Protein AF-0000000085692509 (afdb_homodimer)

Foldseek 3Di:
DDPPPVPPPPPVPPVVPVVPFDFWDFAFQWKKFKKWKAAPVRQWIKIDIKIGHNVQLKMWTWIWIDHPPDTAIWIKIDRLVVQKMWIAGPVVLAIAIEGEHNPDRPFTDDRPKGWDDWDWPADPPDPPRTFIKTWTKDADPQGKIKIWIATPPNRGTAKIWIADPVRGIMMMGIDPMDRHDPDPCSNPDDPSCVPHDYDDDPDGDYPVRVVCCVGPVVPD/DDPPPPPPPPPVPPPVPVVPFDFWDFAFQWKKFKKWKAAPVRQWIKIDIKIGHNVQLKMWTWIWIDHPPDTAIWIKIDRLVVQKMWIAGPVVLAIAIEGEHNPDRPFTDDRPKGWDDWDWPADPPDPPRTFIKTKTKDADPQGKIKIWIATPPNRGTAKIWIADPVRGIMIMGIDPMDRHDPDPCSNPDDPSCVPHDYDDDPDGDYPVRVVCCVGPVVPD

pLDDT: mean 82.21, std 18.23, range [30.02, 97.69]

Secondary structure (DSSP, 8-state):
--TTTTGGG-------------PPP---SEEEEEEEEEETTS--EEEEEEEEETTTTEEEEEEEEEETTEEEEEEEEEEGGGTEEEEEETTTTEEEEEEB--S--SSS--TT-EEEEEEEEEBSSSTTSEEEEEEEEEEETTTEEEEEEEETTTT-EEEEEEEETTTEEEEEEEEEEEES-S-GGGGS--GGGTTPPBP--SSPBPHHHHHHHHHHGGG-/--TTTTGGG-------------PPP---SEEEEEEEEEETTS--EEEEEEEEETTTTEEEEEEEEEETTEEEEEEEEEEGGGTEEEEEETTTTEEEEEEB--S--SSS--TT-EEEEEEEEEBSSSTTSEEEEEEEEEEETTTEEEEEEEETTTT-EEEEEEEETTTEEEEEEEEEEEES-S-GGGGS--GGGTTPPBP--SSPBPHHHHHHHHHHGGG-

Structure (mmCIF, N/CA/C/O backbone):
data_AF-0000000085692509-model_v1
#
loop_
_entity.id
_entity.type
_entity.pdbx_description
1 polymer Ependymin
#
loop_
_atom_site.group_PDB
_atom_site.id
_atom_site.type_symbol
_atom_site.label_atom_id
_atom_site.label_alt_id
_atom_site.label_comp_id
_atom_site.label_asym_id
_atom_site.label_entity_id
_atom_site.label_seq_id
_atom_site.pdbx_PDB_ins_code
_atom_site.Cartn_x
_atom_site.Cartn_y
_atom_site.Cartn_z
_atom_site.occupancy
_atom_site.B_iso_or_equiv
_atom_site.auth_seq_id
_atom_site.auth_comp_id
_atom_site.auth_asym_id
_atom_site.auth_atom_id
_atom_site.pdbx_PDB_model_num
ATOM 1 N N . MET A 1 1 ? 55.406 2.477 -43 1 30.17 1 MET A N 1
ATOM 2 C CA . MET A 1 1 ? 54.312 3.133 -42.312 1 30.17 1 MET A CA 1
ATOM 3 C C . MET A 1 1 ? 54.031 2.453 -40.969 1 30.17 1 MET A C 1
ATOM 5 O O . MET A 1 1 ? 53.969 1.224 -40.906 1 30.17 1 MET A O 1
ATOM 9 N N . ASN A 1 2 ? 54.25 3.061 -39.688 1 30.86 2 ASN A N 1
ATOM 10 C CA . ASN A 1 2 ? 54.406 2.793 -38.281 1 30.86 2 ASN A CA 1
ATOM 11 C C . ASN A 1 2 ? 53.125 2.225 -37.656 1 30.86 2 ASN A C 1
ATOM 13 O O . ASN A 1 2 ? 52.062 2.797 -37.812 1 30.86 2 ASN A O 1
ATOM 17 N N . PHE A 1 3 ? 53.062 0.872 -37.281 1 36.22 3 PHE A N 1
ATOM 18 C CA . PHE A 1 3 ? 52.219 -0.038 -36.5 1 36.22 3 PHE A CA 1
ATOM 19 C C . PHE A 1 3 ? 51.844 0.585 -35.156 1 36.22 3 PHE A C 1
ATOM 21 O O . PHE A 1 3 ? 51.062 -0 -34.375 1 36.22 3 PHE A O 1
ATOM 28 N N . ILE A 1 4 ? 52.656 1.553 -34.562 1 40 4 ILE A N 1
ATOM 29 C CA . ILE A 1 4 ? 52.5 2.096 -33.219 1 40 4 ILE A CA 1
ATOM 30 C C . ILE A 1 4 ? 51.219 2.902 -33.125 1 40 4 ILE A C 1
ATOM 32 O O . ILE A 1 4 ? 50.656 3.082 -32.031 1 40 4 ILE A O 1
ATOM 36 N N . SER A 1 5 ? 50.75 3.65 -34.156 1 37 5 SER A N 1
ATOM 37 C CA . SER A 1 5 ? 49.75 4.688 -34 1 37 5 SER A CA 1
ATOM 38 C C . SER A 1 5 ? 48.375 4.082 -33.656 1 37 5 SER A C 1
ATOM 40 O O . SER A 1 5 ? 47.406 4.812 -33.406 1 37 5 SER A O 1
ATOM 42 N N . LEU A 1 6 ? 48.156 2.838 -34.156 1 34.03 6 LEU A N 1
ATOM 43 C CA . LEU A 1 6 ? 46.75 2.377 -34.062 1 34.03 6 LEU A CA 1
ATOM 44 C C . LEU A 1 6 ? 46.375 2.111 -32.625 1 34.03 6 LEU A C 1
ATOM 46 O O . LEU A 1 6 ? 45.188 1.889 -32.312 1 34.03 6 LEU A O 1
ATOM 50 N N . LEU A 1 7 ? 47.375 1.822 -31.672 1 33.5 7 LEU A N 1
ATOM 51 C CA . LEU A 1 7 ? 47 1.349 -30.344 1 33.5 7 LEU A CA 1
ATOM 52 C C . LEU A 1 7 ? 46.438 2.48 -29.516 1 33.5 7 LEU A C 1
ATOM 54 O O . LEU A 1 7 ? 46.031 2.273 -28.359 1 33.5 7 LEU A O 1
ATOM 58 N N . SER A 1 8 ? 46.75 3.764 -29.797 1 33.66 8 SER A N 1
ATOM 59 C CA . SER A 1 8 ? 46.469 4.797 -28.812 1 33.66 8 SER A CA 1
ATOM 60 C C . SER A 1 8 ? 44.969 4.973 -28.609 1 33.66 8 SER A C 1
ATOM 62 O O . SER A 1 8 ? 44.562 5.801 -27.797 1 33.66 8 SER A O 1
ATOM 64 N N . CYS A 1 9 ? 44.125 4.676 -29.578 1 33.12 9 CYS A N 1
ATOM 65 C CA . CYS A 1 9 ? 42.812 5.312 -29.469 1 33.12 9 CYS A CA 1
ATOM 66 C C . CYS A 1 9 ? 42.031 4.73 -28.312 1 33.12 9 CYS A C 1
ATOM 68 O O . CYS A 1 9 ? 40.875 5.141 -28.062 1 33.12 9 CYS A O 1
ATOM 70 N N . LEU A 1 10 ? 42.344 3.459 -27.953 1 30.12 10 LEU A N 1
ATOM 71 C CA . LEU A 1 10 ? 41.281 2.912 -27.125 1 30.12 10 LEU A CA 1
ATOM 72 C C . LEU A 1 10 ? 41.281 3.529 -25.734 1 30.12 10 LEU A C 1
ATOM 74 O O . LEU A 1 10 ? 41.719 2.885 -24.766 1 30.12 10 LEU A O 1
ATOM 78 N N . GLY A 1 11 ? 41.969 4.668 -25.484 1 33.16 11 GLY A N 1
ATOM 79 C CA . GLY A 1 11 ? 41.75 5.125 -24.125 1 33.16 11 GLY A CA 1
ATOM 80 C C . GLY A 1 11 ? 40.281 5.191 -23.781 1 33.16 11 GLY A C 1
ATOM 81 O O . GLY A 1 11 ? 39.562 6.066 -24.266 1 33.16 11 GLY A O 1
ATOM 82 N N . LEU A 1 12 ? 39.594 4.035 -23.891 1 34.28 12 LEU A N 1
ATOM 83 C CA . LEU A 1 12 ? 38.25 4.004 -23.344 1 34.28 12 LEU A CA 1
ATOM 84 C C . LEU A 1 12 ? 38.188 4.758 -22.031 1 34.28 12 LEU A C 1
ATOM 86 O O . LEU A 1 12 ? 38.906 4.418 -21.078 1 34.28 12 LEU A O 1
ATOM 90 N N . LEU A 1 13 ? 38.062 6.133 -22.062 1 33.22 13 LEU A N 1
ATOM 91 C CA . LEU A 1 13 ? 37.594 6.938 -20.938 1 33.22 13 LEU A CA 1
ATOM 92 C C . LEU A 1 13 ? 36.562 6.172 -20.109 1 33.22 13 LEU A C 1
ATOM 94 O O . LEU A 1 13 ? 35.5 5.824 -20.609 1 33.22 13 LEU A O 1
ATOM 98 N N . LEU A 1 14 ? 37 5.199 -19.375 1 32.81 14 LEU A N 1
ATOM 99 C CA . LEU A 1 14 ? 36.188 4.781 -18.234 1 32.81 14 LEU A CA 1
ATOM 100 C C . LEU A 1 14 ? 35.594 5.988 -17.516 1 32.81 14 LEU A C 1
ATOM 102 O O . LEU A 1 14 ? 36.281 6.648 -16.734 1 32.81 14 LEU A O 1
ATOM 106 N N . ALA A 1 15 ? 35.031 6.973 -18.203 1 36.44 15 ALA A N 1
ATOM 107 C CA . ALA A 1 15 ? 34.188 7.855 -17.375 1 36.44 15 ALA A CA 1
ATOM 108 C C . ALA A 1 15 ? 33.562 7.09 -16.219 1 36.44 15 ALA A C 1
ATOM 110 O O . ALA A 1 15 ? 32.875 6.09 -16.422 1 36.44 15 ALA A O 1
ATOM 111 N N . ALA A 1 16 ? 34.219 6.898 -15.164 1 37.97 16 ALA A N 1
ATOM 112 C CA . ALA A 1 16 ? 33.562 6.574 -13.914 1 37.97 16 ALA A CA 1
ATOM 113 C C . ALA A 1 16 ? 32.156 7.148 -13.875 1 37.97 16 ALA A C 1
ATOM 115 O O . ALA A 1 16 ? 31.969 8.359 -13.773 1 37.97 16 ALA A O 1
ATOM 116 N N . ALA A 1 17 ? 31.297 6.844 -14.727 1 40.84 17 ALA A N 1
ATOM 117 C CA . ALA A 1 17 ? 29.891 7.145 -14.414 1 40.84 17 ALA A CA 1
ATOM 118 C C . ALA A 1 17 ? 29.656 7.117 -12.914 1 40.84 17 ALA A C 1
ATOM 120 O O . ALA A 1 17 ? 29.625 6.047 -12.305 1 40.84 17 ALA A O 1
ATOM 121 N N . VAL A 1 18 ? 30.234 7.898 -12.055 1 40.81 18 VAL A N 1
ATOM 122 C CA . VAL A 1 18 ? 29.766 8.102 -10.688 1 40.81 18 VAL A CA 1
ATOM 123 C C . VAL A 1 18 ? 28.25 7.898 -10.625 1 40.81 18 VAL A C 1
ATOM 125 O O . VAL A 1 18 ? 27.484 8.688 -11.188 1 40.81 18 VAL A O 1
ATOM 128 N N . ALA A 1 19 ? 27.719 6.754 -10.773 1 47.66 19 ALA A N 1
ATOM 129 C CA . ALA A 1 19 ? 26.344 6.406 -10.461 1 47.66 19 ALA A CA 1
ATOM 130 C C . ALA A 1 19 ? 25.781 7.309 -9.359 1 47.66 19 ALA A C 1
ATOM 132 O O . ALA A 1 19 ? 26.188 7.191 -8.195 1 47.66 19 ALA A O 1
ATOM 133 N N . GLN A 1 20 ? 25.641 8.688 -9.477 1 55.19 20 GLN A N 1
ATOM 134 C CA . GLN A 1 20 ? 25.078 9.656 -8.539 1 55.19 20 GLN A CA 1
ATOM 135 C C . GLN A 1 20 ? 23.922 9.047 -7.762 1 55.19 20 GLN A C 1
ATOM 137 O O . GLN A 1 20 ? 23.062 8.367 -8.336 1 55.19 20 GLN A O 1
ATOM 142 N N . ASP A 1 21 ? 24.031 8.867 -6.438 1 68.56 21 ASP A N 1
ATOM 143 C CA . ASP A 1 21 ? 23.016 8.422 -5.5 1 68.56 21 ASP A CA 1
ATOM 144 C C . ASP A 1 21 ? 21.688 9.125 -5.773 1 68.56 21 ASP A C 1
ATOM 146 O O . ASP A 1 21 ? 21.641 10.328 -6.016 1 68.56 21 ASP A O 1
ATOM 150 N N . PRO A 1 22 ? 20.734 8.398 -6.09 1 79.12 22 PRO A N 1
ATOM 151 C CA . PRO A 1 22 ? 19.453 9.055 -6.348 1 79.12 22 PRO A CA 1
ATOM 152 C C . PRO A 1 22 ? 19.125 10.125 -5.316 1 79.12 22 PRO A C 1
ATOM 154 O O . PRO A 1 22 ? 19.375 9.938 -4.121 1 79.12 22 PRO A O 1
ATOM 157 N N . LYS A 1 23 ? 18.891 11.305 -5.742 1 84.69 23 LYS A N 1
ATOM 158 C CA . LYS A 1 23 ? 18.531 12.422 -4.875 1 84.69 23 LYS A CA 1
ATOM 159 C C . LYS A 1 23 ? 17.031 12.422 -4.59 1 84.69 23 LYS A C 1
ATOM 161 O O . LYS A 1 23 ? 16.219 12.133 -5.477 1 84.69 23 LYS A O 1
ATOM 166 N N . PRO A 1 24 ? 16.703 12.805 -3.381 1 90.62 24 PRO A N 1
ATOM 167 C CA . PRO A 1 24 ? 15.281 12.898 -3.037 1 90.62 24 PRO A CA 1
ATOM 168 C C . PRO A 1 24 ? 14.547 13.945 -3.867 1 90.62 24 PRO A C 1
ATOM 170 O O . PRO A 1 24 ? 15.086 15.023 -4.129 1 90.62 24 PRO A O 1
ATOM 173 N N . CYS A 1 25 ? 13.453 13.633 -4.297 1 93 25 CYS A N 1
ATOM 174 C CA . CYS A 1 25 ? 12.633 14.531 -5.109 1 93 25 CYS A CA 1
ATOM 175 C C . CYS A 1 25 ? 11.891 15.531 -4.234 1 93 25 CYS A C 1
ATOM 177 O O . CYS A 1 25 ? 11.906 15.422 -3.008 1 93 25 CYS A O 1
ATOM 179 N N . VAL A 1 26 ? 11.336 16.547 -4.883 1 92.19 26 VAL A N 1
ATOM 180 C CA . VAL A 1 26 ? 10.594 17.594 -4.184 1 92.19 26 VAL A CA 1
ATOM 181 C C . VAL A 1 26 ? 9.117 17.531 -4.566 1 92.19 26 VAL A C 1
ATOM 183 O O . VAL A 1 26 ? 8.773 17.609 -5.75 1 92.19 26 VAL A O 1
ATOM 186 N N . SER A 1 27 ? 8.305 17.391 -3.574 1 94.94 27 SER A N 1
ATOM 187 C CA . SER A 1 27 ? 6.867 17.312 -3.807 1 94.94 27 SER A CA 1
ATOM 188 C C . SER A 1 27 ? 6.285 18.703 -4.094 1 94.94 27 SER A C 1
ATOM 190 O O . SER A 1 27 ? 6.848 19.719 -3.684 1 94.94 27 SER A O 1
ATOM 192 N N . PRO A 1 28 ? 5.125 18.766 -4.812 1 95.25 28 PRO A N 1
ATOM 193 C CA . PRO A 1 28 ? 4.465 20.062 -5.008 1 95.25 28 PRO A CA 1
ATOM 194 C C . PRO A 1 28 ? 4.148 20.766 -3.693 1 95.25 28 PRO A C 1
ATOM 196 O O . PRO A 1 28 ? 3.787 20.125 -2.711 1 95.25 28 PRO A O 1
ATOM 199 N N . PRO A 1 29 ? 4.215 22 -3.688 1 94.75 29 PRO A N 1
ATOM 200 C CA . PRO A 1 29 ? 4.098 22.734 -2.428 1 94.75 29 PRO A CA 1
ATOM 201 C C . PRO A 1 29 ? 2.658 22.828 -1.933 1 94.75 29 PRO A C 1
ATOM 203 O O . PRO A 1 29 ? 2.424 23.078 -0.745 1 94.75 29 PRO A O 1
ATOM 206 N N . LEU A 1 30 ? 1.713 22.828 -2.844 1 95.62 30 LEU A N 1
ATOM 207 C CA . LEU A 1 30 ? 0.302 22.891 -2.477 1 95.62 30 LEU A CA 1
ATOM 208 C C . LEU A 1 30 ? -0.445 21.656 -2.973 1 95.62 30 LEU A C 1
ATOM 210 O O . LEU A 1 30 ? -0.421 21.344 -4.164 1 95.62 30 LEU A O 1
ATOM 214 N N . MET A 1 31 ? -1.06 20.891 -2.027 1 95.56 31 MET A N 1
ATOM 215 C CA . MET A 1 31 ? -1.783 19.672 -2.391 1 95.56 31 MET A CA 1
ATOM 216 C C . MET A 1 31 ? -2.986 19.453 -1.477 1 95.56 31 MET A C 1
ATOM 218 O O . MET A 1 31 ? -2.949 19.828 -0.301 1 95.56 31 MET A O 1
ATOM 222 N N . SER A 1 32 ? -4.039 18.953 -2.037 1 95.81 32 SER A N 1
ATOM 223 C CA . SER A 1 32 ? -5.234 18.516 -1.313 1 95.81 32 SER A CA 1
ATOM 224 C C . SER A 1 32 ? -5.648 17.109 -1.72 1 95.81 32 SER A C 1
ATOM 226 O O . SER A 1 32 ? -5.578 16.75 -2.896 1 95.81 32 SER A O 1
ATOM 228 N N . GLY A 1 33 ? -6.023 16.328 -0.702 1 95.44 33 GLY A N 1
ATOM 229 C CA . GLY A 1 33 ? -6.402 14.953 -1.021 1 95.44 33 GLY A CA 1
ATOM 230 C C . GLY A 1 33 ? -6.996 14.211 0.159 1 95.44 33 GLY A C 1
ATOM 231 O O . GLY A 1 33 ? -7.648 14.812 1.014 1 95.44 33 GLY A O 1
ATOM 232 N N . GLY A 1 34 ? -6.953 12.922 0.004 1 94.38 34 GLY A N 1
ATOM 233 C CA . GLY A 1 34 ? -7.426 12.055 1.069 1 94.38 34 GLY A C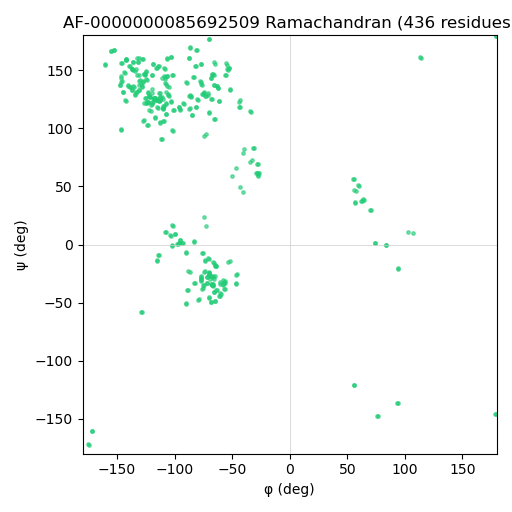A 1
ATOM 234 C C . GLY A 1 34 ? -6.305 11.414 1.865 1 94.38 34 GLY A C 1
ATOM 235 O O . GLY A 1 34 ? -5.156 11.391 1.417 1 94.38 34 GLY A O 1
ATOM 236 N N . VAL A 1 35 ? -6.695 10.945 3.059 1 92 35 VAL A N 1
ATOM 237 C CA . VAL A 1 35 ? -5.703 10.32 3.926 1 92 35 VAL A CA 1
ATOM 238 C C . VAL A 1 35 ? -6.348 9.188 4.727 1 92 35 VAL A C 1
ATOM 240 O O . VAL A 1 35 ? -7.527 9.266 5.07 1 92 35 VAL A O 1
ATOM 243 N N . SER A 1 36 ? -5.656 8.172 4.867 1 90 36 SER A N 1
ATOM 244 C CA . SER A 1 36 ? -6.008 7.086 5.777 1 90 36 SER A CA 1
ATOM 245 C C . SER A 1 36 ? -4.848 6.738 6.699 1 90 36 SER A C 1
ATOM 247 O O . SER A 1 36 ? -3.695 6.691 6.266 1 90 36 SER A O 1
ATOM 249 N N . VAL A 1 37 ? -5.168 6.559 7.969 1 86.62 37 VAL A N 1
ATOM 250 C CA . VAL A 1 37 ? -4.164 6.219 8.969 1 86.62 37 VAL A CA 1
ATOM 251 C C . VAL A 1 37 ? -4.527 4.891 9.633 1 86.62 37 VAL A C 1
ATOM 253 O O . VAL A 1 37 ? -5.676 4.688 10.039 1 86.62 37 VAL A O 1
ATOM 256 N N . MET A 1 38 ? -3.592 4.008 9.617 1 81.81 38 MET A N 1
ATOM 257 C CA . MET A 1 38 ? -3.826 2.701 10.234 1 81.81 38 MET A CA 1
ATOM 258 C C . MET A 1 38 ? -2.676 2.322 11.156 1 81.81 38 MET A C 1
ATOM 260 O O . MET A 1 38 ? -1.507 2.449 10.789 1 81.81 38 MET A O 1
ATOM 264 N N . SER A 1 39 ? -3.08 1.889 12.305 1 76.44 39 SER A N 1
ATOM 265 C CA . SER A 1 39 ? -2.068 1.363 13.219 1 76.44 39 SER A CA 1
ATOM 266 C C . SER A 1 39 ? -1.72 -0.083 12.883 1 76.44 39 SER A C 1
ATOM 268 O O . SER A 1 39 ? -2.496 -0.777 12.219 1 76.44 39 SER A O 1
ATOM 270 N N . GLY A 1 40 ? -0.507 -0.554 13.219 1 70.44 40 GLY A N 1
ATOM 271 C CA . GLY A 1 40 ? -0.019 -1.881 12.883 1 70.44 40 GLY A CA 1
ATOM 272 C C . GLY A 1 40 ? -0.917 -2.996 13.383 1 70.44 40 GLY A C 1
ATOM 273 O O . GLY A 1 40 ? -1.043 -4.039 12.734 1 70.44 40 GLY A O 1
ATOM 274 N N . ASN A 1 41 ? -1.384 -2.744 14.5 1 65.06 41 ASN A N 1
ATOM 275 C CA . ASN A 1 41 ? -2.211 -3.809 15.055 1 65.06 41 ASN A CA 1
ATOM 276 C C . ASN A 1 41 ? -3.641 -3.742 14.531 1 65.06 41 ASN A C 1
ATOM 278 O O . ASN A 1 41 ? -4.477 -4.574 14.883 1 65.06 41 ASN A O 1
ATOM 282 N N . GLY A 1 42 ? -3.932 -2.834 13.664 1 63.66 42 GLY A N 1
ATOM 283 C CA . GLY A 1 42 ? -5.234 -2.695 13.031 1 63.66 42 GLY A CA 1
ATOM 284 C C . GLY A 1 42 ? -6.289 -2.117 13.953 1 63.66 42 GLY A C 1
ATOM 285 O O . GLY A 1 42 ? -7.453 -1.987 13.57 1 63.66 42 GLY A O 1
ATOM 286 N N . SER A 1 43 ? -5.914 -1.801 15.125 1 64.94 43 SER A N 1
ATOM 287 C CA . SER A 1 43 ? -6.883 -1.334 16.109 1 64.94 43 SER A CA 1
ATOM 288 C C . SER A 1 43 ? -7.402 0.056 15.766 1 64.94 43 SER A C 1
ATOM 290 O O . SER A 1 43 ? -8.508 0.425 16.156 1 64.94 43 SER A O 1
ATOM 292 N N . LEU A 1 44 ? -6.617 0.739 15.062 1 67.88 44 LEU A N 1
ATOM 293 C CA . LEU A 1 44 ? -6.984 2.111 14.734 1 67.88 44 LEU A CA 1
ATOM 294 C C . LEU A 1 44 ? -6.996 2.326 13.227 1 67.88 44 LEU A C 1
ATOM 296 O O . LEU A 1 44 ? -6.035 1.972 12.539 1 67.88 44 LEU A O 1
ATOM 300 N N . MET A 1 45 ? -8.211 2.756 12.734 1 77.12 45 MET A N 1
ATOM 301 C CA . MET A 1 45 ? -8.281 3.168 11.336 1 77.12 45 MET A CA 1
ATOM 302 C C . MET A 1 45 ? -9.047 4.48 11.195 1 77.12 45 MET A C 1
ATOM 304 O O . MET A 1 45 ? -10.055 4.691 11.883 1 77.12 45 MET A O 1
ATOM 308 N N . SER A 1 46 ? -8.508 5.379 10.547 1 83.19 46 SER A N 1
ATOM 309 C CA . SER A 1 46 ? -9.18 6.645 10.258 1 83.19 46 SER A CA 1
ATOM 310 C C . SER A 1 46 ? -9.008 7.035 8.789 1 83.19 46 SER A C 1
ATOM 312 O O . SER A 1 46 ? -8.062 6.605 8.133 1 83.19 46 SER A O 1
ATOM 314 N N . THR A 1 47 ? -10.008 7.719 8.32 1 87.69 47 THR A N 1
ATOM 315 C CA . THR A 1 47 ? -9.945 8.219 6.953 1 87.69 47 THR A CA 1
ATOM 316 C C . THR A 1 47 ? -10.586 9.602 6.852 1 87.69 47 THR A C 1
ATOM 318 O O . THR A 1 47 ? -11.477 9.938 7.641 1 87.69 47 THR A O 1
ATOM 321 N N . GLY A 1 48 ? -10.023 10.352 5.945 1 91.19 48 GLY A N 1
ATOM 322 C CA . GLY A 1 48 ? -10.555 11.695 5.754 1 91.19 48 GLY A CA 1
ATOM 323 C C . GLY A 1 48 ? -9.805 12.484 4.699 1 91.19 48 GLY A C 1
ATOM 324 O O . GLY A 1 48 ? -9.375 11.93 3.686 1 91.19 48 GLY A O 1
ATOM 325 N N . THR A 1 49 ? -9.766 13.805 5.051 1 93.62 49 THR A N 1
ATOM 326 C CA . THR A 1 49 ? -9.141 14.688 4.082 1 93.62 49 THR A CA 1
ATOM 327 C C . THR A 1 49 ? -7.855 15.289 4.648 1 93.62 49 THR A C 1
ATOM 329 O O . THR A 1 49 ? -7.703 15.406 5.863 1 93.62 49 THR A O 1
ATOM 332 N N . ILE A 1 50 ? -7.027 15.609 3.705 1 93.44 50 ILE A N 1
ATOM 333 C CA . ILE A 1 50 ? -5.754 16.234 4.062 1 93.44 50 ILE A CA 1
ATOM 334 C C . ILE A 1 50 ? -5.438 17.359 3.078 1 93.44 50 ILE A C 1
ATOM 336 O O . ILE A 1 50 ? -5.688 17.234 1.877 1 93.44 50 ILE A O 1
ATOM 340 N N . SER A 1 51 ? -5.008 18.484 3.559 1 94.69 51 SER A N 1
ATOM 341 C CA . SER A 1 51 ? -4.488 19.594 2.766 1 94.69 51 SER A CA 1
ATOM 342 C C . SER A 1 51 ? -3.115 20.031 3.266 1 94.69 51 SER A C 1
ATOM 344 O O . SER A 1 51 ? -2.871 20.062 4.473 1 94.69 51 SER A O 1
ATOM 346 N N . PHE A 1 52 ? -2.303 20.328 2.318 1 94.94 52 PHE A N 1
ATOM 347 C CA . PHE A 1 52 ? -0.919 20.656 2.652 1 94.94 52 PHE A CA 1
ATOM 348 C C . PHE A 1 52 ? -0.463 21.906 1.93 1 94.94 52 PHE A C 1
ATOM 350 O O . PHE A 1 52 ? -0.696 22.062 0.729 1 94.94 52 PHE A O 1
ATOM 357 N N . ASP A 1 53 ? 0.113 22.781 2.668 1 95.38 53 ASP A N 1
ATOM 358 C CA . ASP A 1 53 ? 0.735 24.016 2.193 1 95.38 53 ASP A CA 1
ATOM 359 C C . ASP A 1 53 ? 2.197 24.094 2.627 1 95.38 53 ASP A C 1
ATOM 361 O O . ASP A 1 53 ? 2.494 24.516 3.75 1 95.38 53 ASP A O 1
ATOM 365 N N . ALA A 1 54 ? 3.096 23.828 1.712 1 92.69 54 ALA A N 1
ATOM 366 C CA . ALA A 1 54 ? 4.523 23.781 2.02 1 92.69 54 ALA A CA 1
ATOM 367 C C . ALA A 1 54 ? 5.086 25.188 2.219 1 92.69 54 ALA A C 1
ATOM 369 O O . ALA A 1 54 ? 6.02 25.375 3.002 1 92.69 54 ALA A O 1
ATOM 370 N N . TYR A 1 55 ? 4.609 26.172 1.51 1 92.44 55 TYR A N 1
ATOM 371 C CA . TYR A 1 55 ? 5.105 27.547 1.645 1 92.44 55 TYR A CA 1
ATOM 372 C C . TYR A 1 55 ? 4.883 28.062 3.059 1 92.44 55 TYR A C 1
ATOM 374 O O . TYR A 1 55 ? 5.781 28.656 3.656 1 92.44 55 TYR A O 1
ATOM 382 N N . GLY A 1 56 ? 3.684 27.766 3.492 1 92.81 56 GLY A N 1
ATOM 383 C CA . GLY A 1 56 ? 3.342 28.219 4.832 1 92.81 56 GLY A CA 1
ATOM 384 C C . GLY A 1 56 ? 3.684 27.219 5.91 1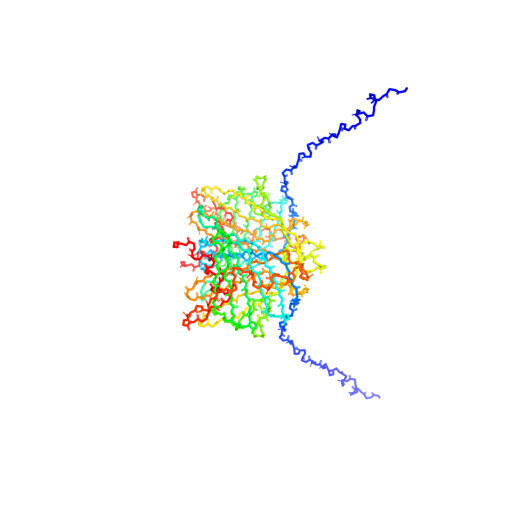 92.81 56 GLY A C 1
ATOM 385 O O . GLY A 1 56 ? 3.525 27.5 7.102 1 92.81 56 GLY A O 1
ATOM 386 N N . GLN A 1 57 ? 4.109 26 5.5 1 93 57 GLN A N 1
ATOM 387 C CA . GLN A 1 57 ? 4.414 24.906 6.414 1 93 57 GLN A CA 1
ATOM 388 C C . GLN A 1 57 ? 3.227 24.594 7.324 1 93 57 GLN A C 1
ATOM 390 O O . GLN A 1 57 ? 3.363 24.578 8.547 1 93 57 GLN A O 1
ATOM 395 N N . ARG A 1 58 ? 2.107 24.312 6.676 1 94.06 58 ARG A N 1
ATOM 396 C CA . ARG A 1 58 ? 0.844 24.062 7.363 1 94.06 58 ARG A CA 1
ATOM 397 C C . ARG A 1 58 ? 0.111 22.875 6.742 1 94.06 58 ARG A C 1
ATOM 399 O O . ARG A 1 58 ? 0.25 22.609 5.547 1 94.06 58 ARG A O 1
ATOM 406 N N . MET A 1 59 ? -0.648 22.219 7.574 1 94.38 59 MET A N 1
ATOM 407 C CA . MET A 1 59 ? -1.386 21.047 7.137 1 94.38 59 MET A CA 1
ATOM 408 C C . MET A 1 59 ? -2.713 20.922 7.883 1 94.38 59 MET A C 1
ATOM 410 O O . MET A 1 59 ? -2.785 21.203 9.078 1 94.38 59 MET A O 1
ATOM 414 N N . ARG A 1 60 ? -3.707 20.594 7.168 1 94.31 60 ARG A N 1
ATOM 415 C CA . ARG A 1 60 ? -5.023 20.359 7.75 1 94.31 60 ARG A CA 1
ATOM 416 C C . ARG A 1 60 ? -5.473 18.922 7.512 1 94.31 60 ARG A C 1
ATOM 418 O O . ARG A 1 60 ? -5.445 18.438 6.379 1 94.31 60 ARG A O 1
ATOM 425 N N . VAL A 1 61 ? -5.82 18.219 8.602 1 92.19 61 VAL A N 1
ATOM 426 C CA . VAL A 1 61 ? -6.316 16.844 8.508 1 92.19 61 VAL A CA 1
ATOM 427 C C . VAL A 1 61 ? -7.688 16.75 9.172 1 92.19 61 VAL A C 1
ATOM 429 O O . VAL A 1 61 ? -7.848 17.125 10.336 1 92.19 61 VAL A O 1
ATOM 432 N N . ARG A 1 62 ? -8.672 16.312 8.43 1 91.06 62 ARG A N 1
ATOM 433 C CA . ARG A 1 62 ? -10.016 16.062 8.945 1 91.06 62 ARG A CA 1
ATOM 434 C C . ARG A 1 62 ? -10.383 14.578 8.82 1 91.06 62 ARG A C 1
ATOM 436 O O . ARG A 1 62 ? -10.523 14.062 7.707 1 91.06 62 ARG A O 1
ATOM 443 N N . ASN A 1 63 ? -10.43 13.906 9.93 1 85.81 63 ASN A N 1
ATOM 444 C CA . ASN A 1 63 ? -10.609 12.461 9.891 1 85.81 63 ASN A CA 1
ATOM 445 C C . ASN A 1 63 ? -11.883 12.039 10.617 1 85.81 63 ASN A C 1
ATOM 447 O O . ASN A 1 63 ? -12.336 12.719 11.531 1 85.81 63 ASN A O 1
ATOM 451 N N . TYR A 1 64 ? -12.453 11.023 10.086 1 78.38 64 TYR A N 1
ATOM 452 C CA . TYR A 1 64 ? -13.43 10.234 10.828 1 78.38 64 TYR A CA 1
ATOM 453 C C . TYR A 1 64 ? -12.805 8.961 11.375 1 78.38 64 TYR A C 1
ATOM 455 O O . TYR A 1 64 ? -12.133 8.227 10.641 1 78.38 64 TYR A O 1
ATOM 463 N N . VAL A 1 65 ? -12.758 8.867 12.633 1 70.25 65 VAL A N 1
ATOM 464 C CA . VAL A 1 65 ? -12.133 7.723 13.289 1 70.25 65 VAL A CA 1
ATOM 465 C C . VAL A 1 65 ? -13.18 6.652 13.578 1 70.25 65 VAL A C 1
ATOM 467 O O . VAL A 1 65 ? -14.266 6.957 14.078 1 70.25 65 VAL A O 1
ATOM 470 N N . MET A 1 66 ? -12.883 5.527 13.023 1 68.44 66 MET A N 1
ATOM 471 C CA . MET A 1 66 ? -13.711 4.367 13.32 1 68.44 66 MET A CA 1
ATOM 472 C C . MET A 1 66 ? -13.023 3.449 14.32 1 68.44 66 MET A C 1
ATOM 474 O O . MET A 1 66 ? -11.945 2.924 14.047 1 68.44 66 MET A O 1
ATOM 478 N N . ASN A 1 67 ? -13.375 3.561 15.57 1 60.69 67 ASN A N 1
ATOM 479 C CA . ASN A 1 67 ? -12.891 2.664 16.625 1 60.69 67 ASN A CA 1
ATOM 480 C C . ASN A 1 67 ? -14.016 1.803 17.188 1 60.69 67 ASN A C 1
ATOM 482 O O . ASN A 1 67 ? -14.812 2.271 18 1 60.69 67 ASN A O 1
ATOM 486 N N . GLY A 1 68 ? -14.016 0.568 16.828 1 58.94 68 GLY A N 1
ATOM 487 C CA . GLY A 1 68 ? -15.148 -0.242 17.25 1 58.94 68 GLY A CA 1
ATOM 488 C C . GLY A 1 68 ? -16.484 0.328 16.828 1 58.94 68 GLY A C 1
ATOM 489 O O . GLY A 1 68 ? -16.719 0.551 15.633 1 58.94 68 GLY A O 1
ATOM 490 N N . ASN A 1 69 ? -17.312 0.593 17.734 1 59.19 69 ASN A N 1
ATOM 491 C CA . ASN A 1 69 ? -18.688 1.058 17.5 1 59.19 69 ASN A CA 1
ATOM 492 C C . ASN A 1 69 ? -18.781 2.58 17.562 1 59.19 69 ASN A C 1
ATOM 494 O O . ASN A 1 69 ? -19.875 3.143 17.484 1 59.19 69 ASN A O 1
ATOM 498 N N . GLN A 1 70 ? -17.594 3.24 17.734 1 61.94 70 GLN A N 1
ATOM 499 C CA . GLN A 1 70 ? -17.688 4.688 17.875 1 61.94 70 GLN A CA 1
ATOM 500 C C . GLN A 1 70 ? -17 5.402 16.719 1 61.94 70 GLN A C 1
ATOM 502 O O . GLN A 1 70 ? -15.945 4.969 16.25 1 61.94 70 GLN A O 1
ATOM 507 N N . THR A 1 71 ? -17.812 6.273 16.047 1 64.19 71 THR A N 1
ATOM 508 C CA . THR A 1 71 ? -17.266 7.129 15.008 1 64.19 71 THR A CA 1
ATOM 509 C C . THR A 1 71 ? -17.188 8.578 15.484 1 64.19 71 THR A C 1
ATOM 511 O O . THR A 1 71 ? -18.156 9.125 16 1 64.19 71 THR A O 1
ATOM 514 N N . TYR A 1 72 ? -15.906 9.023 15.641 1 72.38 72 TYR A N 1
ATOM 515 C CA . TYR A 1 72 ? -15.797 10.438 15.969 1 72.38 72 TYR A CA 1
ATOM 516 C C . TYR A 1 72 ? -14.898 11.156 14.977 1 72.38 72 TYR A C 1
ATOM 518 O O . TYR A 1 72 ? -14 10.555 14.383 1 72.38 72 TYR A O 1
ATOM 526 N N . GLY A 1 73 ? -15.336 12.352 14.703 1 74.19 73 GLY A N 1
ATOM 527 C CA . GLY A 1 73 ? -14.586 13.203 13.797 1 74.19 73 GLY A CA 1
ATOM 528 C C . GLY A 1 73 ? -13.5 14.008 14.492 1 74.19 73 GLY A C 1
ATOM 529 O O . GLY A 1 73 ? -13.695 14.484 15.609 1 74.19 73 GLY A O 1
ATOM 530 N N . VAL A 1 74 ? -12.312 13.898 13.93 1 77.5 74 VAL A N 1
ATOM 531 C CA . VAL A 1 74 ? -11.242 14.742 14.453 1 77.5 74 VAL A CA 1
ATOM 532 C C . VAL A 1 74 ? -10.719 15.664 13.352 1 77.5 74 VAL A C 1
ATOM 534 O O . VAL A 1 74 ? -10.547 15.234 12.211 1 77.5 74 VAL A O 1
ATOM 537 N N . ASP A 1 75 ? -10.664 16.922 13.773 1 91.44 75 ASP A N 1
ATOM 538 C CA . ASP A 1 75 ? -10.141 18 12.93 1 91.44 75 ASP A CA 1
ATOM 539 C C . ASP A 1 75 ? -8.859 18.578 13.516 1 91.44 75 ASP A C 1
ATOM 541 O O . ASP A 1 75 ? -8.859 19.109 14.625 1 91.44 75 ASP A O 1
ATOM 545 N N . GLN A 1 76 ? -7.789 18.422 12.711 1 93.69 76 GLN A N 1
ATOM 546 C CA . GLN A 1 76 ? -6.496 18.906 13.188 1 93.69 76 GLN A CA 1
ATOM 547 C C . GLN A 1 76 ? -5.891 19.922 12.227 1 93.69 76 GLN A C 1
ATOM 549 O O . GLN A 1 76 ? -5.84 19.688 11.016 1 93.69 76 GLN A O 1
ATOM 554 N N . LEU A 1 77 ? -5.539 21.016 12.805 1 95.38 77 LEU A N 1
ATOM 555 C CA . LEU A 1 77 ? -4.789 22.031 12.086 1 95.38 77 LEU A CA 1
ATOM 556 C C . LEU A 1 77 ? -3.357 22.125 12.594 1 95.38 77 LEU A C 1
ATOM 558 O O . LEU A 1 77 ? -3.129 22.5 13.75 1 95.38 77 LEU A O 1
ATOM 562 N N . MET A 1 78 ? -2.395 21.844 11.734 1 94.56 78 MET A N 1
ATOM 563 C CA . MET A 1 78 ? -0.986 21.828 12.117 1 94.56 78 MET A CA 1
ATOM 564 C C . MET A 1 78 ? -0.242 23.016 11.492 1 94.56 78 MET A C 1
ATOM 566 O O . MET A 1 78 ? -0.189 23.141 10.273 1 94.56 78 MET A O 1
ATOM 570 N N . LEU A 1 79 ? 0.277 23.812 12.352 1 95.31 79 LEU A N 1
ATOM 571 C CA . LEU A 1 79 ? 1.076 24.969 11.945 1 95.31 79 LEU A CA 1
ATOM 572 C C . LEU A 1 79 ? 2.539 24.766 12.328 1 95.31 79 LEU A C 1
ATOM 574 O O . LEU A 1 79 ? 2.977 25.25 13.375 1 95.31 79 LEU A O 1
ATOM 578 N N . PHE A 1 80 ? 3.252 24.203 11.43 1 93.62 80 PHE A N 1
ATOM 579 C CA . PHE A 1 80 ? 4.648 23.875 11.703 1 93.62 80 PHE A CA 1
ATOM 580 C C . PHE A 1 80 ? 5.484 25.141 11.867 1 93.62 80 PHE A C 1
ATOM 582 O O . PHE A 1 80 ? 6.426 25.156 12.656 1 93.62 80 PHE A O 1
ATOM 589 N N . ASN A 1 81 ? 5.188 26.188 11.141 1 93.19 81 ASN A N 1
ATOM 590 C CA . ASN A 1 81 ? 5.93 27.438 11.203 1 93.19 81 ASN A CA 1
ATOM 591 C C . ASN A 1 81 ? 5.773 28.109 12.562 1 93.19 81 ASN A C 1
ATOM 593 O O . ASN A 1 81 ? 6.598 28.938 12.945 1 93.19 81 ASN A O 1
ATOM 597 N N . GLN A 1 82 ? 4.793 27.703 13.359 1 94 82 GLN A N 1
ATOM 598 C CA . GLN A 1 82 ? 4.543 28.25 14.688 1 94 82 GLN A CA 1
ATOM 599 C C . GLN A 1 82 ? 4.793 27.203 15.766 1 94 82 GLN A C 1
ATOM 601 O O . GLN A 1 82 ? 4.676 27.484 16.953 1 94 82 GLN A O 1
ATOM 606 N N . LYS A 1 83 ? 5.008 25.953 15.328 1 94.06 83 LYS A N 1
ATOM 607 C CA . LYS A 1 83 ? 5.289 24.812 16.203 1 94.06 83 LYS A CA 1
ATOM 608 C C . LYS A 1 83 ? 4.102 24.531 17.125 1 94.06 83 LYS A C 1
ATOM 610 O O . LYS A 1 83 ? 4.281 24.234 18.297 1 94.06 83 LYS A O 1
ATOM 615 N N . VAL A 1 84 ? 2.904 24.672 16.516 1 94.75 84 VAL A N 1
ATOM 616 C CA . VAL A 1 84 ? 1.696 24.344 17.266 1 94.75 84 VAL A CA 1
ATOM 617 C C . VAL A 1 84 ? 0.711 23.609 16.375 1 94.75 84 VAL A C 1
ATOM 619 O O . VAL A 1 84 ? 0.781 23.703 15.141 1 94.75 84 VAL A O 1
ATOM 622 N N . TYR A 1 85 ? -0.119 22.812 17 1 94 85 TYR A N 1
ATOM 623 C CA . TYR A 1 85 ? -1.267 22.297 16.266 1 94 85 TYR A CA 1
ATOM 624 C C . TYR A 1 85 ? -2.533 22.359 17.109 1 94 85 TYR A C 1
ATOM 626 O O . TYR A 1 85 ? -2.461 22.438 18.328 1 94 85 TYR A O 1
ATOM 634 N N . TYR A 1 86 ? -3.635 22.516 16.453 1 94.5 86 TYR A N 1
ATOM 635 C CA . TYR A 1 86 ? -4.953 22.594 17.062 1 94.5 86 TYR A CA 1
ATOM 636 C C . TYR A 1 86 ? -5.738 21.312 16.859 1 94.5 86 TYR A C 1
ATOM 638 O O . TYR A 1 86 ? -5.688 20.703 15.781 1 94.5 86 TYR A O 1
ATOM 646 N N . GLU A 1 87 ? -6.371 20.844 17.844 1 92.38 87 GLU A N 1
ATOM 647 C CA . GLU A 1 87 ? -7.383 19.797 17.766 1 92.38 87 GLU A CA 1
ATOM 648 C C . GLU A 1 87 ? -8.781 20.359 17.984 1 92.38 87 GLU A C 1
ATOM 650 O O . GLU A 1 87 ? -9.086 20.906 19.047 1 92.38 87 GLU A O 1
ATOM 655 N N . ILE A 1 88 ? -9.594 20.172 17 1 91.94 88 ILE A N 1
ATOM 656 C CA . ILE A 1 88 ? -10.906 20.812 17 1 91.94 88 ILE A CA 1
ATOM 657 C C . ILE A 1 88 ? -12 19.75 17.062 1 91.94 88 ILE A C 1
ATOM 659 O O . ILE A 1 88 ? -12 18.812 16.266 1 91.94 88 ILE A O 1
ATOM 663 N N . ASP A 1 89 ? -12.836 19.875 18.016 1 87.81 89 ASP A N 1
ATOM 664 C CA . ASP A 1 89 ? -14.039 19.047 18.141 1 87.81 89 ASP A CA 1
ATOM 665 C C . ASP A 1 89 ? -15.297 19.875 17.859 1 87.81 89 ASP A C 1
ATOM 667 O O . ASP A 1 89 ? -15.789 20.578 18.75 1 87.81 89 ASP A O 1
ATOM 671 N N . TRP A 1 90 ? -15.844 19.656 16.766 1 87.19 90 TRP A N 1
ATOM 672 C CA . TRP A 1 90 ? -16.984 20.453 16.344 1 87.19 90 TRP A CA 1
ATOM 673 C C . TRP A 1 90 ? -18.25 20.031 17.062 1 87.19 90 TRP A C 1
ATOM 675 O O . TRP A 1 90 ? -19.203 20.812 17.188 1 87.19 90 TRP A O 1
ATOM 685 N N . SER A 1 91 ? -18.266 18.781 17.438 1 84.5 91 SER A N 1
ATOM 686 C CA . SER A 1 91 ? -19.438 18.281 18.141 1 84.5 91 SER A CA 1
ATOM 687 C C . SER A 1 91 ? -19.594 18.953 19.5 1 84.5 91 SER A C 1
ATOM 689 O O . SER A 1 91 ? -20.688 19.312 19.906 1 84.5 91 SER A O 1
ATOM 691 N N . ASN A 1 92 ? -18.5 19.125 20.172 1 86.56 92 ASN A N 1
ATOM 692 C CA . ASN A 1 92 ? -18.531 19.734 21.5 1 86.56 92 ASN A CA 1
ATOM 693 C C . ASN A 1 92 ? -18.078 21.188 21.438 1 86.56 92 ASN A C 1
ATOM 695 O O . ASN A 1 92 ? -18 21.859 22.469 1 86.56 92 ASN A O 1
ATOM 699 N N . MET A 1 93 ? -17.75 21.594 20.266 1 89.69 93 MET A N 1
ATOM 700 C CA . MET A 1 93 ? -17.312 22.969 20.047 1 89.69 93 MET A CA 1
ATOM 701 C C . MET A 1 93 ? -16.125 23.312 20.953 1 89.69 93 MET A C 1
ATOM 703 O O . MET A 1 93 ? -16.141 24.344 21.641 1 89.69 93 MET A O 1
ATOM 707 N N . THR A 1 94 ? -15.117 22.422 21.016 1 90.75 94 THR A N 1
ATOM 708 C CA . THR A 1 94 ? -13.914 22.656 21.797 1 90.75 94 THR A CA 1
ATOM 709 C C . THR A 1 94 ? -12.68 22.672 20.906 1 90.75 94 THR A C 1
ATOM 711 O O . THR A 1 94 ? -12.695 22.141 19.797 1 90.75 94 THR A O 1
ATOM 714 N N . CYS A 1 95 ? -11.688 23.344 21.391 1 94.25 95 CYS A N 1
ATOM 715 C CA . CYS A 1 95 ? -10.43 23.484 20.656 1 94.25 95 CYS A CA 1
ATOM 716 C C . CYS A 1 95 ? -9.242 23.438 21.609 1 94.25 95 CYS A C 1
ATOM 718 O O . CYS A 1 95 ? -9.188 24.203 22.578 1 94.25 95 CYS A O 1
ATOM 720 N N . LYS A 1 96 ? -8.344 22.516 21.344 1 93.06 96 LYS A N 1
ATOM 721 C CA . LYS A 1 96 ? -7.109 22.406 22.109 1 93.06 96 LYS A CA 1
ATOM 722 C C . LYS A 1 96 ? -5.91 22.875 21.297 1 93.06 96 LYS A C 1
ATOM 724 O O . LYS A 1 96 ? -5.832 22.594 20.094 1 93.06 96 LYS A O 1
ATOM 729 N N . LYS A 1 97 ? -5.098 23.562 21.938 1 94.94 97 LYS A N 1
ATOM 730 C CA . LYS A 1 97 ? -3.85 24.016 21.344 1 94.94 97 LYS A CA 1
ATOM 731 C C . LYS A 1 97 ? -2.648 23.312 21.953 1 94.94 97 LYS A C 1
ATOM 733 O O . LYS A 1 97 ? -2.461 23.344 23.172 1 94.94 97 LYS A O 1
ATOM 738 N N . MET A 1 98 ? -1.796 22.672 21.109 1 94.25 98 MET A N 1
ATOM 739 C CA . MET A 1 98 ? -0.696 21.859 21.609 1 94.25 98 MET A CA 1
ATOM 740 C C . MET A 1 98 ? 0.611 22.219 20.906 1 94.25 98 MET A C 1
ATOM 742 O O . MET A 1 98 ? 0.598 22.797 19.812 1 94.25 98 MET A O 1
ATOM 746 N N . MET A 1 99 ? 1.71 21.812 21.594 1 94.5 99 MET A N 1
ATOM 747 C CA . MET A 1 99 ? 3.02 22 20.984 1 94.5 99 MET A CA 1
ATOM 748 C C . MET A 1 99 ? 3.271 20.969 19.891 1 94.5 99 MET A C 1
ATOM 750 O O . MET A 1 99 ? 2.939 19.797 20.062 1 94.5 99 MET A O 1
ATOM 754 N N . LEU A 1 100 ? 3.844 21.375 18.734 1 92.31 100 LEU A N 1
ATOM 755 C CA . LEU A 1 100 ? 4.125 20.516 17.594 1 92.31 100 LEU A CA 1
ATOM 756 C C . LEU A 1 100 ? 5.598 20.609 17.203 1 92.31 100 LEU A C 1
ATOM 758 O O . LEU A 1 100 ? 6.148 21.703 17.062 1 92.31 100 LEU A O 1
ATOM 762 N N . ASP A 1 101 ? 6.164 19.438 17.156 1 88.31 101 ASP A N 1
ATOM 763 C CA . ASP A 1 101 ? 7.535 19.328 16.672 1 88.31 101 ASP A CA 1
ATOM 764 C C . ASP A 1 101 ? 7.594 19.5 15.148 1 88.31 101 ASP A C 1
ATOM 766 O O . ASP A 1 101 ? 6.797 18.891 14.422 1 88.31 101 ASP A O 1
ATOM 770 N N . ASP A 1 102 ? 8.492 20.375 14.68 1 79.44 102 ASP A N 1
ATOM 771 C CA . ASP A 1 102 ? 8.562 20.656 13.25 1 79.44 102 ASP A CA 1
ATOM 772 C C . ASP A 1 102 ? 9.734 19.938 12.602 1 79.44 102 ASP A C 1
ATOM 774 O O . ASP A 1 102 ? 10.156 20.266 11.492 1 79.44 102 ASP A O 1
ATOM 778 N N . ALA A 1 103 ? 10.25 18.953 13.297 1 72.62 103 ALA A N 1
ATOM 779 C CA . ALA A 1 103 ? 11.438 18.266 12.781 1 72.62 103 ALA A CA 1
ATOM 780 C C . ALA A 1 103 ? 11.109 17.484 11.523 1 72.62 103 ALA A C 1
ATOM 782 O O . ALA A 1 103 ? 11.945 17.359 10.625 1 72.62 103 ALA A O 1
ATOM 783 N N . PHE A 1 104 ? 9.891 16.938 11.5 1 71.38 104 PHE A N 1
ATOM 784 C CA . PHE A 1 104 ? 9.492 16.172 10.32 1 71.38 104 PHE A CA 1
ATOM 785 C C . PHE A 1 104 ? 8.172 16.688 9.758 1 71.38 104 PHE A C 1
ATOM 787 O O . PHE A 1 104 ? 7.133 16.578 10.414 1 71.38 104 PHE A O 1
ATOM 794 N N . ILE A 1 105 ? 8.383 17.344 8.641 1 75.44 105 ILE A N 1
ATOM 795 C CA . ILE A 1 105 ? 7.188 17.781 7.926 1 75.44 105 ILE A CA 1
ATOM 796 C C . ILE A 1 105 ? 6.828 16.75 6.855 1 75.44 105 ILE A C 1
ATOM 798 O O . ILE A 1 105 ? 7.605 16.516 5.93 1 75.44 105 ILE A O 1
ATOM 802 N N . PRO A 1 106 ? 5.633 16.188 7.102 1 72.56 106 PRO A N 1
ATOM 803 C CA . PRO A 1 106 ? 5.285 15.102 6.176 1 72.56 106 PRO A CA 1
ATOM 804 C C . PRO A 1 106 ? 5.086 15.594 4.746 1 72.56 106 PRO A C 1
ATOM 806 O O . PRO A 1 106 ? 5.039 16.797 4.504 1 72.56 106 PRO A O 1
ATOM 809 N N . MET A 1 107 ? 5.191 14.883 3.723 1 82.12 107 MET A N 1
ATOM 810 C CA . MET A 1 107 ? 4.809 15.008 2.318 1 82.12 107 MET A CA 1
ATOM 811 C C . MET A 1 107 ? 6.016 15.359 1.456 1 82.12 107 MET A C 1
ATOM 813 O O . MET A 1 107 ? 5.875 15.984 0.402 1 82.12 107 MET A O 1
ATOM 817 N N . HIS A 1 108 ? 7.117 15.258 2.088 1 85.75 108 HIS A N 1
ATOM 818 C CA . HIS A 1 108 ? 8.352 15.344 1.315 1 85.75 108 HIS A CA 1
ATOM 819 C C . HIS A 1 108 ? 9.266 14.156 1.605 1 85.75 108 HIS A C 1
ATOM 821 O O . HIS A 1 108 ? 9.141 13.508 2.648 1 85.75 108 HIS A O 1
ATOM 827 N N . VAL A 1 109 ? 10.125 13.914 0.741 1 89.19 109 VAL A N 1
ATOM 828 C CA . VAL A 1 109 ? 11.172 12.93 1.001 1 89.19 109 VAL A CA 1
ATOM 829 C C . VAL A 1 109 ? 12.289 13.57 1.825 1 89.19 109 VAL A C 1
ATOM 831 O O . VAL A 1 109 ? 12.867 14.578 1.42 1 89.19 109 VAL A O 1
ATOM 834 N N . PRO A 1 110 ? 12.508 13.055 2.988 1 87.94 110 PRO A N 1
ATOM 835 C CA . PRO A 1 110 ? 13.609 13.625 3.766 1 87.94 110 PRO A CA 1
ATOM 836 C C . PRO A 1 110 ? 14.922 13.664 2.988 1 87.94 110 PRO A C 1
ATOM 838 O O . PRO A 1 110 ? 15.18 12.781 2.162 1 87.94 110 PRO A O 1
ATOM 841 N N . SER A 1 111 ? 15.742 14.633 3.357 1 88 111 SER A N 1
ATOM 842 C CA . SER A 1 111 ? 16.969 14.875 2.594 1 88 111 SER A CA 1
ATOM 843 C C . SER A 1 111 ? 17.969 13.742 2.779 1 88 111 SER A C 1
ATOM 845 O O . SER A 1 111 ? 18.812 13.5 1.907 1 88 111 SER A O 1
ATOM 847 N N . ASP A 1 112 ? 17.891 13.062 3.861 1 89.12 112 ASP A N 1
ATOM 848 C CA . ASP A 1 112 ? 18.859 12.008 4.137 1 89.12 112 ASP A CA 1
ATOM 849 C C . ASP A 1 112 ? 18.297 10.633 3.811 1 89.12 112 ASP A C 1
ATOM 851 O O . ASP A 1 112 ? 18.891 9.609 4.148 1 89.12 112 ASP A O 1
ATOM 855 N N . ALA A 1 113 ? 17.141 10.641 3.174 1 92.5 113 ALA A N 1
ATOM 856 C CA . ALA A 1 113 ? 16.516 9.367 2.816 1 92.5 113 ALA A CA 1
ATOM 857 C C . ALA A 1 113 ? 17.328 8.633 1.763 1 92.5 113 ALA A C 1
ATOM 859 O O . ALA A 1 113 ? 17.969 9.25 0.908 1 92.5 113 ALA A O 1
ATOM 860 N N . LYS A 1 114 ? 17.312 7.328 1.853 1 94.25 114 LYS A N 1
ATOM 861 C CA . LYS A 1 114 ? 17.984 6.477 0.871 1 94.25 114 LYS A CA 1
ATOM 862 C C . LYS A 1 114 ? 16.969 5.742 0.001 1 94.25 114 LYS A C 1
ATOM 864 O O . LYS A 1 114 ? 15.914 5.32 0.489 1 94.25 114 LYS A O 1
ATOM 869 N N . LEU A 1 115 ? 17.344 5.59 -1.209 1 94.62 115 LEU A N 1
ATOM 870 C CA . LEU A 1 115 ? 16.453 4.906 -2.143 1 94.62 115 LEU A CA 1
ATOM 871 C C . LEU A 1 115 ? 16.547 3.395 -1.97 1 94.62 115 LEU A C 1
ATOM 873 O O . LEU A 1 115 ? 17.625 2.816 -2.066 1 94.62 115 LEU A O 1
ATOM 877 N N . MET A 1 116 ? 15.414 2.838 -1.744 1 92.06 116 MET A N 1
ATOM 878 C CA . MET A 1 116 ? 15.344 1.387 -1.6 1 92.06 116 MET A CA 1
ATOM 879 C C . MET A 1 116 ? 15.102 0.717 -2.947 1 92.06 116 MET A C 1
ATOM 881 O O . MET A 1 116 ? 15.766 -0.259 -3.293 1 92.06 116 MET A O 1
ATOM 885 N N . ALA A 1 117 ? 14.117 1.182 -3.635 1 92.94 117 ALA A N 1
ATOM 886 C CA . ALA A 1 117 ? 13.734 0.57 -4.902 1 92.94 117 ALA A CA 1
ATOM 887 C C . ALA A 1 117 ? 12.906 1.536 -5.75 1 92.94 117 ALA A C 1
ATOM 889 O O . ALA A 1 117 ? 12.328 2.492 -5.23 1 92.94 117 ALA A O 1
ATOM 890 N N . GLN A 1 118 ? 12.977 1.307 -6.992 1 95.31 118 GLN A N 1
ATOM 891 C CA . GLN A 1 118 ? 12.062 1.91 -7.957 1 95.31 118 GLN A CA 1
ATOM 892 C C . GLN A 1 118 ? 11.258 0.842 -8.703 1 95.31 118 GLN A C 1
ATOM 894 O O . GLN A 1 118 ? 11.836 -0.072 -9.289 1 95.31 118 GLN A O 1
ATOM 899 N N . VAL A 1 119 ? 9.898 0.948 -8.609 1 96.44 119 VAL A N 1
ATOM 900 C CA . VAL A 1 119 ? 9.078 -0.084 -9.234 1 96.44 119 VAL A CA 1
ATOM 901 C C . VAL A 1 119 ? 7.84 0.549 -9.859 1 96.44 119 VAL A C 1
ATOM 903 O O . VAL A 1 119 ? 7.441 1.654 -9.477 1 96.44 119 VAL A O 1
ATOM 906 N N . PHE A 1 120 ? 7.246 -0.184 -10.805 1 96.81 120 PHE A N 1
ATOM 907 C CA . PHE A 1 120 ? 5.895 0.139 -11.25 1 96.81 120 PHE A CA 1
ATOM 908 C C . PHE A 1 120 ? 4.855 -0.513 -10.336 1 96.81 120 PHE A C 1
ATOM 910 O O . PHE A 1 120 ? 4.781 -1.74 -10.258 1 96.81 120 PHE A O 1
ATOM 917 N N . MET A 1 121 ? 4.18 0.256 -9.617 1 96.75 121 MET A N 1
ATOM 918 C CA . MET A 1 121 ? 2.957 -0.281 -9.023 1 96.75 121 MET A CA 1
ATOM 919 C C . MET A 1 121 ? 1.893 -0.511 -10.094 1 96.75 121 MET A C 1
ATOM 921 O O . MET A 1 121 ? 1.431 0.438 -10.727 1 96.75 121 MET A O 1
ATOM 925 N N . GLY A 1 122 ? 1.568 -1.721 -10.32 1 96.88 122 GLY A N 1
ATOM 926 C CA . GLY A 1 122 ? 0.795 -2.09 -11.492 1 96.88 122 GLY A CA 1
ATOM 927 C C . GLY A 1 122 ? 1.657 -2.51 -12.672 1 96.88 122 GLY A C 1
ATOM 928 O O . GLY A 1 122 ? 2.588 -3.303 -12.516 1 96.88 122 GLY A O 1
ATOM 929 N N . SER A 1 123 ? 1.252 -1.99 -13.812 1 96.56 123 SER A N 1
ATOM 930 C CA . SER A 1 123 ? 1.924 -2.426 -15.031 1 96.56 123 SER A CA 1
ATOM 931 C C . SER A 1 123 ? 2.475 -1.239 -15.812 1 96.56 123 SER A C 1
ATOM 933 O O . SER A 1 123 ? 1.854 -0.175 -15.859 1 96.56 123 SER A O 1
ATOM 935 N N . SER A 1 124 ? 3.582 -1.518 -16.5 1 94.38 124 SER A N 1
ATOM 936 C CA . SER A 1 124 ? 4.164 -0.53 -17.406 1 94.38 124 SER A CA 1
ATOM 937 C C . SER A 1 124 ? 3.719 -0.766 -18.844 1 94.38 124 SER A C 1
ATOM 939 O O . SER A 1 124 ? 4.141 -0.051 -19.75 1 94.38 124 SER A O 1
ATOM 941 N N . SER A 1 125 ? 2.908 -1.746 -19.031 1 94 125 SER A N 1
ATOM 942 C CA . SER A 1 125 ? 2.613 -2.209 -20.375 1 94 125 SER A CA 1
ATOM 943 C C . SER A 1 125 ? 1.741 -1.208 -21.125 1 94 125 SER A C 1
ATOM 945 O O . SER A 1 125 ? 1.727 -1.19 -22.359 1 94 125 SER A O 1
ATOM 947 N N . SER A 1 126 ? 0.928 -0.427 -20.422 1 92.38 126 SER A N 1
ATOM 948 C CA . SER A 1 126 ? 0.089 0.578 -21.062 1 92.38 126 SER A CA 1
ATOM 949 C C . SER A 1 126 ? -0.21 1.736 -20.125 1 92.38 126 SER A C 1
ATOM 951 O O . SER A 1 126 ? 0.015 1.634 -18.922 1 92.38 126 SER A O 1
ATOM 953 N N . TRP A 1 127 ? -0.737 2.787 -20.719 1 89.06 127 TRP A N 1
ATOM 954 C CA . TRP A 1 127 ? -1.077 3.973 -19.953 1 89.06 127 TRP A CA 1
ATOM 955 C C . TRP A 1 127 ? -2.205 3.676 -18.969 1 89.06 127 TRP A C 1
ATOM 957 O O . TRP A 1 127 ? -3.18 3.004 -19.312 1 89.06 127 TRP A O 1
ATOM 967 N N . GLY A 1 128 ? -2.029 4.207 -17.766 1 93.75 128 GLY A N 1
ATOM 968 C CA . GLY A 1 128 ? -3.107 4.121 -16.797 1 93.75 128 GLY A CA 1
ATOM 969 C C . GLY A 1 128 ? -3.139 2.799 -16.047 1 93.75 128 GLY A C 1
ATOM 970 O O . GLY A 1 128 ? -3.945 2.613 -15.133 1 93.75 128 GLY A O 1
ATOM 971 N N . MET A 1 129 ? -2.195 1.855 -16.344 1 96.06 129 MET A N 1
ATOM 972 C CA . MET A 1 129 ? -2.225 0.527 -15.742 1 96.06 129 MET A CA 1
ATOM 973 C C . MET A 1 129 ? -1.28 0.451 -14.547 1 96.06 129 MET A C 1
ATOM 975 O O . MET A 1 129 ? -1.124 -0.61 -13.938 1 96.06 129 MET A O 1
ATOM 979 N N . GLY A 1 130 ? -0.661 1.544 -14.297 1 96.94 130 GLY A N 1
ATOM 980 C CA . GLY A 1 130 ? 0.274 1.606 -13.188 1 96.94 130 GLY A CA 1
ATOM 981 C C . GLY A 1 130 ? 0.943 2.961 -13.047 1 96.94 130 GLY A C 1
ATOM 982 O O . GLY A 1 130 ? 0.621 3.898 -13.781 1 96.94 130 GLY A O 1
ATOM 983 N N . VAL A 1 131 ? 1.772 3.057 -12.078 1 97.5 131 VAL A N 1
ATOM 984 C CA . VAL A 1 131 ? 2.504 4.289 -11.797 1 97.5 131 VAL A CA 1
ATOM 985 C C . VAL A 1 131 ? 3.902 3.951 -11.281 1 97.5 131 VAL A C 1
ATOM 987 O O . VAL A 1 131 ? 4.066 3.033 -10.469 1 97.5 131 VAL A O 1
ATOM 990 N N . LEU A 1 132 ? 4.883 4.605 -11.867 1 97.69 132 LEU A N 1
ATOM 991 C CA . LEU A 1 132 ? 6.258 4.426 -11.398 1 97.69 132 LEU A CA 1
ATOM 992 C C . LEU A 1 132 ? 6.473 5.133 -10.07 1 97.69 132 LEU A C 1
ATOM 994 O O . LEU A 1 132 ? 6.156 6.316 -9.922 1 97.69 132 LEU A O 1
ATOM 998 N N . VAL A 1 133 ? 7.008 4.371 -9.07 1 97.38 133 VAL A N 1
ATOM 999 C CA . VAL A 1 133 ? 7.164 4.949 -7.738 1 97.38 133 VAL A CA 1
ATOM 1000 C C . VAL A 1 133 ? 8.57 4.672 -7.215 1 97.38 133 VAL A C 1
ATOM 1002 O O . VAL A 1 133 ? 9.242 3.742 -7.672 1 97.38 133 VAL A O 1
ATOM 1005 N N . ASN A 1 134 ? 8.992 5.512 -6.289 1 96.31 134 ASN A N 1
ATOM 1006 C CA . ASN A 1 134 ? 10.242 5.348 -5.547 1 96.31 134 ASN A CA 1
ATOM 1007 C C . ASN A 1 134 ? 9.984 5.059 -4.07 1 96.31 134 ASN A C 1
ATOM 1009 O O . ASN A 1 134 ? 9.18 5.738 -3.43 1 96.31 134 ASN A O 1
ATOM 1013 N N . ASN A 1 135 ? 10.586 3.998 -3.635 1 95.31 135 ASN A N 1
ATOM 1014 C CA . ASN A 1 135 ? 10.539 3.645 -2.221 1 95.31 135 ASN A CA 1
ATOM 1015 C C . ASN A 1 135 ? 11.781 4.141 -1.479 1 95.31 135 ASN A C 1
ATOM 1017 O O . ASN A 1 135 ? 12.898 3.736 -1.791 1 95.31 135 ASN A O 1
ATOM 1021 N N . TRP A 1 136 ? 11.531 5.023 -0.505 1 94.19 136 TRP A N 1
ATOM 1022 C CA . TRP A 1 136 ? 12.602 5.602 0.298 1 94.19 136 TRP A CA 1
ATOM 1023 C C . TRP A 1 136 ? 12.578 5.051 1.72 1 94.19 136 TRP A C 1
ATOM 1025 O O . TRP A 1 136 ? 11.531 4.617 2.205 1 94.19 136 TRP A O 1
ATOM 1035 N N . TYR A 1 137 ? 13.734 5.004 2.33 1 93.12 137 TYR A N 1
ATOM 1036 C CA . TYR A 1 137 ? 13.773 4.578 3.725 1 93.12 137 TYR A CA 1
ATOM 1037 C C . TYR A 1 137 ? 14.797 5.387 4.516 1 93.12 137 TYR A C 1
ATOM 1039 O O . TYR A 1 137 ? 15.672 6.027 3.932 1 93.12 137 TYR A O 1
ATOM 1047 N N . GLY A 1 138 ? 14.617 5.402 5.828 1 92.38 138 GLY A N 1
ATOM 1048 C CA . GLY A 1 138 ? 15.508 6.129 6.723 1 92.38 138 GLY A CA 1
ATOM 1049 C C . GLY A 1 138 ? 15.188 5.91 8.188 1 92.38 138 GLY A C 1
ATOM 1050 O O . GLY A 1 138 ? 14.438 4.996 8.539 1 92.38 138 GLY A O 1
ATOM 1051 N N . SER A 1 139 ? 15.859 6.672 8.961 1 90.62 139 SER A N 1
ATOM 1052 C CA . SER A 1 139 ? 15.711 6.562 10.414 1 90.62 139 SER A CA 1
ATOM 1053 C C . SER A 1 139 ? 14.922 7.738 10.977 1 90.62 139 SER A C 1
ATOM 1055 O O . SER A 1 139 ? 14.93 8.828 10.406 1 90.62 139 SER A O 1
ATOM 1057 N N . LEU A 1 140 ? 14.172 7.387 11.977 1 83.81 140 LEU A N 1
ATOM 1058 C CA . LEU A 1 140 ? 13.484 8.398 12.773 1 83.81 140 LEU A CA 1
ATOM 1059 C C . LEU A 1 140 ? 14.141 8.562 14.133 1 83.81 140 LEU A C 1
ATOM 1061 O O . LEU A 1 140 ? 14.883 7.684 14.578 1 83.81 140 LEU A O 1
ATOM 1065 N N . PRO A 1 141 ? 13.883 9.68 14.75 1 81 141 PRO A N 1
ATOM 1066 C CA . PRO A 1 141 ? 14.414 9.828 16.109 1 81 141 PRO A CA 1
ATOM 1067 C C . PRO A 1 141 ? 13.992 8.695 17.031 1 81 141 PRO A C 1
ATOM 1069 O O . PRO A 1 141 ? 12.984 8.023 16.781 1 81 141 PRO A O 1
ATOM 1072 N N . ASN A 1 142 ? 14.797 8.398 18.125 1 82.62 142 ASN A N 1
ATOM 1073 C CA . ASN A 1 142 ? 14.492 7.41 19.172 1 82.62 142 ASN A CA 1
ATOM 1074 C C . ASN A 1 142 ? 14.406 6 18.594 1 82.62 142 ASN A C 1
ATOM 1076 O O . ASN A 1 142 ? 13.469 5.258 18.891 1 82.62 142 ASN A O 1
ATOM 1080 N N . ASN A 1 143 ? 15.25 5.715 17.656 1 88 143 ASN A N 1
ATOM 1081 C CA . ASN A 1 143 ? 15.422 4.395 17.062 1 88 143 ASN A CA 1
ATOM 1082 C C . ASN A 1 143 ? 14.219 4.008 16.203 1 88 143 ASN A C 1
ATOM 1084 O O . ASN A 1 143 ? 13.844 2.838 16.141 1 88 143 ASN A O 1
ATOM 1088 N N . GLY A 1 144 ? 13.641 4.992 15.688 1 86.69 144 GLY A N 1
ATOM 1089 C CA . GLY A 1 144 ? 12.555 4.742 14.75 1 86.69 144 GLY A CA 1
ATOM 1090 C C . GLY A 1 144 ? 13.031 4.57 13.32 1 86.69 144 GLY A C 1
ATOM 1091 O O . GLY A 1 144 ? 14.188 4.871 13.008 1 86.69 144 GLY A O 1
ATOM 1092 N N . LYS A 1 145 ? 12.195 3.969 12.516 1 90.19 145 LYS A N 1
ATOM 1093 C CA . LYS A 1 145 ? 12.461 3.783 11.094 1 90.19 145 LYS A CA 1
ATOM 1094 C C . LYS A 1 145 ? 11.227 4.102 10.25 1 90.19 145 LYS A C 1
ATOM 1096 O O . LYS A 1 145 ? 10.109 4.09 10.758 1 90.19 145 LYS A O 1
ATOM 1101 N N . TYR A 1 146 ? 11.547 4.414 9.008 1 89.5 146 TYR A N 1
ATOM 1102 C CA . TYR A 1 146 ? 10.406 4.684 8.133 1 89.5 146 TYR A CA 1
ATOM 1103 C C . TYR A 1 146 ? 10.695 4.23 6.707 1 89.5 146 TYR A C 1
ATOM 1105 O O . TYR A 1 146 ? 11.852 4.078 6.32 1 89.5 146 TYR A O 1
ATOM 1113 N N . THR A 1 147 ? 9.664 3.969 5.973 1 91.75 147 THR A N 1
ATOM 1114 C CA . THR A 1 147 ? 9.664 3.859 4.52 1 91.75 147 THR A CA 1
ATOM 1115 C C . THR A 1 147 ? 8.617 4.785 3.904 1 91.75 147 THR A C 1
ATOM 1117 O O . THR A 1 147 ? 7.578 5.039 4.512 1 91.75 147 THR A O 1
ATOM 1120 N N . ALA A 1 148 ? 8.906 5.305 2.764 1 93.94 148 ALA A N 1
ATOM 1121 C CA . ALA A 1 148 ? 8 6.242 2.107 1 93.94 148 ALA A CA 1
ATOM 1122 C C . ALA A 1 148 ? 7.957 5.996 0.602 1 93.94 148 ALA A C 1
ATOM 1124 O O . ALA A 1 148 ? 8.992 5.797 -0.033 1 93.94 148 ALA A O 1
ATOM 1125 N N . ILE A 1 149 ? 6.742 6.051 0.113 1 96.06 149 ILE A N 1
ATOM 1126 C CA . ILE A 1 149 ? 6.551 5.828 -1.315 1 96.06 149 ILE A CA 1
ATOM 1127 C C . ILE A 1 149 ? 6.078 7.117 -1.982 1 96.06 149 ILE A C 1
ATOM 1129 O O . ILE A 1 149 ? 5.098 7.727 -1.55 1 96.06 149 ILE A O 1
ATOM 1133 N N . PHE A 1 150 ? 6.848 7.539 -3.004 1 97.19 150 PHE A N 1
ATOM 1134 C CA . PHE A 1 150 ? 6.5 8.703 -3.812 1 97.19 150 PHE A CA 1
ATOM 1135 C C . PHE A 1 150 ? 6.484 8.352 -5.293 1 97.19 150 PHE A C 1
ATOM 1137 O O . PHE A 1 150 ? 7.281 7.523 -5.75 1 97.19 150 PHE A O 1
ATOM 1144 N N . THR A 1 151 ? 5.582 9.016 -6 1 97.62 151 THR A N 1
ATOM 1145 C CA . THR A 1 151 ? 5.621 8.82 -7.445 1 97.62 151 THR A CA 1
ATOM 1146 C C . THR A 1 151 ? 6.91 9.391 -8.031 1 97.62 151 THR A C 1
ATOM 1148 O O . THR A 1 151 ? 7.441 10.383 -7.531 1 97.62 151 THR A O 1
ATOM 1151 N N . GLU A 1 152 ? 7.375 8.742 -9.039 1 96.31 152 GLU A N 1
ATOM 1152 C CA . GLU A 1 152 ? 8.539 9.258 -9.75 1 96.31 152 GLU A CA 1
ATOM 1153 C C . GLU A 1 152 ? 8.234 10.586 -10.43 1 96.31 152 GLU A C 1
ATOM 1155 O O . GLU A 1 152 ? 9.023 11.531 -10.344 1 96.31 152 GLU A O 1
ATOM 1160 N N . ILE A 1 153 ? 7.145 10.578 -11.109 1 96 153 ILE A N 1
ATOM 1161 C CA . ILE A 1 153 ? 6.711 11.797 -11.773 1 96 153 ILE A CA 1
ATOM 1162 C C . ILE A 1 153 ? 5.875 12.641 -10.812 1 96 153 ILE A C 1
ATOM 1164 O O . ILE A 1 153 ? 4.871 12.164 -10.273 1 96 153 ILE A O 1
ATOM 1168 N N . GLY A 1 154 ? 6.336 13.812 -10.484 1 96.12 154 GLY A N 1
ATOM 1169 C CA . GLY A 1 154 ? 5.605 14.758 -9.656 1 96.12 154 GLY A CA 1
ATOM 1170 C C . GLY A 1 154 ? 5.961 14.664 -8.188 1 96.12 154 GLY A C 1
ATOM 1171 O O . GLY A 1 154 ? 5.645 15.562 -7.406 1 96.12 154 GLY A O 1
ATOM 1172 N N . CYS A 1 155 ? 6.523 13.508 -7.836 1 96.81 155 CYS A N 1
ATOM 1173 C CA . CYS A 1 155 ? 6.93 13.273 -6.453 1 96.81 155 CYS A CA 1
ATOM 1174 C C . CYS A 1 155 ? 5.738 13.391 -5.512 1 96.81 155 CYS A C 1
ATOM 1176 O O . CYS A 1 155 ? 5.797 14.109 -4.508 1 96.81 155 CYS A O 1
ATOM 1178 N N . ILE A 1 156 ? 4.68 12.695 -5.836 1 97.5 156 ILE A N 1
ATOM 1179 C CA . ILE A 1 156 ? 3.436 12.727 -5.074 1 97.5 156 ILE A CA 1
ATOM 1180 C C . ILE A 1 156 ? 3.504 11.719 -3.934 1 97.5 156 ILE A C 1
ATOM 1182 O O . ILE A 1 156 ? 3.812 10.547 -4.152 1 97.5 156 ILE A O 1
ATOM 1186 N N . PRO A 1 157 ? 3.234 12.164 -2.715 1 96.5 157 PRO A N 1
ATOM 1187 C CA . PRO A 1 157 ? 3.268 11.203 -1.609 1 96.5 157 PRO A CA 1
ATOM 1188 C C . PRO A 1 157 ? 2.141 10.172 -1.688 1 96.5 157 PRO A C 1
ATOM 1190 O O . PRO A 1 157 ? 1.014 10.516 -2.057 1 96.5 157 PRO A O 1
ATOM 1193 N N . MET A 1 158 ? 2.447 8.914 -1.3 1 96.38 158 MET A N 1
ATOM 1194 C CA . MET A 1 158 ? 1.421 7.879 -1.385 1 96.38 158 MET A CA 1
ATOM 1195 C C . MET A 1 158 ? 1.286 7.137 -0.06 1 96.38 158 MET A C 1
ATOM 1197 O O . MET A 1 158 ? 0.199 7.082 0.519 1 96.38 158 MET A O 1
ATOM 1201 N N . VAL A 1 159 ? 2.396 6.566 0.37 1 93.88 159 VAL A N 1
ATOM 1202 C CA . VAL A 1 159 ? 2.328 5.781 1.598 1 93.88 159 VAL A CA 1
ATOM 1203 C C . VAL A 1 159 ? 3.537 6.09 2.479 1 93.88 159 VAL A C 1
ATOM 1205 O O . VAL A 1 159 ? 4.664 6.188 1.985 1 93.88 159 VAL A O 1
ATOM 1208 N N . TYR A 1 160 ? 3.27 6.312 3.684 1 91.19 160 TYR A N 1
ATOM 1209 C CA . TYR A 1 160 ? 4.293 6.465 4.711 1 91.19 160 TYR A CA 1
ATOM 1210 C C . TYR A 1 160 ? 4.125 5.426 5.812 1 91.19 160 TYR A C 1
ATOM 1212 O O . TYR A 1 160 ? 3.07 5.355 6.449 1 91.19 160 TYR A O 1
ATOM 1220 N N . ASN A 1 161 ? 5.105 4.586 5.898 1 87.62 161 ASN A N 1
ATOM 1221 C CA . ASN A 1 161 ? 5.152 3.629 6.996 1 87.62 161 ASN A CA 1
ATOM 1222 C C . ASN A 1 161 ? 6.191 4.023 8.039 1 87.62 161 ASN A C 1
ATOM 1224 O O . ASN A 1 161 ? 7.359 4.238 7.711 1 87.62 161 ASN A O 1
ATOM 1228 N N . ALA A 1 162 ? 5.723 4.062 9.266 1 87.12 162 ALA A N 1
ATOM 1229 C CA . ALA A 1 162 ? 6.645 4.441 10.336 1 87.12 162 ALA A CA 1
ATOM 1230 C C . ALA A 1 162 ? 6.582 3.447 11.492 1 87.12 162 ALA A C 1
ATOM 1232 O O . ALA A 1 162 ? 5.512 2.924 11.805 1 87.12 162 ALA A O 1
ATOM 1233 N N . TYR A 1 163 ? 7.758 3.189 12.031 1 84.75 163 TYR A N 1
ATOM 1234 C CA . TYR A 1 163 ? 7.875 2.402 13.25 1 84.75 163 TYR A CA 1
ATOM 1235 C C . TYR A 1 163 ? 8.609 3.184 14.336 1 84.75 163 TYR A C 1
ATOM 1237 O O . TYR A 1 163 ? 9.664 3.762 14.078 1 84.75 163 TYR A O 1
ATOM 1245 N N . THR A 1 164 ? 8.047 3.201 15.438 1 80.12 164 THR A N 1
ATOM 1246 C CA . THR A 1 164 ? 8.727 3.645 16.656 1 80.12 164 THR A CA 1
ATOM 1247 C C . THR A 1 164 ? 8.523 2.643 17.781 1 80.12 164 THR A C 1
ATOM 1249 O O . THR A 1 164 ? 7.473 2.006 17.875 1 80.12 164 THR A O 1
ATOM 1252 N N . PRO A 1 165 ? 9.516 2.533 18.578 1 79.62 165 PRO A N 1
ATOM 1253 C CA . PRO A 1 165 ? 9.344 1.616 19.719 1 79.62 165 PRO A CA 1
ATOM 1254 C C . PRO A 1 165 ? 8.133 1.967 20.578 1 79.62 165 PRO A C 1
ATOM 1256 O O . PRO A 1 165 ? 7.504 1.075 21.156 1 79.62 165 PRO A O 1
ATOM 1259 N N . ALA A 1 166 ? 7.805 3.154 20.703 1 70.12 166 ALA A N 1
ATOM 1260 C CA . ALA A 1 166 ? 6.719 3.619 21.562 1 70.12 166 ALA A CA 1
ATOM 1261 C C . ALA A 1 166 ? 5.359 3.316 20.938 1 70.12 166 ALA A C 1
ATOM 1263 O O . ALA A 1 166 ? 4.426 2.91 21.641 1 70.12 166 ALA A O 1
ATOM 1264 N N . SER A 1 167 ? 5.164 3.412 19.688 1 69.94 167 SER A N 1
ATOM 1265 C CA . SER A 1 167 ? 3.846 3.371 19.062 1 69.94 167 SER A CA 1
ATOM 1266 C C . SER A 1 167 ? 3.693 2.146 18.172 1 69.94 167 SER A C 1
ATOM 1268 O O . SER A 1 167 ? 2.58 1.791 17.781 1 69.94 167 SER A O 1
ATOM 1270 N N . GLY A 1 168 ? 4.875 1.559 17.922 1 78.19 168 GLY A N 1
ATOM 1271 C CA . GLY A 1 168 ? 4.82 0.48 16.953 1 78.19 168 GLY A CA 1
ATOM 1272 C C . GLY A 1 168 ? 4.703 0.973 15.523 1 78.19 168 GLY A C 1
ATOM 1273 O O . GLY A 1 168 ? 5.234 2.029 15.172 1 78.19 168 GLY A O 1
ATOM 1274 N N . TRP A 1 169 ? 4.008 0.183 14.695 1 79.06 169 TRP A N 1
ATOM 1275 C CA . TRP A 1 169 ? 3.9 0.511 13.281 1 79.06 169 TRP A CA 1
ATOM 1276 C C . TRP A 1 169 ? 2.693 1.403 13.016 1 79.06 169 TRP A C 1
ATOM 1278 O O . TRP A 1 169 ? 1.626 1.205 13.602 1 79.06 169 TRP A O 1
ATOM 1288 N N . MET A 1 170 ? 2.855 2.395 12.148 1 83.44 170 MET A N 1
ATOM 1289 C CA . MET A 1 170 ? 1.778 3.246 11.656 1 83.44 170 MET A CA 1
ATOM 1290 C C . MET A 1 170 ? 1.895 3.443 10.148 1 83.44 170 MET A C 1
ATOM 1292 O O . MET A 1 170 ? 2.992 3.65 9.625 1 83.44 170 MET A O 1
ATOM 1296 N N . THR A 1 171 ? 0.791 3.338 9.555 1 86.62 171 THR A N 1
ATOM 1297 C CA . THR A 1 171 ? 0.763 3.551 8.109 1 86.62 171 THR A CA 1
ATOM 1298 C C . THR A 1 171 ? -0.111 4.75 7.754 1 86.62 171 THR A C 1
ATOM 1300 O O . THR A 1 171 ? -1.26 4.84 8.195 1 86.62 171 THR A O 1
ATOM 1303 N N . ILE A 1 172 ? 0.429 5.68 7.031 1 89.12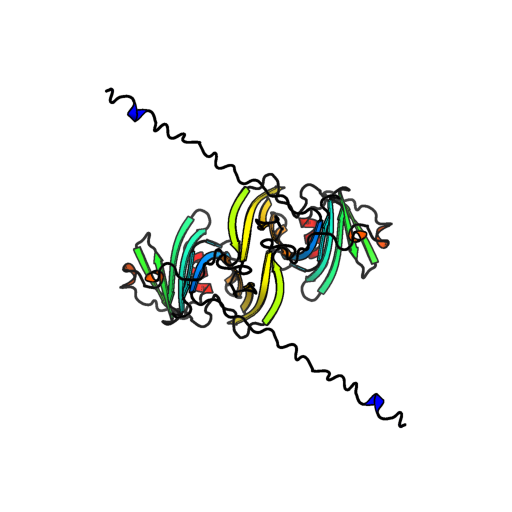 172 ILE A N 1
ATOM 1304 C CA . ILE A 1 172 ? -0.302 6.812 6.473 1 89.12 172 ILE A CA 1
ATOM 1305 C C . ILE A 1 172 ? -0.403 6.664 4.957 1 89.12 172 ILE A C 1
ATOM 1307 O O . ILE A 1 172 ? 0.615 6.621 4.262 1 89.12 172 ILE A O 1
ATOM 1311 N N . S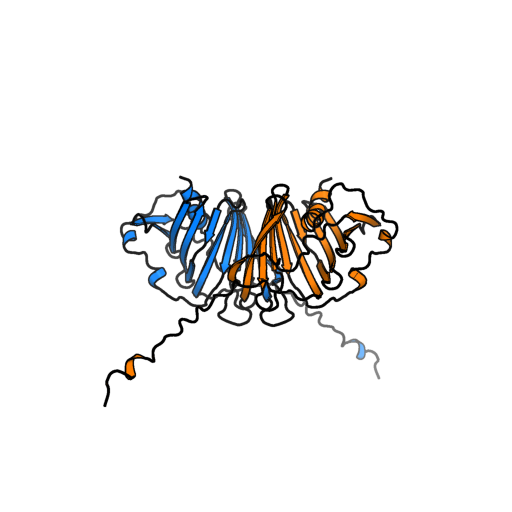ER A 1 173 ? -1.578 6.543 4.5 1 92.62 173 SER A N 1
ATOM 1312 C CA . SER A 1 173 ? -1.818 6.457 3.062 1 92.62 173 SER A CA 1
ATOM 1313 C C . SER A 1 173 ? -2.561 7.688 2.553 1 92.62 173 SER A C 1
ATOM 1315 O O . SER A 1 173 ? -3.572 8.094 3.129 1 92.62 173 SER A O 1
ATOM 1317 N N . THR A 1 174 ? -2.035 8.242 1.528 1 95 174 THR A N 1
ATOM 1318 C CA . THR A 1 174 ? -2.697 9.391 0.919 1 95 174 THR A CA 1
ATOM 1319 C C . THR A 1 174 ? -3.156 9.062 -0.498 1 95 174 THR A C 1
ATOM 1321 O O . THR A 1 174 ? -2.555 8.219 -1.173 1 95 174 THR A O 1
ATOM 1324 N N . PHE A 1 175 ? -4.211 9.75 -0.873 1 96.62 175 PHE A N 1
ATOM 1325 C CA . PHE A 1 175 ? -4.812 9.438 -2.162 1 96.62 175 PHE A CA 1
ATOM 1326 C C . PHE A 1 175 ? -5.574 10.641 -2.711 1 96.62 175 PHE A C 1
ATOM 1328 O O . PHE A 1 175 ? -5.781 11.633 -2.004 1 96.62 175 PHE A O 1
ATOM 1335 N N . ASN A 1 176 ? -5.91 10.586 -3.932 1 97.31 176 ASN A N 1
ATOM 1336 C CA . ASN A 1 176 ? -6.699 11.602 -4.617 1 97.31 176 ASN A CA 1
ATOM 1337 C C . ASN A 1 176 ? -6.051 12.977 -4.512 1 97.31 176 ASN A C 1
ATOM 1339 O O . ASN A 1 176 ? -6.746 13.984 -4.344 1 97.31 176 ASN A O 1
ATOM 1343 N N . TRP A 1 177 ? -4.738 12.984 -4.559 1 96.31 177 TRP A N 1
ATOM 1344 C CA . TRP A 1 177 ? -4.078 14.281 -4.504 1 96.31 177 TRP A CA 1
ATOM 1345 C C . TRP A 1 177 ? -4.469 15.141 -5.707 1 96.31 177 TRP A C 1
ATOM 1347 O O . TRP A 1 177 ? -4.461 14.664 -6.844 1 96.31 177 TRP A O 1
ATOM 1357 N N . VAL A 1 178 ? -4.793 16.375 -5.504 1 96.25 178 VAL A N 1
ATOM 1358 C CA . VAL A 1 178 ? -4.91 17.438 -6.492 1 96.25 178 VAL A CA 1
ATOM 1359 C C . VAL A 1 178 ? -3.898 18.531 -6.191 1 96.25 178 VAL A C 1
ATOM 1361 O O . VAL A 1 178 ? -3.781 18.984 -5.047 1 96.25 178 VAL A O 1
ATOM 1364 N N . LEU A 1 179 ? -3.117 18.844 -7.191 1 95.88 179 LEU A N 1
ATOM 1365 C CA . LEU A 1 179 ? -2.154 19.922 -6.996 1 95.88 179 LEU A CA 1
ATOM 1366 C C . LEU A 1 179 ? -2.861 21.266 -6.859 1 95.88 179 LEU A C 1
ATOM 1368 O O . LEU A 1 179 ? -3.68 21.625 -7.707 1 95.88 179 LEU A O 1
ATOM 1372 N N . GLY A 1 180 ? -2.527 21.875 -5.789 1 93.56 180 GLY A N 1
ATOM 1373 C CA . GLY A 1 180 ? -3.189 23.141 -5.457 1 93.56 180 GLY A CA 1
ATOM 1374 C C . GLY A 1 180 ? -4.055 23.047 -4.215 1 93.56 180 GLY A C 1
ATOM 1375 O O . GLY A 1 180 ? -4.301 21.953 -3.703 1 93.56 180 GLY A O 1
ATOM 1376 N N . ASN A 1 181 ? -4.359 24.156 -3.645 1 90.12 181 ASN A N 1
ATOM 1377 C CA . ASN A 1 181 ? -5.258 24.25 -2.498 1 90.12 181 ASN A CA 1
ATOM 1378 C C . ASN A 1 181 ? -6.605 24.844 -2.889 1 90.12 181 ASN A C 1
ATOM 1380 O O . ASN A 1 181 ? -6.664 25.875 -3.557 1 90.12 181 ASN A O 1
ATOM 1384 N N . THR A 1 182 ? -7.617 24.141 -2.439 1 84.81 182 THR A N 1
ATOM 1385 C CA . THR A 1 182 ? -8.953 24.547 -2.844 1 84.81 182 THR A CA 1
ATOM 1386 C C . THR A 1 182 ? -9.516 25.578 -1.869 1 84.81 182 THR A C 1
ATOM 1388 O O . THR A 1 182 ? -10.438 26.328 -2.211 1 84.81 182 THR A O 1
ATOM 1391 N N . ASN A 1 183 ? -9.008 25.609 -0.669 1 89.94 183 ASN A N 1
ATOM 1392 C CA . ASN A 1 183 ? -9.539 26.516 0.352 1 89.94 183 ASN A CA 1
ATOM 1393 C C . ASN A 1 183 ? -8.438 27 1.289 1 89.94 183 ASN A C 1
ATOM 1395 O O . ASN A 1 183 ? -8.148 26.359 2.305 1 89.94 183 ASN A O 1
ATOM 1399 N N . PRO A 1 184 ? -7.93 28.172 1.064 1 89.5 184 PRO A N 1
ATOM 1400 C CA . PRO A 1 184 ? -6.859 28.688 1.922 1 89.5 184 PRO A CA 1
ATOM 1401 C C . PRO A 1 184 ? -7.309 28.906 3.363 1 89.5 184 PRO A C 1
ATOM 1403 O O . PRO A 1 184 ? -6.477 28.969 4.273 1 89.5 184 PRO A O 1
ATOM 1406 N N . GLN A 1 185 ? -8.586 28.984 3.609 1 90.25 185 GLN A N 1
ATOM 1407 C CA . GLN A 1 185 ? -9.109 29.219 4.953 1 90.25 185 GLN A CA 1
ATOM 1408 C C . GLN A 1 185 ? -8.914 27.984 5.836 1 90.25 185 GLN A C 1
ATOM 1410 O O . GLN A 1 185 ? -9.039 28.078 7.059 1 90.25 185 GLN A O 1
ATOM 1415 N N . ASP A 1 186 ? -8.57 26.938 5.223 1 91.94 186 ASP A N 1
ATOM 1416 C CA . ASP A 1 186 ? -8.391 25.688 5.961 1 91.94 186 ASP A CA 1
ATOM 1417 C C . ASP A 1 186 ? -7.227 25.797 6.945 1 91.94 186 ASP A C 1
ATOM 1419 O O . ASP A 1 186 ? -7.156 25.031 7.914 1 91.94 186 ASP A O 1
ATOM 1423 N N . TYR A 1 187 ? -6.375 26.812 6.707 1 95.12 187 TYR A N 1
ATOM 1424 C CA . TYR A 1 187 ? -5.156 26.875 7.508 1 95.12 187 TYR A CA 1
ATOM 1425 C C . TYR A 1 187 ? -5.266 27.953 8.578 1 95.12 187 TYR A C 1
ATOM 1427 O O . TYR A 1 187 ? -4.266 28.328 9.203 1 95.12 187 TYR A O 1
ATOM 1435 N N . VAL A 1 188 ? -6.449 28.531 8.734 1 94.12 188 VAL A N 1
ATOM 1436 C CA . VAL A 1 188 ? -6.707 29.531 9.766 1 94.12 188 VAL A CA 1
ATOM 1437 C C . VAL A 1 188 ? -7.488 28.906 10.914 1 94.12 188 VAL A C 1
ATOM 1439 O O . VAL A 1 188 ? -8.523 28.266 10.695 1 94.12 188 VAL A O 1
ATOM 1442 N N . PRO A 1 189 ? -6.938 28.984 12.102 1 95.44 189 PRO A N 1
ATOM 1443 C CA . PRO A 1 189 ? -7.723 28.453 13.219 1 95.44 189 PRO A CA 1
ATOM 1444 C C . PRO A 1 189 ? -9.141 29.016 13.266 1 95.44 189 PRO A C 1
ATOM 1446 O O . PRO A 1 189 ? -9.336 30.234 13.117 1 95.44 189 PRO A O 1
ATOM 1449 N N . PRO A 1 190 ? -10.07 28.203 13.438 1 94.69 190 PRO A N 1
ATOM 1450 C CA . PRO A 1 190 ? -11.445 28.703 13.492 1 94.69 190 PRO A CA 1
ATOM 1451 C C . PRO A 1 190 ? -11.727 29.5 14.766 1 94.69 190 PRO A C 1
ATOM 1453 O O . PRO A 1 190 ? -10.891 29.547 15.672 1 94.69 190 PRO A O 1
ATOM 1456 N N . PHE A 1 191 ? -12.922 30 14.805 1 94 191 PHE A N 1
ATOM 1457 C CA . PHE A 1 191 ? -13.281 30.953 15.859 1 94 191 PHE A CA 1
ATOM 1458 C C . PHE A 1 191 ? -13.289 30.266 17.219 1 94 191 PHE A C 1
ATOM 1460 O O . PHE A 1 191 ? -12.977 30.891 18.234 1 94 191 PHE A O 1
ATOM 1467 N N . ILE A 1 192 ? -13.539 29.016 17.281 1 95.06 192 ILE A N 1
ATOM 1468 C CA . ILE A 1 192 ? -13.656 28.328 18.562 1 95.06 192 ILE A CA 1
ATOM 1469 C C . ILE A 1 192 ? -12.273 28.156 19.188 1 95.06 192 ILE A C 1
ATOM 1471 O O . ILE A 1 192 ? -12.164 27.828 20.375 1 95.06 192 ILE A O 1
ATOM 1475 N N . CYS A 1 193 ? -11.273 28.391 18.344 1 96.31 193 CYS A N 1
ATOM 1476 C CA . CYS A 1 193 ? -9.914 28.234 18.844 1 96.31 193 CYS A CA 1
ATOM 1477 C C . CYS A 1 193 ? -9.352 29.562 19.344 1 96.31 193 CYS A C 1
ATOM 1479 O O . CYS A 1 193 ? -8.211 29.609 19.812 1 96.31 193 CYS A O 1
ATOM 1481 N N . ALA A 1 194 ? -10.062 30.625 19.312 1 93.31 194 ALA A N 1
ATOM 1482 C CA . ALA A 1 194 ? -9.586 31.984 19.609 1 93.31 194 ALA A CA 1
ATOM 1483 C C . ALA A 1 194 ? -9.055 32.062 21.047 1 93.31 194 ALA A C 1
ATOM 1485 O O . ALA A 1 194 ? -8.07 32.781 21.297 1 93.31 194 ALA A O 1
ATOM 1486 N N . ARG A 1 195 ? -9.664 31.297 21.953 1 92.62 195 ARG A N 1
ATOM 1487 C CA . ARG A 1 195 ? -9.281 31.406 23.359 1 92.62 195 ARG A CA 1
ATOM 1488 C C . ARG A 1 195 ? -8.484 30.188 23.812 1 92.62 195 ARG A C 1
ATOM 1490 O O . ARG A 1 195 ? -8.242 30 25.016 1 92.62 195 ARG A O 1
ATOM 1497 N N . ALA A 1 196 ? -8.094 29.391 22.828 1 94.44 196 ALA A N 1
ATOM 1498 C CA . ALA A 1 196 ? -7.332 28.203 23.188 1 94.44 196 ALA A CA 1
ATOM 1499 C C . ALA A 1 196 ? -5.93 28.562 23.656 1 94.44 196 ALA A C 1
ATOM 1501 O O . ALA A 1 196 ? -5.238 29.359 23.016 1 94.44 196 ALA A O 1
ATOM 1502 N N . LYS A 1 197 ? -5.574 28.031 24.844 1 93.75 197 LYS A N 1
ATOM 1503 C CA . LYS A 1 197 ? -4.238 28.25 25.391 1 93.75 197 LYS A CA 1
ATOM 1504 C C . LYS A 1 197 ? -3.344 27.031 25.172 1 93.75 197 LYS A C 1
ATOM 1506 O O . LYS A 1 197 ? -3.818 25.891 25.188 1 93.75 197 LYS A O 1
ATOM 1511 N N . LEU A 1 198 ? -2.135 27.312 24.969 1 94.12 198 LEU A N 1
ATOM 1512 C CA . LEU A 1 198 ? -1.161 26.25 24.719 1 94.12 198 LEU A CA 1
ATOM 1513 C C . LEU A 1 198 ? -1.075 25.312 25.922 1 94.12 198 LEU A C 1
ATOM 1515 O O . LEU A 1 198 ? -0.873 25.75 27.047 1 94.12 198 LEU A O 1
ATOM 1519 N N . GLU A 1 199 ? -1.31 24.078 25.594 1 90.06 199 GLU A N 1
ATOM 1520 C CA . GLU A 1 199 ? -1.192 23.094 26.672 1 90.06 199 GLU A CA 1
ATOM 1521 C C . GLU A 1 199 ? 0.27 22.797 27 1 90.06 199 GLU A C 1
ATOM 1523 O O . GLU A 1 199 ? 1.103 22.688 26.094 1 90.06 199 GLU A O 1
ATOM 1528 N N . GLU A 1 200 ? 0.638 22.859 28.25 1 79.06 200 GLU A N 1
ATOM 1529 C CA . GLU A 1 200 ? 2.004 22.594 28.703 1 79.06 200 GLU A CA 1
ATOM 1530 C C . GLU A 1 200 ? 2.332 21.109 28.641 1 79.06 200 GLU A C 1
ATOM 1532 O O . GLU A 1 200 ? 1.713 20.312 29.359 1 79.06 200 GLU A O 1
ATOM 1537 N N . THR A 1 201 ? 2.939 20.719 27.562 1 77.69 201 THR A N 1
ATOM 1538 C CA . THR A 1 201 ? 3.391 19.328 27.5 1 77.69 201 THR A CA 1
ATOM 1539 C C . THR A 1 201 ? 4.914 19.25 27.547 1 77.69 201 THR A C 1
ATOM 1541 O O . THR A 1 201 ? 5.602 20.188 27.125 1 77.69 201 THR A O 1
ATOM 1544 N N . GLU A 1 202 ? 5.477 18.266 28.203 1 78 202 GLU A N 1
ATOM 1545 C CA . GLU A 1 202 ? 6.918 18.078 28.344 1 78 202 GLU A CA 1
ATOM 1546 C C . GLU A 1 202 ? 7.582 17.906 26.984 1 78 202 GLU A C 1
ATOM 1548 O O . GLU A 1 202 ? 8.625 18.516 26.703 1 78 202 GLU A O 1
ATOM 1553 N N . THR A 1 203 ? 6.914 17.125 26.125 1 83.44 203 THR A N 1
ATOM 1554 C CA . THR A 1 203 ? 7.496 16.859 24.812 1 83.44 203 THR A CA 1
ATOM 1555 C C . THR A 1 203 ? 6.504 17.203 23.703 1 83.44 203 THR A C 1
ATOM 1557 O O . THR A 1 203 ? 5.363 16.734 23.719 1 83.44 203 THR A O 1
ATOM 1560 N N . PRO A 1 204 ? 6.969 18.094 22.859 1 88.31 204 PRO A N 1
ATOM 1561 C CA . PRO A 1 204 ? 6.086 18.406 21.734 1 88.31 204 PRO A CA 1
ATOM 1562 C C . PRO A 1 204 ? 5.672 17.172 20.953 1 88.31 204 PRO A C 1
ATOM 1564 O O . PRO A 1 204 ? 6.426 16.203 20.891 1 88.31 204 PRO A O 1
ATOM 1567 N N . HIS A 1 205 ? 4.465 17.266 20.359 1 86.81 205 HIS A N 1
ATOM 1568 C CA . HIS A 1 205 ? 3.988 16.172 19.516 1 86.81 205 HIS A CA 1
ATOM 1569 C C . HIS A 1 205 ? 4.66 16.203 18.141 1 86.81 205 HIS A C 1
ATOM 1571 O O . HIS A 1 205 ? 4.941 17.281 17.609 1 86.81 205 HIS A O 1
ATOM 1577 N N . THR A 1 206 ? 4.961 15.008 17.703 1 82.81 206 THR A N 1
ATOM 1578 C CA . THR A 1 206 ? 5.312 14.875 16.297 1 82.81 206 THR A CA 1
ATOM 1579 C C . THR A 1 206 ? 4.062 14.688 15.445 1 82.81 206 THR A C 1
ATOM 1581 O O . THR A 1 206 ? 2.967 14.492 15.977 1 82.81 206 THR A O 1
ATOM 1584 N N . ILE A 1 207 ? 4.215 14.766 14.141 1 82.31 207 ILE A N 1
ATOM 1585 C CA . ILE A 1 207 ? 3.072 14.531 13.266 1 82.31 207 ILE A CA 1
ATOM 1586 C C . ILE A 1 207 ? 2.494 13.141 13.531 1 82.31 207 ILE A C 1
ATOM 1588 O O . ILE A 1 207 ? 1.274 12.953 13.508 1 82.31 207 ILE A O 1
ATOM 1592 N N . PHE A 1 208 ? 3.348 12.227 13.844 1 79.5 208 PHE A N 1
ATOM 1593 C CA . PHE A 1 208 ? 2.922 10.852 14.062 1 79.5 208 PHE A CA 1
ATOM 1594 C C . PHE A 1 208 ? 2.107 10.734 15.344 1 79.5 208 PHE A C 1
ATOM 1596 O O . PHE A 1 208 ? 1.039 10.117 15.352 1 79.5 208 PHE A O 1
ATOM 1603 N N . THR A 1 209 ? 2.592 11.32 16.312 1 80.25 209 THR A N 1
ATOM 1604 C CA . THR A 1 209 ? 1.873 11.258 17.578 1 80.25 209 THR A CA 1
ATOM 1605 C C . THR A 1 209 ? 0.603 12.102 17.516 1 80.25 209 THR A C 1
ATOM 1607 O O . THR A 1 209 ? -0.404 11.758 18.141 1 80.25 209 THR A O 1
ATOM 1610 N N . ALA A 1 210 ? 0.683 13.172 16.766 1 83.31 210 ALA A N 1
ATOM 1611 C CA . ALA A 1 210 ? -0.515 13.984 16.578 1 83.31 210 ALA A CA 1
ATOM 1612 C C . ALA A 1 210 ? -1.608 13.203 15.859 1 83.31 210 ALA A C 1
ATOM 1614 O O . ALA A 1 210 ? -2.773 13.234 16.266 1 83.31 210 ALA A O 1
ATOM 1615 N N . LEU A 1 211 ? -1.202 12.391 14.859 1 79.81 211 LEU A N 1
ATOM 1616 C CA . LEU A 1 211 ? -2.176 11.625 14.094 1 79.81 211 LEU A CA 1
ATOM 1617 C C . LEU A 1 211 ? -2.658 10.414 14.883 1 79.81 211 LEU A C 1
ATOM 1619 O O . LEU A 1 211 ? -3.787 9.953 14.695 1 79.81 211 LEU A O 1
ATOM 1623 N N . GLU A 1 212 ? -1.727 9.914 15.711 1 73.56 212 GLU A N 1
ATOM 1624 C CA . GLU A 1 212 ? -2.105 8.789 16.562 1 73.56 212 GLU A CA 1
ATOM 1625 C C . GLU A 1 212 ? -3.113 9.219 17.625 1 73.56 212 GLU A C 1
ATOM 1627 O O . GLU A 1 212 ? -4 8.445 18 1 73.56 212 GLU A O 1
ATOM 1632 N N . SER A 1 213 ? -2.729 10.367 18.312 1 67.44 213 SER A N 1
ATOM 1633 C CA . SER A 1 213 ? -3.643 10.875 19.328 1 67.44 213 SER A CA 1
ATOM 1634 C C . SER A 1 213 ? -5.074 10.93 18.812 1 67.44 213 SER A C 1
ATOM 1636 O O . SER A 1 213 ? -6.023 10.742 19.562 1 67.44 213 SER A O 1
ATOM 1638 N N . LEU A 1 214 ? -5.113 11.172 17.625 1 60.56 214 LEU A N 1
ATOM 1639 C CA . LEU A 1 214 ? -6.418 11.125 16.969 1 60.56 214 LEU A CA 1
ATOM 1640 C C . LEU A 1 214 ? -7.07 9.766 17.156 1 60.56 214 LEU A C 1
ATOM 1642 O O . LEU A 1 214 ? -8.273 9.672 17.391 1 60.56 214 LEU A O 1
ATOM 1646 N N . ALA A 1 215 ? -6.141 8.797 17.219 1 56.56 215 ALA A N 1
ATOM 1647 C CA . ALA A 1 215 ? -6.621 7.422 17.25 1 56.56 215 ALA A CA 1
ATOM 1648 C C . ALA A 1 215 ? -6.883 6.949 18.672 1 56.56 215 ALA A C 1
ATOM 1650 O O . ALA A 1 215 ? -7.797 6.156 18.906 1 56.56 215 ALA A O 1
ATOM 1651 N N . MET A 1 216 ? -6.02 7.312 19.688 1 56.12 216 MET A N 1
ATOM 1652 C CA . MET A 1 216 ? -6.07 6.816 21.062 1 56.12 216 MET A CA 1
ATOM 1653 C C . MET A 1 216 ? -7.156 7.531 21.859 1 56.12 216 MET A C 1
ATOM 1655 O O . MET A 1 216 ? -7.688 6.98 22.812 1 56.12 216 MET A O 1
ATOM 1659 N N . LYS A 1 217 ? -7.281 8.758 21.828 1 51.97 217 LYS A N 1
ATOM 1660 C CA . LYS A 1 217 ? -8.234 9.438 22.688 1 51.97 217 LYS A CA 1
ATOM 1661 C C . LYS A 1 217 ? -9.633 8.859 22.531 1 51.97 217 LYS A C 1
ATOM 1663 O O . LYS A 1 217 ? -10.5 9.07 23.391 1 51.97 217 LYS A O 1
ATOM 1668 N N . THR A 1 218 ? -9.789 8.148 21.531 1 44.25 218 THR A N 1
ATOM 1669 C CA . THR A 1 218 ? -11.141 7.613 21.469 1 44.25 218 THR A CA 1
ATOM 1670 C C . THR A 1 218 ? -11.312 6.477 22.469 1 44.25 218 THR A C 1
ATOM 1672 O O . THR A 1 218 ? -12.422 5.957 22.656 1 44.25 218 THR A O 1
ATOM 1675 N N . LYS A 1 219 ? -10.211 6.043 23.125 1 43.31 219 LYS A N 1
ATOM 1676 C CA . LYS A 1 219 ? -10.367 4.996 24.125 1 43.31 219 LYS A CA 1
ATOM 1677 C C . LYS A 1 219 ? -10.789 5.582 25.469 1 43.31 219 LYS A C 1
ATOM 1679 O O . LYS A 1 219 ? -11.227 4.852 26.359 1 43.31 219 LYS A O 1
ATOM 1684 N N . GLU A 1 220 ? -10.43 6.695 25.859 1 37.81 220 GLU A N 1
ATOM 1685 C CA . GLU A 1 220 ? -10.875 7.145 27.172 1 37.81 220 GLU A CA 1
ATOM 1686 C C . GLU A 1 220 ? -12.312 7.652 27.125 1 37.81 220 GLU A C 1
ATOM 1688 O O . GLU A 1 220 ? -12.727 8.273 26.141 1 37.81 220 GLU A O 1
ATOM 1693 N N . MET B 1 1 ? -57.625 28.891 -28.172 1 31.19 1 MET B N 1
ATOM 1694 C CA . MET B 1 1 ? -56.469 28 -28.234 1 31.19 1 MET B CA 1
ATOM 1695 C C . MET B 1 1 ? -56.094 27.469 -26.844 1 31.19 1 MET B C 1
ATOM 1697 O O . MET B 1 1 ? -56 28.25 -25.891 1 31.19 1 MET B O 1
ATOM 1701 N N . ASN B 1 2 ? -56.344 26.141 -26.422 1 32.09 2 ASN B N 1
ATOM 1702 C CA . ASN B 1 2 ? -56.469 25.312 -25.219 1 32.09 2 ASN B CA 1
ATOM 1703 C C . ASN B 1 2 ? -55.156 25.219 -24.453 1 32.09 2 ASN B C 1
ATOM 1705 O O . ASN B 1 2 ? -54.125 24.938 -25.047 1 32.09 2 ASN B O 1
ATOM 1709 N N . PHE B 1 3 ? -54.969 25.859 -23.25 1 36.62 3 PHE B N 1
ATOM 1710 C CA . PHE B 1 3 ? -54.031 25.938 -22.125 1 36.62 3 PHE B CA 1
ATOM 1711 C C . PHE B 1 3 ? -53.625 24.547 -21.656 1 36.62 3 PHE B C 1
ATOM 1713 O O . PHE B 1 3 ? -52.781 24.406 -20.781 1 36.62 3 PHE B O 1
ATOM 1720 N N . ILE B 1 4 ? -54.469 23.438 -21.844 1 40.38 4 ILE B N 1
ATOM 1721 C CA . ILE B 1 4 ? -54.281 22.094 -21.281 1 40.38 4 ILE B CA 1
ATOM 1722 C C . ILE B 1 4 ? -53.062 21.438 -21.891 1 40.38 4 ILE B C 1
ATOM 1724 O O . ILE B 1 4 ? -52.5 20.5 -21.328 1 40.38 4 ILE B O 1
ATOM 1728 N N . SER B 1 5 ? -52.688 21.625 -23.172 1 36.72 5 SER B N 1
ATOM 1729 C CA . SER B 1 5 ? -51.719 20.781 -23.891 1 36.72 5 SER B CA 1
ATOM 1730 C C . SER B 1 5 ? -50.312 20.922 -23.328 1 36.72 5 SER B C 1
ATOM 1732 O O . SER B 1 5 ? -49.406 20.234 -23.766 1 36.72 5 SER B O 1
ATOM 1734 N N . LEU B 1 6 ? -50.031 22.109 -22.75 1 33.66 6 LEU B N 1
ATOM 1735 C CA . LEU B 1 6 ? -48.625 22.375 -22.469 1 33.66 6 LEU B CA 1
ATOM 1736 C C . LEU B 1 6 ? -48.125 21.484 -21.328 1 33.66 6 LEU B C 1
ATOM 1738 O O . LEU B 1 6 ? -46.906 21.406 -21.078 1 33.66 6 LEU B O 1
ATOM 1742 N N . LEU B 1 7 ? -49 21.016 -20.359 1 33.06 7 LEU B N 1
ATOM 1743 C CA . LEU B 1 7 ? -48.5 20.391 -19.141 1 33.06 7 LEU B CA 1
ATOM 1744 C C . LEU B 1 7 ? -47.969 19 -19.422 1 33.06 7 LEU B C 1
ATOM 1746 O O . LEU B 1 7 ? -47.531 18.312 -18.5 1 33.06 7 LEU B O 1
ATOM 1750 N N . SER B 1 8 ? -48.375 18.297 -20.516 1 33.66 8 SER B N 1
ATOM 1751 C CA . SER B 1 8 ? -48.094 16.875 -20.594 1 33.66 8 SER B CA 1
ATOM 1752 C C . SER B 1 8 ? -46.594 16.609 -20.672 1 33.66 8 SER B C 1
ATOM 1754 O O . SER B 1 8 ? -46.156 15.453 -20.766 1 33.66 8 SER B O 1
ATOM 1756 N N . CYS B 1 9 ? -45.781 17.516 -21.188 1 31.42 9 CYS B N 1
ATOM 1757 C CA . CYS B 1 9 ? -44.5 17.016 -21.688 1 31.42 9 CYS B CA 1
ATOM 1758 C C . CYS B 1 9 ? -43.594 16.531 -20.531 1 31.42 9 CYS B C 1
ATOM 1760 O O . CYS B 1 9 ? -42.5 16.016 -20.766 1 31.42 9 CYS B O 1
ATOM 1762 N N . LEU B 1 10 ? -43.688 17.203 -19.344 1 30.02 10 LEU B N 1
ATOM 1763 C CA . LEU B 1 10 ? -42.5 16.969 -18.547 1 30.02 10 LEU B CA 1
ATOM 1764 C C . LEU B 1 10 ? -42.531 15.57 -17.953 1 30.02 10 LEU B C 1
ATOM 1766 O O . LEU B 1 10 ? -42.844 15.391 -16.781 1 30.02 10 LEU B O 1
ATOM 1770 N N . GLY B 1 11 ? -43.25 14.594 -18.5 1 32.56 11 GLY B N 1
ATOM 1771 C CA . GLY B 1 11 ? -42.969 13.305 -17.891 1 32.56 11 GLY B CA 1
ATOM 1772 C C . GLY B 1 11 ? -41.5 13.016 -17.734 1 32.56 11 GLY B C 1
ATOM 1773 O O . GLY B 1 11 ? -40.781 12.828 -18.719 1 32.56 11 GLY B O 1
ATOM 1774 N N . LEU B 1 12 ? -40.844 13.82 -16.875 1 34.28 12 LEU B N 1
ATOM 1775 C CA . LEU B 1 12 ? -39.469 13.477 -16.469 1 34.28 12 LEU B CA 1
ATOM 1776 C C . LEU B 1 12 ? -39.344 11.977 -16.234 1 34.28 12 LEU B C 1
ATOM 1778 O O . LEU B 1 12 ? -40.031 11.414 -15.367 1 34.28 12 LEU B O 1
ATOM 1782 N N . LEU B 1 13 ? -39.219 11.133 -17.312 1 32.84 13 LEU B N 1
ATOM 1783 C CA . LEU B 1 13 ? -38.688 9.789 -17.219 1 32.84 13 LEU B CA 1
ATOM 1784 C C . LEU B 1 13 ? -37.594 9.719 -16.156 1 32.84 13 LEU B C 1
ATOM 1786 O O . LEU B 1 13 ? -36.531 10.359 -16.281 1 32.84 13 LEU B O 1
ATOM 1790 N N . LEU B 1 14 ? -37.938 9.812 -14.898 1 32.28 14 LEU B N 1
ATOM 1791 C CA . LEU B 1 14 ? -37.031 9.281 -13.883 1 32.28 14 LEU B CA 1
ATOM 1792 C C . LEU B 1 14 ? -36.469 7.934 -14.312 1 32.28 14 LEU B C 1
ATOM 1794 O O . LEU B 1 14 ? -37.156 6.91 -14.234 1 32.28 14 LEU B O 1
ATOM 1798 N N . ALA B 1 15 ? -35.938 7.758 -15.523 1 36.53 15 ALA B N 1
ATOM 1799 C CA . ALA B 1 15 ? -35.094 6.57 -15.672 1 36.53 15 ALA B CA 1
ATOM 1800 C C . ALA B 1 15 ? -34.375 6.23 -14.367 1 36.53 15 ALA B C 1
ATOM 1802 O O . ALA B 1 15 ? -33.656 7.062 -13.805 1 36.53 15 ALA B O 1
ATOM 1803 N N . ALA B 1 16 ? -35 5.559 -13.508 1 38.38 16 ALA B N 1
ATOM 1804 C CA . ALA B 1 16 ? -34.25 4.852 -12.461 1 38.38 16 ALA B CA 1
ATOM 1805 C C . ALA B 1 16 ? -32.844 4.473 -12.938 1 38.38 16 ALA B C 1
ATOM 1807 O O . AL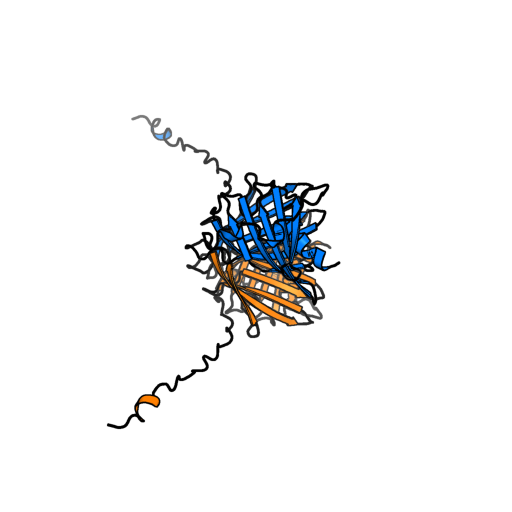A B 1 16 ? -32.688 3.594 -13.789 1 38.38 16 ALA B O 1
ATOM 1808 N N . ALA B 1 17 ? -32 5.301 -13.312 1 41.22 17 ALA B N 1
ATOM 1809 C CA . ALA B 1 17 ? -30.609 4.898 -13.406 1 41.22 17 ALA B CA 1
ATOM 1810 C C . ALA B 1 17 ? -30.281 3.807 -12.391 1 41.22 17 ALA B C 1
ATOM 1812 O O . ALA B 1 17 ? -30.203 4.074 -11.188 1 41.22 17 ALA B O 1
ATOM 1813 N N . VAL B 1 18 ? -30.844 2.631 -12.367 1 40.88 18 VAL B N 1
ATOM 1814 C CA . VAL B 1 18 ? -30.312 1.486 -11.641 1 40.88 18 VAL B CA 1
ATOM 1815 C C . VAL B 1 18 ? -28.797 1.614 -11.523 1 40.88 18 VAL B C 1
ATOM 1817 O O . VAL B 1 18 ? -28.078 1.541 -12.531 1 40.88 18 VAL B O 1
ATOM 1820 N N . ALA B 1 19 ? -28.234 2.488 -10.797 1 47.88 19 ALA B N 1
ATOM 1821 C CA . ALA B 1 19 ? -26.828 2.521 -10.406 1 47.88 19 ALA B CA 1
ATOM 1822 C C . ALA B 1 19 ? -26.234 1.115 -10.375 1 47.88 19 ALA B C 1
ATOM 1824 O O . ALA B 1 19 ? -26.562 0.316 -9.492 1 47.88 19 ALA B O 1
ATOM 1825 N N . GLN B 1 20 ? -26.141 0.273 -11.477 1 55.16 20 GLN B N 1
ATOM 1826 C CA . GLN B 1 20 ? -25.547 -1.055 -11.609 1 55.16 20 GLN B CA 1
ATOM 1827 C C . GLN B 1 20 ? -24.328 -1.211 -10.711 1 55.16 20 GLN B C 1
ATOM 1829 O O . GLN B 1 20 ? -23.484 -0.311 -10.633 1 55.16 20 GLN B O 1
ATOM 1834 N N . ASP B 1 21 ? -24.375 -2.084 -9.688 1 67.69 21 ASP B N 1
ATOM 1835 C CA . ASP B 1 21 ? -23.281 -2.469 -8.797 1 67.69 21 ASP B CA 1
ATOM 1836 C C . ASP B 1 21 ? -21.984 -2.693 -9.578 1 67.69 21 ASP B C 1
ATOM 1838 O O . ASP B 1 21 ? -22 -3.316 -10.641 1 67.69 21 ASP B O 1
ATOM 1842 N N . PRO B 1 22 ? -21.047 -1.954 -9.297 1 79.06 22 PRO B N 1
ATOM 1843 C CA . PRO B 1 22 ? -19.797 -2.162 -10.031 1 79.06 22 PRO B CA 1
ATOM 1844 C C . PRO B 1 22 ? -19.422 -3.639 -10.172 1 79.06 22 PRO B C 1
ATOM 1846 O O . PRO B 1 22 ? -19.594 -4.41 -9.219 1 79.06 22 PRO B O 1
ATOM 1849 N N . LYS B 1 23 ? -19.266 -4.094 -11.344 1 84.3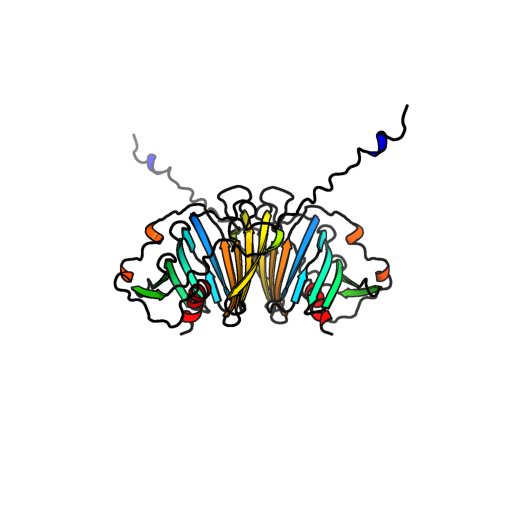1 23 LYS B N 1
ATOM 1850 C CA . LYS B 1 23 ? -18.875 -5.473 -11.617 1 84.31 23 LYS B CA 1
ATOM 1851 C C . LYS B 1 23 ? -17.359 -5.648 -11.523 1 84.31 23 LYS B C 1
ATOM 1853 O O . LYS B 1 23 ? -16.609 -4.77 -11.938 1 84.31 23 LYS B O 1
ATOM 1858 N N . PRO B 1 24 ? -16.984 -6.812 -11.031 1 90.31 24 PRO B N 1
ATOM 1859 C CA . PRO B 1 24 ? -15.547 -7.098 -10.961 1 90.31 24 PRO B CA 1
ATOM 1860 C C . PRO B 1 24 ? -14.891 -7.152 -12.336 1 90.31 24 PRO B C 1
ATOM 1862 O O . PRO B 1 24 ? -15.484 -7.676 -13.289 1 90.31 24 PRO B O 1
ATOM 1865 N N . CYS B 1 25 ? -13.812 -6.59 -12.453 1 92.69 25 CYS B N 1
ATOM 1866 C CA . CYS B 1 25 ? -13.078 -6.547 -13.711 1 92.69 25 CYS B CA 1
ATOM 1867 C C . CYS B 1 25 ? -12.305 -7.844 -13.93 1 92.69 25 CYS B C 1
ATOM 1869 O O . CYS B 1 25 ? -12.234 -8.688 -13.031 1 92.69 25 CYS B O 1
ATOM 1871 N N . VAL B 1 26 ? -11.82 -8.008 -15.148 1 92.06 26 VAL B N 1
ATOM 1872 C CA . VAL B 1 26 ? -11.07 -9.203 -15.516 1 92.06 26 VAL B CA 1
ATOM 1873 C C . VAL B 1 26 ? -9.617 -8.836 -15.812 1 92.06 26 VAL B C 1
ATOM 1875 O O . VAL B 1 26 ? -9.352 -7.984 -16.672 1 92.06 26 VAL B O 1
ATOM 1878 N N . SER B 1 27 ? -8.742 -9.469 -15.109 1 94.75 27 SER B N 1
ATOM 1879 C CA . SER B 1 27 ? -7.32 -9.203 -15.297 1 94.75 27 SER B CA 1
ATOM 1880 C C . SER B 1 27 ? -6.793 -9.883 -16.562 1 94.75 27 SER B C 1
ATOM 1882 O O . SER B 1 27 ? -7.355 -10.875 -17.016 1 94.75 27 SER B O 1
ATOM 1884 N N . PRO B 1 28 ? -5.691 -9.344 -17.156 1 95.12 28 PRO B N 1
ATOM 1885 C CA . PRO B 1 28 ? -5.074 -10.031 -18.297 1 95.12 28 PRO B CA 1
ATOM 1886 C C . PRO B 1 28 ? -4.695 -11.477 -17.984 1 95.12 28 PRO B C 1
ATOM 1888 O O . PRO B 1 28 ? -4.254 -11.773 -16.875 1 95.12 28 PRO B O 1
ATOM 1891 N N . PRO B 1 29 ? -4.793 -12.297 -18.891 1 94.69 29 PRO B N 1
ATOM 1892 C CA . PRO B 1 29 ? -4.625 -13.727 -18.625 1 94.69 29 PRO B CA 1
ATOM 1893 C C . PRO B 1 29 ? -3.16 -14.125 -18.469 1 94.69 29 PRO B C 1
ATOM 1895 O O . PRO B 1 29 ? -2.861 -15.172 -17.891 1 94.69 29 PRO B O 1
ATOM 1898 N N . LEU B 1 30 ? -2.266 -13.414 -19.109 1 95.56 30 LEU B N 1
ATOM 1899 C CA . LEU B 1 30 ? -0.837 -13.688 -19 1 95.56 30 LEU B CA 1
ATOM 1900 C C . LEU B 1 30 ? -0.091 -12.484 -18.453 1 95.56 30 LEU B C 1
ATOM 1902 O O . LEU B 1 30 ? -0.175 -11.383 -19 1 95.56 30 LEU B O 1
ATOM 1906 N N . MET B 1 31 ? 0.6 -12.664 -17.281 1 95.5 31 MET B N 1
ATOM 1907 C CA . MET B 1 31 ? 1.332 -11.57 -16.656 1 95.5 31 MET B CA 1
ATOM 1908 C C . MET B 1 31 ? 2.59 -12.086 -15.961 1 95.5 31 MET B C 1
ATOM 1910 O O . MET B 1 31 ? 2.609 -13.211 -15.453 1 95.5 31 MET B O 1
ATOM 1914 N N . SER B 1 32 ? 3.627 -11.297 -16 1 95.75 32 SER B N 1
ATOM 1915 C CA . SER B 1 32 ? 4.871 -11.531 -15.273 1 95.75 32 SER B CA 1
ATOM 1916 C C . SER B 1 32 ? 5.301 -10.281 -14.508 1 95.75 32 SER B C 1
ATOM 1918 O O . SER B 1 32 ? 5.172 -9.164 -15.008 1 95.75 32 SER B O 1
ATOM 1920 N N . GLY B 1 33 ? 5.75 -10.516 -13.273 1 95.38 33 GLY B N 1
ATOM 1921 C CA . GLY B 1 33 ? 6.145 -9.359 -12.477 1 95.38 33 GLY B CA 1
ATOM 1922 C C . GLY B 1 33 ? 6.824 -9.742 -11.172 1 95.38 33 GLY B C 1
ATOM 1923 O O . GLY B 1 33 ? 7.516 -10.758 -11.102 1 95.38 33 GLY B O 1
ATOM 1924 N N . GLY B 1 34 ? 6.805 -8.781 -10.305 1 94.31 34 GLY B N 1
ATOM 1925 C CA . GLY B 1 34 ? 7.363 -8.992 -8.977 1 94.31 34 GLY B CA 1
ATOM 1926 C C . GLY B 1 34 ? 6.309 -9.203 -7.91 1 94.31 34 GLY B C 1
ATOM 1927 O O . GLY B 1 34 ? 5.137 -8.883 -8.117 1 94.31 34 GLY B O 1
ATOM 1928 N N . VAL B 1 35 ? 6.789 -9.773 -6.793 1 91.94 35 VAL B N 1
ATOM 1929 C CA . VAL B 1 35 ? 5.863 -10.039 -5.695 1 91.94 35 VAL B CA 1
ATOM 1930 C C . VAL B 1 35 ? 6.586 -9.875 -4.359 1 91.94 35 VAL B C 1
ATOM 1932 O O . VAL B 1 35 ? 7.781 -10.148 -4.258 1 91.94 35 VAL B O 1
ATOM 1935 N N . SER B 1 36 ? 5.941 -9.328 -3.467 1 89.94 36 SER B N 1
ATOM 1936 C CA . SER B 1 36 ? 6.375 -9.289 -2.074 1 89.94 36 SER B CA 1
ATOM 1937 C C . SER B 1 36 ? 5.281 -9.781 -1.137 1 89.94 36 SER B C 1
ATOM 1939 O O . SER B 1 36 ? 4.105 -9.461 -1.321 1 89.94 36 SER B O 1
ATOM 1941 N N . VAL B 1 37 ? 5.676 -10.602 -0.174 1 86.62 37 VAL B N 1
ATOM 1942 C CA . VAL B 1 37 ? 4.742 -11.148 0.805 1 86.62 37 VAL B CA 1
ATOM 1943 C C . VAL B 1 37 ? 5.184 -10.758 2.215 1 86.62 37 VAL B C 1
ATOM 1945 O O . VAL B 1 37 ? 6.359 -10.891 2.562 1 86.62 37 VAL B O 1
ATOM 1948 N N . MET B 1 38 ? 4.27 -10.18 2.924 1 81.81 38 MET B N 1
ATOM 1949 C CA . MET B 1 38 ? 4.574 -9.773 4.293 1 81.81 38 MET B CA 1
ATOM 1950 C C . MET B 1 38 ? 3.49 -10.242 5.254 1 81.81 38 MET B C 1
ATOM 1952 O O . MET B 1 38 ? 2.301 -10.078 4.984 1 81.81 38 MET B O 1
ATOM 1956 N N . SER B 1 39 ? 3.969 -10.812 6.312 1 76.31 39 SER B N 1
ATOM 1957 C CA . SER B 1 39 ? 3.025 -11.172 7.367 1 76.31 39 SER B CA 1
ATOM 1958 C C . SER B 1 39 ? 2.701 -9.977 8.25 1 76.31 39 SER B C 1
ATOM 1960 O O . SER B 1 39 ? 3.459 -9 8.297 1 76.31 39 SER B O 1
ATOM 1962 N N . GLY B 1 40 ? 1.52 -9.938 8.906 1 70.38 40 GLY B N 1
ATOM 1963 C CA . GLY B 1 40 ? 1.049 -8.82 9.703 1 70.38 40 GLY B CA 1
ATOM 1964 C C . GLY B 1 40 ? 2.008 -8.438 10.82 1 70.38 40 GLY B C 1
ATOM 1965 O O . GLY B 1 40 ? 2.127 -7.266 11.164 1 70.38 40 GLY B O 1
ATOM 1966 N N . ASN B 1 41 ? 2.527 -9.43 11.336 1 64.94 41 ASN B N 1
ATOM 1967 C CA . ASN B 1 41 ? 3.41 -9.125 12.453 1 64.94 41 ASN B CA 1
ATOM 1968 C C . ASN B 1 41 ? 4.805 -8.734 11.977 1 64.94 41 ASN B C 1
ATOM 1970 O O . ASN B 1 41 ? 5.684 -8.43 12.789 1 64.94 41 ASN B O 1
ATOM 1974 N N . GLY B 1 42 ? 5.016 -8.664 10.703 1 63.53 42 GLY B N 1
ATOM 1975 C CA . GLY B 1 42 ? 6.277 -8.25 10.109 1 63.53 42 GLY B CA 1
ATOM 1976 C C . GLY B 1 42 ? 7.367 -9.297 10.219 1 63.53 42 GLY B C 1
ATOM 1977 O O . GLY B 1 42 ? 8.508 -9.062 9.805 1 63.53 42 GLY B O 1
ATOM 1978 N N . SER B 1 43 ? 7.059 -10.391 10.781 1 64.69 43 SER B N 1
ATOM 1979 C CA . SER B 1 43 ? 8.07 -11.414 11.023 1 64.69 43 SER B CA 1
ATOM 1980 C C . SER B 1 43 ? 8.531 -12.062 9.719 1 64.69 43 SER B C 1
ATOM 1982 O O . SER B 1 43 ? 9.648 -12.57 9.633 1 64.69 43 SER B O 1
ATOM 1984 N N . LEU B 1 44 ? 7.703 -12 8.789 1 67.69 44 LEU B N 1
ATOM 1985 C CA . LEU B 1 44 ? 8.016 -12.656 7.52 1 67.69 44 LEU B CA 1
ATOM 1986 C C . LEU B 1 44 ? 7.934 -11.664 6.363 1 67.69 44 LEU B C 1
ATOM 1988 O O . LEU B 1 44 ? 6.949 -10.93 6.234 1 67.69 44 LEU B O 1
ATOM 1992 N N . MET B 1 45 ? 9.102 -11.555 5.645 1 76.75 45 MET B N 1
ATOM 1993 C CA . MET B 1 45 ? 9.086 -10.781 4.406 1 76.75 45 MET B CA 1
ATOM 1994 C C . MET B 1 45 ? 9.805 -11.523 3.287 1 76.75 45 MET B C 1
ATOM 1996 O O . MET B 1 45 ? 10.844 -12.148 3.52 1 76.75 45 MET B O 1
ATOM 2000 N N . SER B 1 46 ? 9.195 -11.648 2.213 1 83.25 46 SER B N 1
ATOM 2001 C CA . SER B 1 46 ? 9.812 -12.242 1.037 1 83.25 46 SER B CA 1
ATOM 2002 C C . SER B 1 46 ? 9.547 -11.414 -0.214 1 83.25 46 SER B C 1
ATOM 2004 O O . SER B 1 46 ? 8.57 -10.664 -0.267 1 83.25 46 SER B O 1
ATOM 2006 N N . THR B 1 47 ? 10.484 -11.5 -1.108 1 87.81 47 THR B N 1
ATOM 2007 C CA . THR B 1 47 ? 10.32 -10.812 -2.383 1 87.81 47 THR B CA 1
ATOM 2008 C C . THR B 1 47 ? 10.922 -11.633 -3.521 1 87.81 47 THR B C 1
ATOM 2010 O O . THR B 1 47 ? 11.844 -12.422 -3.305 1 87.81 47 THR B O 1
ATOM 2013 N N . GLY B 1 48 ? 10.281 -11.453 -4.656 1 91.19 48 GLY B N 1
ATOM 2014 C CA . GLY B 1 48 ? 10.773 -12.18 -5.82 1 91.19 48 GLY B CA 1
ATOM 2015 C C . GLY B 1 48 ? 9.938 -11.938 -7.066 1 91.19 48 GLY B C 1
ATOM 2016 O O . GLY B 1 48 ? 9.461 -10.82 -7.293 1 91.19 48 GLY B O 1
ATOM 2017 N N . THR B 1 49 ? 9.898 -13.07 -7.816 1 93.62 49 THR B N 1
ATOM 2018 C CA . THR B 1 49 ? 9.188 -12.945 -9.086 1 93.62 49 THR B CA 1
ATOM 2019 C C . THR B 1 49 ? 7.926 -13.805 -9.086 1 93.62 49 THR B C 1
ATOM 2021 O O . THR B 1 49 ? 7.844 -14.797 -8.359 1 93.62 49 THR B O 1
ATOM 2024 N N . ILE B 1 50 ? 7.023 -13.336 -9.891 1 93.31 50 ILE B N 1
ATOM 2025 C CA . ILE B 1 50 ? 5.762 -14.047 -10.055 1 93.31 50 ILE B CA 1
ATOM 2026 C C . ILE B 1 50 ? 5.359 -14.055 -11.523 1 93.31 50 ILE B C 1
ATOM 2028 O O . ILE B 1 50 ? 5.543 -13.062 -12.234 1 93.31 50 ILE B O 1
ATOM 2032 N N . SER B 1 51 ? 4.926 -15.172 -12.031 1 94.62 51 SER B N 1
ATOM 2033 C CA . SER B 1 51 ? 4.336 -15.328 -13.359 1 94.62 51 SER B CA 1
ATOM 2034 C C . SER B 1 51 ? 2.986 -16.031 -13.281 1 94.62 51 SER B C 1
ATOM 2036 O O . SER B 1 51 ? 2.811 -16.969 -12.508 1 94.62 51 SER B O 1
ATOM 2038 N N . PHE B 1 52 ? 2.107 -15.531 -14.078 1 94.88 52 PHE B N 1
ATOM 2039 C CA . PHE B 1 52 ? 0.74 -16.031 -14.016 1 94.88 52 PHE B CA 1
ATOM 2040 C C . PHE B 1 52 ? 0.211 -16.344 -15.414 1 94.88 52 PHE B C 1
ATOM 2042 O O . PHE B 1 52 ? 0.371 -15.539 -16.328 1 94.88 52 PHE B O 1
ATOM 2049 N N . ASP B 1 53 ? -0.341 -17.484 -15.555 1 95.25 53 ASP B N 1
ATOM 2050 C CA . ASP B 1 53 ? -1.021 -17.969 -16.75 1 95.25 53 ASP B CA 1
ATOM 2051 C C . ASP B 1 53 ? -2.457 -18.375 -16.438 1 95.25 53 ASP B C 1
ATOM 2053 O O . ASP B 1 53 ? -2.699 -19.5 -16 1 95.25 53 ASP B O 1
ATOM 2057 N N . ALA B 1 54 ? -3.395 -17.547 -16.797 1 92.5 54 ALA B N 1
ATOM 2058 C CA . ALA B 1 54 ? -4.801 -17.781 -16.469 1 92.5 54 ALA B CA 1
ATOM 2059 C C . ALA B 1 54 ? -5.391 -18.875 -17.359 1 92.5 54 ALA B C 1
ATOM 2061 O O . ALA B 1 54 ? -6.273 -19.625 -16.938 1 92.5 54 ALA B O 1
ATOM 2062 N N . TYR B 1 55 ? -4.988 -18.984 -18.594 1 92.31 55 TYR B N 1
ATOM 2063 C CA . TYR B 1 55 ? -5.508 -20 -19.5 1 92.31 55 TYR B CA 1
ATOM 2064 C C . TYR B 1 55 ? -5.215 -21.391 -18.984 1 92.31 55 TYR B C 1
ATOM 2066 O O . TYR B 1 55 ? -6.09 -22.266 -18.984 1 92.31 55 TYR B O 1
ATOM 2074 N N . GLY B 1 56 ? -3.98 -21.5 -18.547 1 92.75 56 GLY B N 1
ATOM 2075 C CA . GLY B 1 56 ? -3.572 -22.797 -18.031 1 92.75 56 GLY B CA 1
ATOM 2076 C C . GLY B 1 56 ? -3.824 -22.953 -16.547 1 92.75 56 GLY B C 1
ATOM 2077 O O . GLY B 1 56 ? -3.604 -24.016 -15.984 1 92.75 56 GLY B O 1
ATOM 2078 N N . GLN B 1 57 ? -4.25 -21.844 -15.875 1 92.88 57 GLN B N 1
ATOM 2079 C CA . GLN B 1 57 ? -4.473 -21.812 -14.43 1 92.88 57 GLN B CA 1
ATOM 2080 C C . GLN B 1 57 ? -3.225 -22.266 -13.672 1 92.88 57 GLN B C 1
ATOM 2082 O O . GLN B 1 57 ? -3.289 -23.172 -12.844 1 92.88 57 GLN B O 1
ATOM 2087 N N . ARG B 1 58 ? -2.137 -21.562 -13.953 1 94.06 58 ARG B N 1
ATOM 2088 C CA . ARG B 1 58 ? -0.828 -21.875 -13.391 1 94.06 58 ARG B CA 1
ATOM 2089 C C . ARG B 1 58 ? -0.103 -20.609 -12.945 1 94.06 58 ARG B C 1
ATOM 2091 O O . ARG B 1 58 ? -0.309 -19.531 -13.523 1 94.06 58 ARG B O 1
ATOM 2098 N N . MET B 1 59 ? 0.719 -20.781 -11.953 1 94.31 59 MET B N 1
ATOM 2099 C CA . MET B 1 59 ? 1.46 -19.641 -11.398 1 94.31 59 MET B CA 1
ATOM 2100 C C . MET B 1 59 ? 2.83 -20.094 -10.891 1 94.31 59 MET B C 1
ATOM 2102 O O . MET B 1 59 ? 2.965 -21.172 -10.312 1 94.31 59 MET B O 1
ATOM 2106 N N . ARG B 1 60 ? 3.787 -19.312 -11.18 1 94.31 60 ARG B N 1
ATOM 2107 C CA . ARG B 1 60 ? 5.145 -19.562 -10.695 1 94.31 60 ARG B CA 1
ATOM 2108 C C . ARG B 1 60 ? 5.617 -18.422 -9.797 1 94.31 60 ARG B C 1
ATOM 2110 O O . ARG B 1 60 ? 5.539 -17.25 -10.18 1 94.31 60 ARG B O 1
ATOM 2117 N N . VAL B 1 61 ? 6.043 -18.766 -8.57 1 92.19 61 VAL B N 1
ATOM 2118 C CA . VAL B 1 61 ? 6.57 -17.781 -7.633 1 92.19 61 VAL B CA 1
ATOM 2119 C C . VAL B 1 61 ? 7.98 -18.172 -7.203 1 92.19 61 VAL B C 1
ATOM 2121 O O . VAL B 1 61 ? 8.203 -19.281 -6.73 1 92.19 61 VAL B O 1
ATOM 2124 N N . ARG B 1 62 ? 8.93 -17.297 -7.422 1 91 62 ARG B N 1
ATOM 2125 C CA . ARG B 1 62 ? 10.305 -17.484 -6.969 1 91 62 ARG B CA 1
ATOM 2126 C C . ARG B 1 62 ? 10.695 -16.391 -5.965 1 91 62 ARG B C 1
ATOM 2128 O O . ARG B 1 62 ? 10.773 -15.219 -6.312 1 91 62 ARG B O 1
ATOM 2135 N N . ASN B 1 63 ? 10.836 -16.797 -4.734 1 85.75 63 ASN B N 1
ATOM 2136 C CA . ASN B 1 63 ? 11.039 -15.805 -3.678 1 85.75 63 ASN B CA 1
ATOM 2137 C C . ASN B 1 63 ? 12.367 -16.016 -2.957 1 85.75 63 ASN B C 1
ATOM 2139 O O . ASN B 1 63 ? 12.867 -17.141 -2.898 1 85.75 63 ASN B O 1
ATOM 2143 N N . TYR B 1 64 ? 12.922 -14.945 -2.58 1 78.25 64 TYR B N 1
ATOM 2144 C CA . TYR B 1 64 ? 13.969 -14.945 -1.568 1 78.25 64 TYR B CA 1
ATOM 2145 C C . TYR B 1 64 ? 13.422 -14.516 -0.213 1 78.25 64 TYR B C 1
ATOM 2147 O O . TYR B 1 64 ? 12.734 -13.5 -0.109 1 78.25 64 TYR B O 1
ATOM 2155 N N . VAL B 1 65 ? 13.453 -15.398 0.699 1 69.69 65 VAL B N 1
ATOM 2156 C CA . VAL B 1 65 ? 12.906 -15.148 2.025 1 69.69 65 VAL B CA 1
ATOM 2157 C C . VAL B 1 65 ? 13.992 -14.617 2.951 1 69.69 65 VAL B C 1
ATOM 2159 O O . VAL B 1 65 ? 15.109 -15.148 2.979 1 69.69 65 VAL B O 1
ATOM 2162 N N . MET B 1 66 ? 13.711 -13.461 3.439 1 67.94 66 MET B N 1
ATOM 2163 C CA . MET B 1 66 ? 14.594 -12.891 4.453 1 67.94 66 MET B CA 1
ATOM 2164 C C . MET B 1 66 ? 13.992 -13.055 5.848 1 67.94 66 MET B C 1
ATOM 2166 O O . MET B 1 66 ? 12.914 -12.531 6.129 1 67.94 66 MET B O 1
ATOM 2170 N N . ASN B 1 67 ? 14.422 -14.07 6.57 1 60.66 67 ASN B N 1
ATOM 2171 C CA . ASN B 1 67 ? 14.039 -14.273 7.961 1 60.66 67 ASN B CA 1
ATOM 2172 C C . ASN B 1 67 ? 15.219 -14.086 8.906 1 60.66 67 ASN B C 1
ATOM 2174 O O . ASN B 1 67 ? 16.047 -14.992 9.062 1 60.66 67 ASN B O 1
ATOM 2178 N N . GLY B 1 68 ? 15.219 -12.984 9.57 1 59.09 68 GLY B N 1
ATOM 2179 C CA . GLY B 1 68 ? 16.391 -12.727 10.383 1 59.09 68 GLY B CA 1
ATOM 2180 C C . GLY B 1 68 ? 17.688 -12.758 9.594 1 59.09 68 GLY B C 1
ATOM 2181 O O . GLY B 1 68 ? 17.844 -12.008 8.625 1 59.09 68 GLY B O 1
ATOM 2182 N N . ASN B 1 69 ? 18.562 -13.609 9.961 1 59.16 69 ASN B N 1
ATOM 2183 C CA . ASN B 1 69 ? 19.891 -13.711 9.367 1 59.16 69 ASN B CA 1
ATOM 2184 C C . ASN B 1 69 ? 19.938 -14.773 8.266 1 59.16 69 ASN B C 1
ATOM 2186 O O . ASN B 1 69 ? 21 -15.086 7.746 1 59.16 69 ASN B O 1
ATOM 2190 N N . GLN B 1 70 ? 18.75 -15.367 7.969 1 61.97 70 GLN B N 1
ATOM 2191 C CA . GLN B 1 70 ? 18.812 -16.438 6.973 1 61.97 70 GLN B CA 1
ATOM 2192 C C . GLN B 1 70 ? 18.031 -16.047 5.715 1 61.97 70 GLN B C 1
ATOM 2194 O O . GLN B 1 70 ? 16.969 -15.438 5.797 1 61.97 70 GLN B O 1
ATOM 2199 N N . THR B 1 71 ? 18.797 -16.109 4.578 1 64.5 71 THR B N 1
ATOM 2200 C CA . THR B 1 71 ? 18.156 -15.914 3.281 1 64.5 71 THR B CA 1
ATOM 2201 C C . THR B 1 71 ? 18.062 -17.234 2.516 1 64.5 71 THR B C 1
ATOM 2203 O O . THR B 1 71 ? 19.047 -17.953 2.385 1 64.5 71 THR B O 1
ATOM 2206 N N . TYR B 1 72 ? 16.781 -17.656 2.373 1 72.88 72 TYR B N 1
ATOM 2207 C CA . TYR B 1 72 ? 16.641 -18.844 1.538 1 72.88 72 TYR B CA 1
ATOM 2208 C C . TYR B 1 72 ? 15.68 -18.594 0.389 1 72.88 72 TYR B C 1
ATOM 2210 O O . TYR B 1 72 ? 14.758 -17.781 0.508 1 72.88 72 TYR B O 1
ATOM 2218 N N . GLY B 1 73 ? 16.094 -19.172 -0.709 1 75.19 73 GLY B N 1
ATOM 2219 C CA . GLY B 1 73 ? 15.273 -19.078 -1.905 1 75.19 73 GLY B CA 1
ATOM 2220 C C . GLY B 1 73 ? 14.234 -20.172 -2.004 1 75.19 73 GLY B C 1
ATOM 2221 O O . GLY B 1 73 ? 14.508 -21.328 -1.654 1 75.19 73 GLY B O 1
ATOM 2222 N N . VAL B 1 74 ? 13.008 -19.766 -2.203 1 77.5 74 VAL B N 1
ATOM 2223 C CA . VAL B 1 74 ? 11.977 -20.766 -2.443 1 77.5 74 VAL B CA 1
ATOM 2224 C C . VAL B 1 74 ? 11.344 -20.531 -3.814 1 77.5 74 VAL B C 1
ATOM 2226 O O . VAL B 1 74 ? 11.102 -19.391 -4.215 1 77.5 74 VAL B O 1
ATOM 2229 N N . ASP B 1 75 ? 11.242 -21.672 -4.492 1 91.38 75 ASP B N 1
ATOM 2230 C CA . ASP B 1 75 ? 10.633 -21.75 -5.816 1 91.38 75 ASP B CA 1
ATOM 2231 C C . ASP B 1 75 ? 9.367 -22.594 -5.789 1 91.38 75 ASP B C 1
ATOM 2233 O O . ASP B 1 75 ? 9.422 -23.781 -5.445 1 91.38 75 ASP B O 1
ATOM 2237 N N . GLN B 1 76 ? 8.266 -21.922 -6.133 1 93.69 76 GLN B N 1
ATOM 2238 C CA . GLN B 1 76 ? 6.988 -22.625 -6.09 1 93.69 76 GLN B CA 1
ATOM 2239 C C . GLN B 1 76 ? 6.301 -22.594 -7.453 1 93.69 76 GLN B C 1
ATOM 2241 O O . GLN B 1 76 ? 6.176 -21.531 -8.07 1 93.69 76 GLN B O 1
ATOM 2246 N N . LEU B 1 77 ? 5.949 -23.766 -7.879 1 95.38 77 LEU B N 1
ATOM 2247 C CA . LEU B 1 77 ? 5.137 -23.922 -9.078 1 95.38 77 LEU B CA 1
ATOM 2248 C C . LEU B 1 77 ? 3.734 -24.406 -8.727 1 95.38 77 LEU B C 1
ATOM 2250 O O . LEU B 1 77 ? 3.566 -25.516 -8.227 1 95.38 77 LEU B O 1
ATOM 2254 N N . MET B 1 78 ? 2.736 -23.609 -9.023 1 94.56 78 MET B N 1
ATOM 2255 C CA . MET B 1 78 ? 1.354 -23.922 -8.68 1 94.56 78 MET B CA 1
ATOM 2256 C C . MET B 1 78 ? 0.547 -24.25 -9.93 1 94.56 78 MET B C 1
ATOM 2258 O O . MET B 1 78 ? 0.416 -23.422 -10.828 1 94.56 78 MET B O 1
ATOM 2262 N N . LEU B 1 79 ? 0.053 -25.438 -9.945 1 95.25 79 LEU B N 1
ATOM 2263 C CA . LEU B 1 79 ? -0.799 -25.906 -11.031 1 95.25 79 LEU B CA 1
ATOM 2264 C C . LEU B 1 79 ? -2.23 -26.125 -10.547 1 95.25 79 LEU B C 1
ATOM 2266 O O . LEU B 1 79 ? -2.617 -27.234 -10.188 1 95.25 79 LEU B O 1
ATOM 2270 N N . PHE B 1 80 ? -2.977 -25.094 -10.664 1 93.5 80 PHE B N 1
ATOM 2271 C CA . PHE B 1 80 ? -4.344 -25.125 -10.156 1 93.5 80 PHE B CA 1
ATOM 2272 C C . PHE B 1 80 ? -5.199 -26.094 -10.953 1 93.5 80 PHE B C 1
ATOM 2274 O O . PHE B 1 80 ? -6.098 -26.734 -10.398 1 93.5 80 PHE B O 1
ATOM 2281 N N . ASN B 1 81 ? -4.969 -26.25 -12.234 1 93 81 ASN B N 1
ATOM 2282 C CA . ASN B 1 81 ? -5.734 -27.141 -13.086 1 93 81 ASN B CA 1
ATOM 2283 C C . ASN B 1 81 ? -5.512 -28.609 -12.711 1 93 81 ASN B C 1
ATOM 2285 O O . ASN B 1 81 ? -6.332 -29.469 -13.039 1 93 81 ASN B O 1
ATOM 2289 N N . GLN B 1 82 ? -4.488 -28.891 -11.938 1 93.94 82 GLN B N 1
ATOM 2290 C CA . GLN B 1 82 ? -4.176 -30.25 -11.484 1 93.94 82 GLN B CA 1
ATOM 2291 C C . GLN B 1 82 ? -4.336 -30.375 -9.977 1 93.94 82 GLN B C 1
ATOM 2293 O O . GLN B 1 82 ? -4.152 -31.453 -9.406 1 93.94 82 GLN B O 1
ATOM 2298 N N . LYS B 1 83 ? -4.543 -29.219 -9.32 1 93.94 83 LYS B N 1
ATOM 2299 C CA . LYS B 1 83 ? -4.746 -29.141 -7.875 1 93.94 83 LYS B CA 1
ATOM 2300 C C . LYS B 1 83 ? -3.5 -29.594 -7.121 1 93.94 83 LYS B C 1
ATOM 2302 O O . LYS B 1 83 ? -3.604 -30.297 -6.113 1 93.94 83 LYS B O 1
ATOM 2307 N N . VAL B 1 84 ? -2.34 -29.203 -7.695 1 94.69 84 VAL B N 1
ATOM 2308 C CA . VAL B 1 84 ? -1.083 -29.516 -7.027 1 94.69 84 VAL B CA 1
ATOM 2309 C C . VAL B 1 84 ? -0.135 -28.328 -7.113 1 94.69 84 VAL B C 1
ATOM 2311 O O . VAL B 1 84 ? -0.28 -27.469 -7.996 1 94.69 84 VAL B O 1
ATOM 2314 N N . TYR B 1 85 ? 0.74 -28.266 -6.164 1 94.06 85 TYR B N 1
ATOM 2315 C CA . TYR B 1 85 ? 1.854 -27.328 -6.328 1 94.06 85 TYR B CA 1
ATOM 2316 C C . TYR B 1 85 ? 3.166 -27.969 -5.891 1 94.06 85 TYR B C 1
ATOM 2318 O O . TYR B 1 85 ? 3.166 -28.938 -5.125 1 94.06 85 TYR B O 1
ATOM 2326 N N . TYR B 1 86 ? 4.23 -27.547 -6.48 1 94.5 86 TYR B N 1
ATOM 2327 C CA . TYR B 1 86 ? 5.582 -28.031 -6.219 1 94.5 86 TYR B CA 1
ATOM 2328 C C . TYR B 1 86 ? 6.383 -27 -5.438 1 94.5 86 TYR B C 1
ATOM 2330 O O . TYR B 1 86 ? 6.285 -25.797 -5.699 1 94.5 86 TYR B O 1
ATOM 2338 N N . GLU B 1 87 ? 7.086 -27.422 -4.484 1 92.38 87 GLU B N 1
ATOM 2339 C CA . GLU B 1 87 ? 8.117 -26.625 -3.812 1 92.38 87 GLU B CA 1
ATOM 2340 C C . GLU B 1 87 ? 9.516 -27.125 -4.184 1 92.38 87 GLU B C 1
ATOM 2342 O O . GLU B 1 87 ? 9.867 -28.266 -3.902 1 92.38 87 GLU B O 1
ATOM 2347 N N . ILE B 1 88 ? 10.266 -26.234 -4.734 1 91.94 88 ILE B N 1
ATOM 2348 C CA . ILE B 1 88 ? 11.555 -26.625 -5.297 1 91.94 88 ILE B CA 1
ATOM 2349 C C . ILE B 1 88 ? 12.68 -25.938 -4.527 1 91.94 88 ILE B C 1
ATOM 2351 O O . ILE B 1 88 ? 12.656 -24.719 -4.332 1 91.94 88 ILE B O 1
ATOM 2355 N N . ASP B 1 89 ? 13.57 -26.703 -4.035 1 87.81 89 ASP B N 1
ATOM 2356 C CA . ASP B 1 89 ? 14.797 -26.203 -3.41 1 87.81 89 ASP B CA 1
ATOM 2357 C C . ASP B 1 89 ? 16.016 -26.516 -4.277 1 87.81 89 ASP B C 1
ATOM 2359 O O . ASP B 1 89 ? 16.531 -27.625 -4.258 1 87.81 89 ASP B O 1
ATOM 2363 N N . TRP B 1 90 ? 16.5 -25.547 -4.883 1 87.31 90 TRP B N 1
ATOM 2364 C CA . TRP B 1 90 ? 17.594 -25.734 -5.832 1 87.31 90 TRP B CA 1
ATOM 2365 C C . TRP B 1 90 ? 18.922 -25.938 -5.102 1 87.31 90 TRP B C 1
ATOM 2367 O O . TRP B 1 90 ? 19.859 -26.531 -5.656 1 87.31 90 TRP B O 1
ATOM 2377 N N . SER B 1 91 ? 18.984 -25.375 -3.918 1 84.56 91 SER B N 1
ATOM 2378 C CA . SER B 1 91 ? 20.219 -25.547 -3.145 1 84.56 91 SER B CA 1
ATOM 2379 C C . SER B 1 91 ? 20.422 -27 -2.76 1 84.56 91 SER B C 1
ATOM 2381 O O . SER B 1 91 ? 21.547 -27.516 -2.822 1 84.56 91 SER B O 1
ATOM 2383 N N . ASN B 1 92 ? 19.375 -27.656 -2.383 1 86.69 92 ASN B N 1
ATOM 2384 C CA . ASN B 1 92 ? 19.469 -29.047 -1.975 1 86.69 92 ASN B CA 1
ATOM 2385 C C . ASN B 1 92 ? 18.984 -29.984 -3.076 1 86.69 92 ASN B C 1
ATOM 2387 O O . ASN B 1 92 ? 18.953 -31.203 -2.893 1 86.69 92 ASN B O 1
ATOM 2391 N N . MET B 1 93 ? 18.562 -29.375 -4.125 1 89.88 93 MET B N 1
ATOM 2392 C CA . MET B 1 93 ? 18.094 -30.141 -5.273 1 89.88 93 MET B CA 1
ATOM 2393 C C . MET B 1 93 ? 16.953 -31.078 -4.867 1 89.88 93 MET B C 1
ATOM 2395 O O . MET B 1 93 ? 16.984 -32.281 -5.195 1 89.88 93 MET B O 1
ATOM 2399 N N . THR B 1 94 ? 15.977 -30.578 -4.109 1 90.88 94 THR B N 1
ATOM 2400 C CA . THR B 1 94 ? 14.82 -31.359 -3.689 1 90.88 94 THR B CA 1
ATOM 2401 C C . THR B 1 94 ? 13.531 -30.734 -4.227 1 90.88 94 THR B C 1
ATOM 2403 O O . THR B 1 94 ? 13.492 -29.562 -4.57 1 90.88 94 THR B O 1
ATOM 2406 N N . CYS B 1 95 ? 12.555 -31.562 -4.344 1 94.31 95 CYS B N 1
ATOM 2407 C CA . CYS B 1 95 ? 11.258 -31.141 -4.852 1 94.31 95 CYS B CA 1
ATOM 2408 C C . CYS B 1 95 ? 10.125 -31.859 -4.117 1 94.31 95 CYS B C 1
ATOM 2410 O O . CYS B 1 95 ? 10.109 -33.094 -4.047 1 94.31 95 CYS B O 1
ATOM 2412 N N . LYS B 1 96 ? 9.234 -31.078 -3.551 1 93.06 96 LYS B N 1
ATOM 2413 C CA . LYS B 1 96 ? 8.047 -31.625 -2.889 1 93.06 96 LYS B CA 1
ATOM 2414 C C . LYS B 1 96 ? 6.789 -31.344 -3.705 1 93.06 96 LYS B C 1
ATOM 2416 O O . LYS B 1 96 ? 6.641 -30.266 -4.285 1 93.06 96 LYS B O 1
ATOM 2421 N N . LYS B 1 97 ? 6 -32.312 -3.742 1 94.88 97 LYS B N 1
ATOM 2422 C CA . LYS B 1 97 ? 4.707 -32.188 -4.41 1 94.88 97 LYS B CA 1
ATOM 2423 C C . LYS B 1 97 ? 3.562 -32.219 -3.4 1 94.88 97 LYS B C 1
ATOM 2425 O O . LYS B 1 97 ? 3.447 -33.156 -2.607 1 94.88 97 LYS B O 1
ATOM 2430 N N . MET B 1 98 ? 2.67 -31.203 -3.443 1 94.06 98 MET B N 1
ATOM 2431 C CA . MET B 1 98 ? 1.622 -31.062 -2.436 1 94.06 98 MET B CA 1
ATOM 2432 C C . MET B 1 98 ? 0.268 -30.812 -3.092 1 94.06 98 MET B C 1
ATOM 2434 O O . MET B 1 98 ? 0.201 -30.375 -4.246 1 94.06 98 MET B O 1
ATOM 2438 N N . MET B 1 99 ? -0.773 -31.078 -2.283 1 94.44 99 MET B N 1
ATOM 2439 C CA . MET B 1 99 ? -2.123 -30.797 -2.758 1 94.44 99 MET B CA 1
ATOM 2440 C C . MET B 1 99 ? -2.414 -29.297 -2.686 1 94.44 99 MET B C 1
ATOM 2442 O O . MET B 1 99 ? -2.043 -28.641 -1.714 1 94.44 99 MET B O 1
ATOM 2446 N N . LEU B 1 100 ? -3.059 -28.719 -3.711 1 92.38 100 LEU B N 1
ATOM 2447 C CA . LEU B 1 100 ? -3.387 -27.312 -3.805 1 92.38 100 LEU B CA 1
ATOM 2448 C C . LEU B 1 100 ? -4.883 -27.109 -4.039 1 92.38 100 LEU B C 1
ATOM 2450 O O . LEU B 1 100 ? -5.469 -27.75 -4.918 1 92.38 100 LEU B O 1
ATOM 2454 N N . ASP B 1 101 ? -5.422 -26.312 -3.162 1 88.31 101 ASP B N 1
ATOM 2455 C CA . ASP B 1 101 ? -6.82 -25.922 -3.326 1 88.31 101 ASP B CA 1
ATOM 2456 C C . ASP B 1 101 ? -6.969 -24.891 -4.438 1 88.31 101 ASP B C 1
ATOM 2458 O O . ASP B 1 101 ? -6.207 -23.922 -4.504 1 88.31 101 ASP B O 1
ATOM 2462 N N . ASP B 1 102 ? -7.906 -25.141 -5.367 1 79.44 102 ASP B N 1
ATOM 2463 C CA . ASP B 1 102 ? -8.062 -24.25 -6.516 1 79.44 102 ASP B CA 1
ATOM 2464 C C . ASP B 1 102 ? -9.25 -23.297 -6.32 1 79.44 102 ASP B C 1
ATOM 2466 O O . ASP B 1 102 ? -9.742 -22.703 -7.281 1 79.44 102 ASP B O 1
ATOM 2470 N N . ALA B 1 103 ? -9.695 -23.203 -5.094 1 72.56 103 ALA B N 1
ATOM 2471 C CA . ALA B 1 103 ? -10.891 -22.406 -4.852 1 72.56 103 ALA B CA 1
ATOM 2472 C C . ALA B 1 103 ? -10.617 -20.922 -5.098 1 72.56 103 ALA B C 1
ATOM 2474 O O . ALA B 1 103 ? -11.492 -20.188 -5.547 1 72.56 103 ALA B O 1
ATOM 2475 N N . PHE B 1 104 ? -9.375 -20.516 -4.773 1 70.19 104 PHE B N 1
ATOM 2476 C CA . PHE B 1 104 ? -9.031 -19.109 -4.992 1 70.19 104 PHE B CA 1
ATOM 2477 C C . PHE B 1 104 ? -7.754 -18.984 -5.812 1 70.19 104 PHE B C 1
ATOM 2479 O O . PHE B 1 104 ? -6.68 -19.391 -5.363 1 70.19 104 PHE B O 1
ATOM 2486 N N . ILE B 1 105 ? -8.047 -18.594 -7.035 1 75.12 105 ILE B N 1
ATOM 2487 C CA . ILE B 1 105 ? -6.898 -18.312 -7.895 1 75.12 105 ILE B CA 1
ATOM 2488 C C . ILE B 1 105 ? -6.594 -16.812 -7.852 1 75.12 105 ILE B C 1
ATOM 2490 O O . ILE B 1 105 ? -7.422 -15.992 -8.25 1 75.12 105 ILE B O 1
ATOM 2494 N N . PRO B 1 106 ? -5.379 -16.578 -7.301 1 71.62 106 PRO B N 1
ATOM 2495 C CA . PRO B 1 106 ? -5.082 -15.148 -7.125 1 71.62 106 PRO B CA 1
ATOM 2496 C C . PRO B 1 106 ? -4.973 -14.398 -8.453 1 71.62 106 PRO B C 1
ATOM 2498 O O . PRO B 1 106 ? -4.934 -15.023 -9.516 1 71.62 106 PRO B O 1
ATOM 2501 N N . MET B 1 107 ? -5.164 -13.172 -8.625 1 81.81 107 MET B N 1
ATOM 2502 C CA . MET B 1 107 ? -4.863 -12.203 -9.672 1 81.81 107 MET B CA 1
ATOM 2503 C C . MET B 1 107 ? -6.129 -11.805 -10.43 1 81.81 107 MET B C 1
ATOM 2505 O O . MET B 1 107 ? -6.062 -11.398 -11.586 1 81.81 107 MET B O 1
ATOM 2509 N N . HIS B 1 108 ? -7.176 -12.25 -9.852 1 85.38 108 HIS B N 1
ATOM 2510 C CA . HIS B 1 108 ? -8.453 -11.758 -10.352 1 85.38 108 HIS B CA 1
ATOM 2511 C C . HIS B 1 108 ? -9.32 -11.219 -9.211 1 85.38 108 HIS B C 1
ATOM 2513 O O . HIS B 1 108 ? -9.117 -11.578 -8.055 1 85.38 108 HIS B O 1
ATOM 2519 N N . VAL B 1 109 ? -10.219 -10.438 -9.547 1 88.81 109 VAL B N 1
ATOM 2520 C CA . VAL B 1 109 ? -11.219 -10.008 -8.57 1 88.81 109 VAL B CA 1
ATOM 2521 C C . VAL B 1 109 ? -12.305 -11.078 -8.438 1 88.81 109 VAL B C 1
ATOM 2523 O O . VAL B 1 109 ? -12.93 -11.461 -9.422 1 88.81 109 VAL B O 1
ATOM 2526 N N . PRO B 1 110 ? -12.422 -11.609 -7.262 1 87.31 110 PRO B N 1
ATOM 2527 C CA . PRO B 1 110 ? -13.492 -12.602 -7.109 1 87.31 110 PRO B CA 1
ATOM 2528 C C . PRO B 1 110 ? -14.852 -12.086 -7.57 1 87.31 110 PRO B C 1
ATOM 2530 O O . PRO B 1 110 ? -15.133 -10.891 -7.449 1 87.31 110 PRO B O 1
ATOM 2533 N N . SER B 1 111 ? -15.68 -13.023 -8 1 87.75 111 SER B N 1
ATOM 2534 C CA . SER B 1 111 ? -16.953 -12.648 -8.617 1 87.75 111 SER B CA 1
ATOM 2535 C C . SER B 1 111 ? -17.906 -12.07 -7.582 1 87.75 111 SER B C 1
ATOM 2537 O O . SER B 1 111 ? -18.797 -11.273 -7.922 1 87.75 111 SER B O 1
ATOM 2539 N N . ASP B 1 112 ? -17.75 -12.43 -6.363 1 88.94 112 ASP B N 1
ATOM 2540 C CA . ASP B 1 112 ? -18.672 -11.969 -5.328 1 88.94 112 ASP B CA 1
ATOM 2541 C C . ASP B 1 112 ? -18.078 -10.789 -4.555 1 88.94 112 ASP B C 1
ATOM 2543 O O . ASP B 1 112 ? -18.641 -10.375 -3.529 1 88.94 112 ASP B O 1
ATOM 2547 N N . ALA B 1 113 ? -16.984 -10.289 -5.055 1 92.31 113 ALA B N 1
ATOM 2548 C CA . ALA B 1 113 ? -16.344 -9.164 -4.383 1 92.31 113 ALA B CA 1
ATOM 2549 C C . ALA B 1 113 ? -17.203 -7.906 -4.48 1 92.31 113 ALA B C 1
ATOM 2551 O O . ALA B 1 113 ? -17.906 -7.699 -5.477 1 92.31 113 ALA B O 1
ATOM 2552 N N . LYS B 1 114 ? -17.156 -7.113 -3.438 1 94.19 114 LYS B N 1
ATOM 2553 C CA . LYS B 1 114 ? -17.859 -5.832 -3.41 1 94.19 114 LYS B CA 1
ATOM 2554 C C . LYS B 1 114 ? -16.875 -4.664 -3.494 1 94.19 114 LYS B C 1
ATOM 2556 O O . LYS B 1 114 ? -15.781 -4.719 -2.918 1 94.19 114 LYS B O 1
ATOM 2561 N N . LEU B 1 115 ? -17.312 -3.672 -4.156 1 94.62 115 LEU B N 1
ATOM 2562 C CA . LEU B 1 115 ? -16.453 -2.496 -4.316 1 94.62 115 LEU B CA 1
ATOM 2563 C C . LEU B 1 115 ? -16.5 -1.625 -3.064 1 94.62 115 LEU B C 1
ATOM 2565 O O . LEU B 1 115 ? -17.578 -1.2 -2.631 1 94.62 115 LEU B O 1
ATOM 2569 N N . MET B 1 116 ? -15.344 -1.393 -2.559 1 92.12 116 MET B N 1
ATOM 2570 C CA . MET B 1 116 ? -15.227 -0.537 -1.381 1 92.12 116 MET B CA 1
ATOM 2571 C C . MET B 1 116 ? -15.047 0.922 -1.784 1 92.12 116 MET B C 1
ATOM 2573 O O . MET B 1 116 ? -15.711 1.808 -1.243 1 92.12 116 MET B O 1
ATOM 2577 N N . ALA B 1 117 ? -14.133 1.158 -2.645 1 92.94 117 ALA B N 1
ATOM 2578 C CA . ALA B 1 117 ? -13.805 2.523 -3.047 1 92.94 117 ALA B CA 1
ATOM 2579 C C . ALA B 1 117 ? -13.062 2.541 -4.379 1 92.94 117 ALA B C 1
ATOM 2581 O O . ALA B 1 117 ? -12.477 1.532 -4.781 1 92.94 117 ALA B O 1
ATOM 2582 N N . GLN B 1 118 ? -13.18 3.625 -5.02 1 95.38 118 GLN B N 1
ATOM 2583 C CA . GLN B 1 118 ? -12.344 3.971 -6.164 1 95.38 118 GLN B CA 1
ATOM 2584 C C . GLN B 1 118 ? -11.555 5.254 -5.902 1 95.38 118 GLN B C 1
ATOM 2586 O O . GLN B 1 118 ? -12.148 6.289 -5.582 1 95.38 118 GLN B O 1
ATOM 2591 N N . VAL B 1 119 ? -10.203 5.16 -5.996 1 96.5 119 VAL B N 1
ATOM 2592 C CA . VAL B 1 119 ? -9.391 6.332 -5.68 1 96.5 119 VAL B CA 1
ATOM 2593 C C . VAL B 1 119 ? -8.203 6.41 -6.637 1 96.5 119 VAL B C 1
ATOM 2595 O O . VAL B 1 119 ? -7.816 5.41 -7.242 1 96.5 119 VAL B O 1
ATOM 2598 N N . PHE B 1 120 ? -7.648 7.621 -6.758 1 96.88 120 PHE B N 1
ATOM 2599 C CA . PHE B 1 120 ? -6.336 7.77 -7.367 1 96.88 120 PHE B CA 1
ATOM 2600 C C . PHE B 1 120 ? -5.23 7.543 -6.34 1 96.88 120 PHE B C 1
ATOM 2602 O O . PHE B 1 120 ? -5.121 8.289 -5.363 1 96.88 120 PHE B O 1
ATOM 2609 N N . MET B 1 121 ? -4.531 6.512 -6.484 1 96.88 121 MET B N 1
ATOM 2610 C CA . MET B 1 121 ? -3.26 6.453 -5.762 1 96.88 121 MET B CA 1
ATOM 2611 C C . MET B 1 121 ? -2.254 7.434 -6.355 1 96.88 121 MET B C 1
ATOM 2613 O O . MET B 1 121 ? -1.863 7.301 -7.516 1 96.88 121 MET B O 1
ATOM 2617 N N . GLY B 1 122 ? -1.902 8.414 -5.605 1 96.94 122 GLY B N 1
ATOM 2618 C CA . GLY B 1 122 ? -1.19 9.555 -6.148 1 96.94 122 GLY B CA 1
ATOM 2619 C C . GLY B 1 122 ? -2.109 10.695 -6.555 1 96.94 122 GLY B C 1
ATOM 2620 O O . GLY B 1 122 ? -3.006 11.07 -5.797 1 96.94 122 GLY B O 1
ATOM 2621 N N . SER B 1 123 ? -1.788 11.227 -7.711 1 96.69 123 SER B N 1
ATOM 2622 C CA . SER B 1 123 ? -2.521 12.406 -8.141 1 96.69 123 SER B CA 1
ATOM 2623 C C . SER B 1 123 ? -3.15 12.203 -9.516 1 96.69 123 SER B C 1
ATOM 2625 O O . SER B 1 123 ? -2.562 11.547 -10.383 1 96.69 123 SER B O 1
ATOM 2627 N N . SER B 1 124 ? -4.293 12.867 -9.703 1 94.62 124 SER B N 1
ATOM 2628 C CA . SER B 1 124 ? -4.957 12.875 -11 1 94.62 124 SER B CA 1
ATOM 2629 C C . SER B 1 124 ? -4.594 14.125 -11.797 1 94.62 124 SER B C 1
ATOM 2631 O O . SER B 1 124 ? -5.082 14.32 -12.914 1 94.62 124 SER B O 1
ATOM 2633 N N . SER B 1 125 ? -3.777 14.93 -11.227 1 94.19 125 SER B N 1
ATOM 2634 C CA . SER B 1 125 ? -3.553 16.266 -11.789 1 94.19 125 SER B CA 1
ATOM 2635 C C . SER B 1 125 ? -2.754 16.188 -13.086 1 94.19 125 SER B C 1
ATOM 2637 O O . SER B 1 125 ? -2.809 17.109 -13.906 1 94.19 125 SER B O 1
ATOM 2639 N N . SER B 1 126 ? -1.923 15.172 -13.258 1 92.5 126 SER B N 1
ATOM 2640 C CA . SER B 1 126 ? -1.15 15.016 -14.484 1 92.5 126 SER B CA 1
ATOM 2641 C C . SER B 1 126 ? -0.825 13.547 -14.75 1 92.5 126 SER B C 1
ATOM 2643 O O . SER B 1 126 ? -0.974 12.703 -13.867 1 92.5 126 SER B O 1
ATOM 2645 N N . TRP B 1 127 ? -0.353 13.328 -15.969 1 89.12 127 TRP B N 1
ATOM 2646 C CA . TRP B 1 127 ? 0.001 11.969 -16.375 1 89.12 127 TRP B CA 1
ATOM 2647 C C . TRP B 1 127 ? 1.189 11.453 -15.57 1 89.12 127 TRP B C 1
ATOM 2649 O O . TRP B 1 127 ? 2.16 12.188 -15.344 1 89.12 127 TRP B O 1
ATOM 2659 N N . GLY B 1 128 ? 1.069 10.203 -15.164 1 93.69 128 GLY B N 1
ATOM 2660 C CA . GLY B 1 128 ? 2.203 9.555 -14.531 1 93.69 128 GLY B CA 1
ATOM 2661 C C . GLY B 1 128 ? 2.316 9.867 -13.047 1 93.69 128 GLY B C 1
ATOM 2662 O O . GLY B 1 128 ? 3.178 9.32 -12.359 1 93.69 128 GLY B O 1
ATOM 2663 N N . MET B 1 129 ? 1.386 10.695 -12.477 1 96.12 129 MET B N 1
ATOM 2664 C CA . MET B 1 129 ? 1.486 11.117 -11.086 1 96.12 129 MET B CA 1
ATOM 2665 C C . MET B 1 129 ? 0.617 10.242 -10.188 1 96.12 129 MET B C 1
ATOM 2667 O O . MET B 1 129 ? 0.525 10.477 -8.984 1 96.12 129 MET B O 1
ATOM 2671 N N . GLY B 1 130 ? -0.02 9.312 -10.812 1 97.06 130 GLY B N 1
ATOM 2672 C CA . GLY B 1 130 ? -0.888 8.414 -10.07 1 97.06 130 GLY B CA 1
ATOM 2673 C C . GLY B 1 130 ? -1.586 7.395 -10.953 1 97.06 130 GLY B C 1
ATOM 2674 O O . GLY B 1 130 ? -1.335 7.34 -12.164 1 97.06 130 GLY B O 1
ATOM 2675 N N . VAL B 1 131 ? -2.35 6.582 -10.336 1 97.56 131 VAL B N 1
ATOM 2676 C CA . VAL B 1 131 ? -3.098 5.539 -11.031 1 97.56 131 VAL B CA 1
ATOM 2677 C C . VAL B 1 131 ? -4.453 5.336 -10.359 1 97.56 131 VAL B C 1
ATOM 2679 O O . VAL B 1 131 ? -4.543 5.328 -9.125 1 97.56 131 VAL B O 1
ATOM 2682 N N . LEU B 1 132 ? -5.488 5.328 -11.18 1 97.69 132 LEU B N 1
ATOM 2683 C CA . LEU B 1 132 ? -6.824 5.059 -10.656 1 97.69 132 LEU B CA 1
ATOM 2684 C C . LEU B 1 132 ? -6.98 3.584 -10.297 1 97.69 132 LEU B C 1
ATOM 2686 O O . LEU B 1 132 ? -6.68 2.707 -11.117 1 97.69 132 LEU B O 1
ATOM 2690 N N . VAL B 1 133 ? -7.43 3.312 -9.039 1 97.31 133 VAL B N 1
ATOM 2691 C CA . VAL B 1 133 ? -7.527 1.928 -8.594 1 97.31 133 VAL B CA 1
ATOM 2692 C C . VAL B 1 133 ? -8.891 1.683 -7.953 1 97.31 133 VAL B C 1
ATOM 2694 O O . VAL B 1 133 ? -9.555 2.625 -7.516 1 97.31 133 VAL B O 1
ATOM 2697 N N . ASN B 1 134 ? -9.281 0.423 -7.941 1 96.19 134 ASN B N 1
ATOM 2698 C CA . ASN B 1 134 ? -10.477 -0.059 -7.254 1 96.19 134 ASN B CA 1
ATOM 2699 C C . ASN B 1 134 ? -10.117 -0.965 -6.078 1 96.19 134 ASN B C 1
ATOM 2701 O O . ASN B 1 134 ? -9.297 -1.875 -6.219 1 96.19 134 ASN B O 1
ATOM 2705 N N . ASN B 1 135 ? -10.664 -0.613 -4.969 1 95.31 135 ASN B N 1
ATOM 2706 C CA . ASN B 1 135 ? -10.531 -1.441 -3.775 1 95.31 135 ASN B CA 1
ATOM 2707 C C . ASN B 1 135 ? -11.734 -2.357 -3.586 1 95.31 135 ASN B C 1
ATOM 2709 O O . ASN B 1 135 ? -12.859 -1.884 -3.426 1 95.31 135 ASN B O 1
ATOM 2713 N N . TRP B 1 136 ? -11.453 -3.656 -3.611 1 94.19 136 TRP B N 1
ATOM 2714 C CA . TRP B 1 136 ? -12.492 -4.668 -3.449 1 94.19 136 TRP B CA 1
ATOM 2715 C C . TRP B 1 136 ? -12.367 -5.367 -2.1 1 94.19 136 TRP B C 1
ATOM 2717 O O . TRP B 1 136 ? -11.281 -5.418 -1.52 1 94.19 136 TRP B O 1
ATOM 2727 N N . TYR B 1 137 ? -13.492 -5.832 -1.598 1 93.06 137 TYR B N 1
ATOM 2728 C CA . TYR B 1 137 ? -13.43 -6.594 -0.356 1 93.06 137 TYR B CA 1
ATOM 2729 C C . TYR B 1 137 ? -14.43 -7.75 -0.38 1 93.06 137 TYR B C 1
ATOM 2731 O O . TYR B 1 137 ? -15.352 -7.766 -1.199 1 93.06 137 TYR B O 1
ATOM 2739 N N . GLY B 1 138 ? -14.172 -8.727 0.471 1 92.25 138 GLY B N 1
ATOM 2740 C CA . GLY B 1 138 ? -15.023 -9.906 0.573 1 92.25 138 GLY B CA 1
ATOM 2741 C C . GLY B 1 138 ? -14.625 -10.844 1.693 1 92.25 138 GLY B C 1
ATOM 2742 O O . GLY B 1 138 ? -13.828 -10.477 2.562 1 92.25 138 GLY B O 1
ATOM 2743 N N . SER B 1 139 ? -15.273 -11.945 1.68 1 90.69 139 SER B N 1
ATOM 2744 C CA . SER B 1 139 ? -15.039 -12.953 2.711 1 90.69 139 SER B CA 1
ATOM 2745 C C . SER B 1 139 ? -14.258 -14.141 2.16 1 90.69 139 SER B C 1
ATOM 2747 O O . SER B 1 139 ? -14.336 -14.445 0.969 1 90.69 139 SER B O 1
ATOM 2749 N N . LEU B 1 140 ? -13.438 -14.641 3.047 1 83.62 140 LEU B N 1
ATOM 2750 C CA . LEU B 1 140 ? -12.734 -15.891 2.775 1 83.62 140 LEU B CA 1
ATOM 2751 C C . LEU B 1 140 ? -13.32 -17.031 3.602 1 83.62 140 LEU B C 1
ATOM 2753 O O . LEU B 1 140 ? -14.008 -16.797 4.594 1 83.62 140 LEU B O 1
ATOM 2757 N N . PRO B 1 141 ? -13.055 -18.219 3.162 1 81.12 141 PRO B N 1
ATOM 2758 C CA . PRO B 1 141 ? -13.516 -19.344 3.986 1 81.12 141 PRO B CA 1
ATOM 2759 C C . PRO B 1 141 ? -13.008 -19.266 5.426 1 81.12 141 PRO B C 1
ATOM 2761 O O . PRO B 1 141 ? -12 -18.609 5.695 1 81.12 141 PRO B O 1
ATOM 2764 N N . ASN B 1 142 ? -13.734 -19.922 6.406 1 82.94 142 ASN B N 1
ATOM 2765 C CA . ASN B 1 142 ? -13.344 -20.031 7.809 1 82.94 142 ASN B CA 1
ATOM 2766 C C . ASN B 1 142 ? -13.258 -18.656 8.469 1 82.94 142 ASN B C 1
ATOM 2768 O O . ASN B 1 142 ? -12.281 -18.359 9.164 1 82.94 142 ASN B O 1
ATOM 2772 N N . ASN B 1 143 ? -14.141 -17.781 8.125 1 88.31 143 ASN B N 1
ATOM 2773 C CA . ASN B 1 143 ? -14.312 -16.469 8.727 1 88.31 143 ASN B CA 1
ATOM 2774 C C . ASN B 1 143 ? -13.148 -15.539 8.375 1 88.31 143 ASN B C 1
ATOM 2776 O O . ASN B 1 143 ? -12.742 -14.711 9.195 1 88.31 143 ASN B O 1
ATOM 2780 N N . GLY B 1 144 ? -12.625 -15.797 7.262 1 86.88 144 GLY B N 1
ATOM 2781 C CA . GLY B 1 144 ? -11.594 -14.906 6.762 1 86.88 144 GLY B CA 1
ATOM 2782 C C . GLY B 1 144 ? -12.141 -13.734 5.969 1 86.88 144 GLY B C 1
ATOM 2783 O O . GLY B 1 144 ? -13.312 -13.727 5.598 1 86.88 144 GLY B O 1
ATOM 2784 N N . LYS B 1 145 ? -11.328 -12.703 5.832 1 90.06 145 LYS B N 1
ATOM 2785 C CA . LYS B 1 145 ? -11.672 -11.523 5.039 1 90.06 145 LYS B CA 1
ATOM 2786 C C . LYS B 1 145 ? -10.5 -11.078 4.172 1 90.06 145 LYS B C 1
ATOM 2788 O O . LYS B 1 145 ? -9.352 -11.422 4.449 1 90.06 145 LYS B O 1
ATOM 2793 N N . TYR B 1 14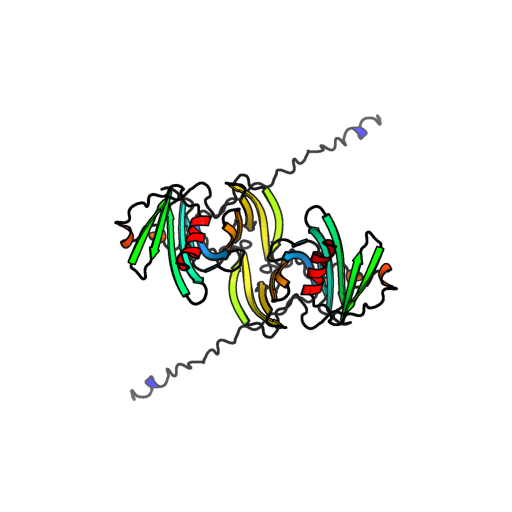6 ? -10.906 -10.367 3.127 1 89.44 146 TYR B N 1
ATOM 2794 C CA . TYR B 1 146 ? -9.828 -9.867 2.281 1 89.44 146 TYR B CA 1
ATOM 2795 C C . TYR B 1 146 ? -10.18 -8.508 1.69 1 89.44 146 TYR B C 1
ATOM 2797 O O . TYR B 1 146 ? -11.352 -8.141 1.619 1 89.44 146 TYR B O 1
ATOM 2805 N N . THR B 1 147 ? -9.172 -7.762 1.337 1 91.62 147 THR B N 1
ATOM 2806 C CA . THR B 1 147 ? -9.258 -6.602 0.456 1 91.62 147 THR B CA 1
ATOM 2807 C C . THR B 1 147 ? -8.281 -6.734 -0.708 1 91.62 147 THR B C 1
ATOM 2809 O O . THR B 1 147 ? -7.211 -7.332 -0.562 1 91.62 147 THR B O 1
ATOM 2812 N N . ALA B 1 148 ? -8.656 -6.23 -1.83 1 93.88 148 ALA B N 1
ATOM 2813 C CA . ALA B 1 148 ? -7.82 -6.34 -3.023 1 93.88 148 ALA B CA 1
ATOM 2814 C C . ALA B 1 148 ? -7.855 -5.051 -3.838 1 93.88 148 ALA B C 1
ATOM 2816 O O . ALA B 1 148 ? -8.922 -4.473 -4.051 1 93.88 148 ALA B O 1
ATOM 2817 N N . ILE B 1 149 ? -6.672 -4.684 -4.27 1 96 149 ILE B N 1
ATOM 2818 C CA . ILE B 1 149 ? -6.555 -3.459 -5.055 1 96 149 ILE B CA 1
ATOM 2819 C C . ILE B 1 149 ? -6.16 -3.803 -6.492 1 96 149 ILE B C 1
ATOM 2821 O O . ILE B 1 149 ? -5.168 -4.5 -6.719 1 96 149 ILE B O 1
ATOM 2825 N N . PHE B 1 150 ? -6.996 -3.332 -7.426 1 97.06 150 PHE B N 1
ATOM 2826 C CA . PHE B 1 150 ? -6.727 -3.486 -8.852 1 97.06 150 PHE B CA 1
ATOM 2827 C C . PHE B 1 150 ? -6.789 -2.139 -9.562 1 97.06 150 PHE B C 1
ATOM 2829 O O . PHE B 1 150 ? -7.594 -1.276 -9.195 1 97.06 150 PHE B O 1
ATOM 2836 N N . THR B 1 151 ? -5.941 -2.025 -10.586 1 97.62 151 THR B N 1
ATOM 2837 C CA . THR B 1 151 ? -6.059 -0.812 -11.383 1 97.62 151 THR B CA 1
ATOM 2838 C C . THR B 1 151 ? -7.395 -0.781 -12.125 1 97.62 151 THR B C 1
ATOM 2840 O O . THR B 1 151 ? -7.926 -1.827 -12.5 1 97.62 151 THR B O 1
ATOM 2843 N N . GLU B 1 152 ? -7.902 0.4 -12.273 1 96.25 152 GLU B N 1
ATOM 2844 C CA . GLU B 1 152 ? -9.125 0.565 -13.055 1 96.25 152 GLU B CA 1
ATOM 2845 C C . GLU B 1 152 ? -8.898 0.199 -14.516 1 96.25 152 GLU B C 1
ATOM 2847 O O . GLU B 1 152 ? -9.703 -0.512 -15.117 1 96.25 152 GLU B O 1
ATOM 2852 N N . ILE B 1 153 ? -7.863 0.747 -15.023 1 95.94 153 ILE B N 1
ATOM 2853 C CA . ILE B 1 153 ? -7.504 0.447 -16.406 1 95.94 153 ILE B CA 1
ATOM 2854 C C . ILE B 1 153 ? -6.633 -0.808 -16.453 1 95.94 153 ILE B C 1
ATOM 2856 O O . ILE B 1 153 ? -5.586 -0.87 -15.797 1 95.94 153 ILE B O 1
ATOM 2860 N N . GLY B 1 154 ? -7.109 -1.846 -17.094 1 95.94 154 GLY B N 1
ATOM 2861 C CA . GLY B 1 154 ? -6.359 -3.074 -17.297 1 95.94 154 GLY B CA 1
ATOM 2862 C C . GLY B 1 154 ? -6.625 -4.121 -16.234 1 95.94 154 GLY B C 1
ATOM 2863 O O . GLY B 1 154 ? -6.281 -5.293 -16.422 1 95.94 154 GLY B O 1
ATOM 2864 N N . CYS B 1 155 ? -7.121 -3.633 -15.102 1 96.69 155 CYS B N 1
ATOM 2865 C CA . CYS B 1 155 ? -7.438 -4.531 -13.992 1 96.69 155 CYS B CA 1
ATOM 2866 C C . CYS B 1 155 ? -6.199 -5.281 -13.531 1 96.69 155 CYS B C 1
ATOM 2868 O O . CYS B 1 155 ? -6.219 -6.508 -13.406 1 96.69 155 CYS B O 1
ATOM 2870 N N . ILE B 1 156 ? -5.145 -4.551 -13.289 1 97.44 156 ILE B N 1
ATOM 2871 C CA . ILE B 1 156 ? -3.859 -5.109 -12.891 1 97.44 156 ILE B CA 1
ATOM 2872 C C . ILE B 1 156 ? -3.832 -5.301 -11.375 1 97.44 156 ILE B C 1
ATOM 2874 O O . ILE B 1 156 ? -4.121 -4.367 -10.617 1 97.44 156 ILE B O 1
ATOM 2878 N N . PRO B 1 157 ? -3.5 -6.492 -10.914 1 96.38 157 PRO B N 1
ATOM 2879 C CA . PRO B 1 157 ? -3.439 -6.688 -9.469 1 96.38 157 PRO B CA 1
ATOM 2880 C C . PRO B 1 157 ? -2.291 -5.918 -8.812 1 96.38 157 PRO B C 1
ATOM 2882 O O . PRO B 1 157 ? -1.199 -5.836 -9.383 1 96.38 157 PRO B O 1
ATOM 2885 N N . MET B 1 158 ? -2.535 -5.391 -7.582 1 96.25 158 MET B N 1
ATOM 2886 C CA . MET B 1 158 ? -1.487 -4.617 -6.926 1 96.25 158 MET B CA 1
ATOM 2887 C C . MET B 1 158 ? -1.254 -5.117 -5.504 1 96.25 158 MET B C 1
ATOM 2889 O O . MET B 1 158 ? -0.132 -5.48 -5.145 1 96.25 158 MET B O 1
ATOM 2893 N N . VAL B 1 159 ? -2.318 -5.09 -4.734 1 93.88 159 VAL B N 1
ATOM 2894 C CA . VAL B 1 159 ? -2.158 -5.492 -3.342 1 93.88 159 VAL B CA 1
ATOM 2895 C C . VAL B 1 159 ? -3.32 -6.391 -2.924 1 93.88 159 VAL B C 1
ATOM 2897 O O . VAL B 1 159 ? -4.477 -6.113 -3.254 1 93.88 159 VAL B O 1
ATOM 2900 N N . TYR B 1 160 ? -2.994 -7.43 -2.307 1 91.12 160 TYR B N 1
ATOM 2901 C CA . TYR B 1 160 ? -3.961 -8.328 -1.69 1 91.12 160 TYR B CA 1
ATOM 2902 C C . TYR B 1 160 ? -3.695 -8.477 -0.197 1 91.12 160 TYR B C 1
ATOM 2904 O O . TYR B 1 160 ? -2.605 -8.883 0.21 1 91.12 160 TYR B O 1
ATOM 2912 N N . ASN B 1 161 ? -4.656 -8.016 0.544 1 87.62 161 ASN B N 1
ATOM 2913 C CA . ASN B 1 161 ? -4.605 -8.211 1.99 1 87.62 161 ASN B CA 1
ATOM 2914 C C . ASN B 1 161 ? -5.598 -9.273 2.449 1 87.62 161 ASN B C 1
ATOM 2916 O O . ASN B 1 161 ? -6.785 -9.203 2.137 1 87.62 161 ASN B O 1
ATOM 2920 N N . ALA B 1 162 ? -5.055 -10.195 3.211 1 87 162 ALA B N 1
ATOM 2921 C CA . ALA B 1 162 ? -5.922 -11.266 3.693 1 87 162 ALA B CA 1
ATOM 2922 C C . ALA B 1 162 ? -5.762 -11.469 5.199 1 87 162 ALA B C 1
ATOM 2924 O O . ALA B 1 162 ? -4.66 -11.344 5.734 1 87 162 ALA B O 1
ATOM 2925 N N . TYR B 1 163 ? -6.906 -11.727 5.82 1 84.56 163 TYR B N 1
ATOM 2926 C CA . TYR B 1 163 ? -6.926 -12.117 7.223 1 84.56 163 TYR B CA 1
ATOM 2927 C C . TYR B 1 163 ? -7.621 -13.469 7.402 1 84.56 163 TYR B C 1
ATOM 2929 O O . TYR B 1 163 ? -8.711 -13.688 6.871 1 84.56 163 TYR B O 1
ATOM 2937 N N . THR B 1 164 ? -7.004 -14.297 8.102 1 80.19 164 THR B N 1
ATOM 2938 C CA . THR B 1 164 ? -7.633 -15.508 8.617 1 80.19 164 THR B CA 1
ATOM 2939 C C . THR B 1 164 ? -7.332 -15.688 10.102 1 80.19 164 THR B C 1
ATOM 2941 O O . THR B 1 164 ? -6.254 -15.305 10.57 1 80.19 164 THR B O 1
ATOM 2944 N N . PRO B 1 165 ? -8.266 -16.219 10.773 1 79.56 165 PRO B N 1
ATOM 2945 C CA . PRO B 1 165 ? -8 -16.453 12.195 1 79.56 165 PRO B CA 1
ATOM 2946 C C . PRO B 1 165 ? -6.758 -17.312 12.438 1 79.56 165 PRO B C 1
ATOM 2948 O O . PRO B 1 165 ? -6.066 -17.125 13.438 1 79.56 165 PRO B O 1
ATOM 2951 N N . ALA B 1 166 ? -6.449 -18.172 11.609 1 70.19 166 ALA B N 1
ATOM 2952 C CA . ALA B 1 166 ? -5.336 -19.109 11.766 1 70.19 166 ALA B CA 1
ATOM 2953 C C . ALA B 1 166 ? -4 -18.406 11.5 1 70.19 166 ALA B C 1
ATOM 2955 O O . ALA B 1 166 ? -3.021 -18.641 12.211 1 70.19 166 ALA B O 1
ATOM 2956 N N . SER B 1 167 ? -3.883 -17.547 10.586 1 70.19 167 SER B N 1
ATOM 2957 C CA . SER B 1 167 ? -2.6 -17.031 10.117 1 70.19 167 SER B CA 1
ATOM 2958 C C . SER B 1 167 ? -2.463 -15.539 10.422 1 70.19 167 SER B C 1
ATOM 2960 O O . SER B 1 167 ? -1.364 -14.984 10.344 1 70.19 167 SER B O 1
ATOM 2962 N N . GLY B 1 168 ? -3.639 -14.984 10.773 1 78.25 168 GLY B N 1
ATOM 2963 C CA . GLY B 1 168 ? -3.607 -13.539 10.93 1 78.25 168 GLY B CA 1
ATOM 2964 C C . GLY B 1 168 ? -3.59 -12.797 9.602 1 78.25 168 GLY B C 1
ATOM 2965 O O . GLY B 1 168 ? -4.18 -13.258 8.625 1 78.25 168 GLY B O 1
ATOM 2966 N N . TRP B 1 169 ? -2.908 -11.633 9.602 1 78.81 169 TRP B N 1
ATOM 2967 C CA . TRP B 1 169 ? -2.898 -10.797 8.406 1 78.81 169 TRP B CA 1
ATOM 2968 C C . TRP B 1 169 ? -1.736 -11.164 7.488 1 78.81 169 TRP B C 1
ATOM 2970 O O . TRP B 1 169 ? -0.631 -11.445 7.957 1 78.81 169 TRP B O 1
ATOM 2980 N N . MET B 1 170 ? -1.974 -11.18 6.191 1 83.31 170 MET B N 1
ATOM 2981 C CA . MET B 1 170 ? -0.954 -11.352 5.16 1 83.31 170 MET B CA 1
ATOM 2982 C C . MET B 1 170 ? -1.163 -10.359 4.02 1 83.31 170 MET B C 1
ATOM 2984 O O . MET B 1 170 ? -2.295 -10.133 3.588 1 83.31 170 MET B O 1
ATOM 2988 N N . THR B 1 171 ? -0.092 -9.812 3.635 1 86.62 171 THR B N 1
ATOM 2989 C CA . THR B 1 171 ? -0.153 -8.867 2.521 1 86.62 171 THR B CA 1
ATOM 2990 C C . THR B 1 171 ? 0.664 -9.375 1.338 1 86.62 171 THR B C 1
ATOM 2992 O O . THR B 1 171 ? 1.834 -9.734 1.491 1 86.62 171 THR B O 1
ATOM 2995 N N . ILE B 1 172 ? 0.06 -9.461 0.207 1 89 172 ILE B N 1
ATOM 2996 C CA . ILE B 1 172 ? 0.724 -9.773 -1.054 1 89 172 ILE B CA 1
ATOM 2997 C C . ILE B 1 172 ? 0.74 -8.531 -1.948 1 89 172 ILE B C 1
ATOM 2999 O O . ILE B 1 172 ? -0.315 -8 -2.305 1 89 172 ILE B O 1
ATOM 3003 N N . SER B 1 173 ? 1.883 -8.078 -2.24 1 92.5 173 SER B N 1
ATOM 3004 C CA . SER B 1 173 ? 2.039 -6.941 -3.139 1 92.5 173 SER B CA 1
ATOM 3005 C C . SER B 1 173 ? 2.717 -7.355 -4.441 1 92.5 173 SER B C 1
ATOM 3007 O O . SER B 1 173 ? 3.748 -8.031 -4.426 1 92.5 173 SER B O 1
ATOM 3009 N N . THR B 1 174 ? 2.121 -6.957 -5.492 1 94.88 174 THR B N 1
ATOM 3010 C CA . THR B 1 174 ? 2.715 -7.246 -6.793 1 94.88 174 THR B CA 1
ATOM 3011 C C . THR B 1 174 ? 3.096 -5.953 -7.512 1 94.88 174 THR B C 1
ATOM 3013 O O . THR B 1 174 ? 2.469 -4.914 -7.301 1 94.88 174 THR B O 1
ATOM 3016 N N . PHE B 1 175 ? 4.109 -6.105 -8.344 1 96.56 175 PHE B N 1
ATOM 3017 C CA . PHE B 1 175 ? 4.637 -4.914 -8.992 1 96.56 175 PHE B CA 1
ATOM 3018 C C . PHE B 1 175 ? 5.332 -5.273 -10.305 1 96.56 175 PHE B C 1
ATOM 3020 O O . PHE B 1 175 ? 5.559 -6.453 -10.586 1 96.56 175 PHE B O 1
ATOM 3027 N N . ASN B 1 176 ? 5.594 -4.305 -11.086 1 97.25 176 ASN B N 1
ATOM 3028 C CA . ASN B 1 176 ? 6.316 -4.438 -12.344 1 97.25 176 ASN B CA 1
ATOM 3029 C C . ASN B 1 176 ? 5.645 -5.445 -13.273 1 97.25 176 ASN B C 1
ATOM 3031 O O . ASN B 1 176 ? 6.324 -6.223 -13.945 1 97.25 176 ASN B O 1
ATOM 3035 N N . TRP B 1 177 ? 4.336 -5.453 -13.227 1 96.25 177 TRP B N 1
ATOM 3036 C CA . TRP B 1 177 ? 3.645 -6.371 -14.125 1 96.25 177 TRP B CA 1
ATOM 3037 C C . TRP B 1 177 ? 3.939 -6.023 -15.586 1 96.25 177 TRP B C 1
ATOM 3039 O O . TRP B 1 177 ? 3.879 -4.855 -15.977 1 96.25 177 TRP B O 1
ATOM 3049 N N . VAL B 1 178 ? 4.238 -6.977 -16.391 1 96.31 178 VAL B N 1
ATOM 3050 C CA . VAL B 1 178 ? 4.27 -6.934 -17.859 1 96.31 178 VAL B CA 1
ATOM 3051 C C . VAL B 1 178 ? 3.25 -7.918 -18.422 1 96.31 178 VAL B C 1
ATOM 3053 O O . VAL B 1 178 ? 3.189 -9.07 -18 1 96.31 178 VAL B O 1
ATOM 3056 N N . LEU B 1 179 ? 2.4 -7.387 -19.266 1 95.88 179 LEU B N 1
ATOM 3057 C CA . LEU B 1 179 ? 1.425 -8.273 -19.891 1 95.88 179 LEU B CA 1
ATOM 3058 C C . LEU B 1 179 ? 2.107 -9.242 -20.844 1 95.88 179 LEU B C 1
ATOM 3060 O O . LEU B 1 179 ? 2.863 -8.828 -21.719 1 95.88 179 LEU B O 1
ATOM 3064 N N . GLY B 1 180 ? 1.83 -10.461 -20.578 1 93.56 180 GLY B N 1
ATOM 3065 C CA . GLY B 1 180 ? 2.473 -11.523 -21.344 1 93.56 180 GLY B CA 1
ATOM 3066 C C . GLY B 1 180 ? 3.406 -12.375 -20.516 1 93.56 180 GLY B C 1
ATOM 3067 O O . GLY B 1 180 ? 3.721 -12.031 -19.375 1 93.56 180 GLY B O 1
ATOM 3068 N N . ASN B 1 181 ? 3.699 -13.539 -21 1 90 181 ASN B N 1
ATOM 3069 C CA . ASN B 1 181 ? 4.656 -14.445 -20.375 1 90 181 ASN B CA 1
ATOM 3070 C C . ASN B 1 181 ? 5.969 -14.5 -21.156 1 90 181 ASN B C 1
ATOM 3072 O O . ASN B 1 181 ? 5.969 -14.688 -22.375 1 90 181 ASN B O 1
ATOM 3076 N N . THR B 1 182 ? 7.012 -14.32 -20.391 1 84.81 182 THR B N 1
ATOM 3077 C CA . THR B 1 182 ? 8.312 -14.25 -21.031 1 84.81 182 THR B CA 1
ATOM 3078 C C . THR B 1 182 ? 8.906 -15.648 -21.203 1 84.81 182 THR B C 1
ATOM 3080 O O . THR B 1 182 ? 9.789 -15.852 -22.047 1 84.81 182 THR B O 1
ATOM 3083 N N . ASN B 1 183 ? 8.477 -16.578 -20.406 1 89.94 183 ASN B N 1
ATOM 3084 C CA . ASN B 1 183 ? 9.047 -17.922 -20.453 1 89.94 183 ASN B CA 1
ATOM 3085 C C . ASN B 1 183 ? 7.996 -18.984 -20.141 1 89.94 183 ASN B C 1
ATOM 3087 O O . ASN B 1 183 ? 7.785 -19.344 -18.984 1 89.94 183 ASN B O 1
ATOM 3091 N N . PRO B 1 184 ? 7.441 -19.609 -21.141 1 89.56 184 PRO B N 1
ATOM 3092 C CA . PRO B 1 184 ? 6.414 -20.609 -20.906 1 89.56 184 PRO B CA 1
ATOM 3093 C C . PRO B 1 184 ? 6.945 -21.828 -20.156 1 89.56 184 PRO B C 1
ATOM 3095 O O . PRO B 1 184 ? 6.164 -22.594 -19.562 1 89.56 184 PRO B O 1
ATOM 3098 N N . GLN B 1 185 ? 8.227 -22.047 -20.125 1 90.25 185 GLN B N 1
ATOM 3099 C CA . GLN B 1 185 ? 8.82 -23.188 -19.438 1 90.25 185 GLN B CA 1
ATOM 3100 C C . GLN B 1 185 ? 8.711 -23.047 -17.922 1 90.25 185 GLN B C 1
ATOM 3102 O O . GLN B 1 185 ? 8.906 -24.016 -17.188 1 90.25 185 GLN B O 1
ATOM 3107 N N . ASP B 1 186 ? 8.375 -21.906 -17.516 1 91.88 186 ASP B N 1
ATOM 3108 C CA . ASP B 1 186 ? 8.266 -21.641 -16.078 1 91.88 186 ASP B CA 1
ATOM 3109 C C . ASP B 1 186 ? 7.164 -22.484 -15.445 1 91.88 186 ASP B C 1
ATOM 3111 O O . ASP B 1 186 ? 7.172 -22.703 -14.234 1 91.88 186 ASP B O 1
ATOM 3115 N N . TYR B 1 187 ? 6.266 -23 -16.312 1 95.06 187 TYR B N 1
ATOM 3116 C CA . TYR B 1 187 ? 5.098 -23.672 -15.758 1 95.06 187 TYR B CA 1
ATOM 3117 C C . TYR B 1 187 ? 5.242 -25.188 -15.859 1 95.06 187 TYR B C 1
ATOM 3119 O O . TYR B 1 187 ? 4.277 -25.938 -15.656 1 95.06 187 TYR B O 1
ATOM 3127 N N . VAL B 1 188 ? 6.422 -25.641 -16.266 1 94.06 188 VAL B N 1
ATOM 3128 C CA . VAL B 1 188 ? 6.715 -27.062 -16.344 1 94.06 188 VAL B CA 1
ATOM 3129 C C . VAL B 1 188 ? 7.578 -27.5 -15.164 1 94.06 188 VAL B C 1
ATOM 3131 O O . VAL B 1 188 ? 8.609 -26.875 -14.891 1 94.06 188 VAL B O 1
ATOM 3134 N N . PRO B 1 189 ? 7.105 -28.469 -14.414 1 95.44 189 PRO B N 1
ATOM 3135 C CA . PRO B 1 189 ? 7.965 -28.938 -13.328 1 95.44 189 PRO B CA 1
ATOM 3136 C C . PRO B 1 189 ? 9.367 -29.297 -13.797 1 95.44 189 PRO B C 1
ATOM 3138 O O . PRO B 1 189 ? 9.523 -29.984 -14.812 1 95.44 189 PRO B O 1
ATOM 3141 N N . PRO B 1 190 ? 10.344 -28.859 -13.133 1 94.69 190 PRO B N 1
ATOM 3142 C CA . PRO B 1 190 ? 11.703 -29.203 -13.555 1 94.69 190 PRO B CA 1
ATOM 3143 C C . PRO B 1 190 ? 12.039 -30.672 -13.336 1 94.69 190 PRO B C 1
ATOM 3145 O O . PRO B 1 190 ? 11.25 -31.406 -12.727 1 94.69 190 PRO B O 1
ATOM 3148 N N . PHE B 1 191 ? 13.203 -31.016 -13.75 1 94.06 191 PHE B N 1
ATOM 3149 C CA . PHE B 1 191 ? 13.609 -32.406 -13.781 1 94.06 191 PHE B CA 1
ATOM 3150 C C . PHE B 1 191 ? 13.703 -32.969 -12.375 1 94.06 191 PHE B C 1
ATOM 3152 O O . PHE B 1 191 ? 13.438 -34.156 -12.156 1 94.06 191 PHE B O 1
ATOM 3159 N N . ILE B 1 192 ? 13.992 -32.219 -11.422 1 95.19 192 ILE B N 1
ATOM 3160 C CA . ILE B 1 192 ? 14.203 -32.719 -10.062 1 95.19 192 ILE B CA 1
ATOM 3161 C C . ILE B 1 192 ? 12.867 -33.094 -9.453 1 95.19 192 ILE B C 1
ATOM 3163 O O . ILE B 1 192 ? 12.828 -33.781 -8.414 1 95.19 192 ILE B O 1
ATOM 3167 N N . CYS B 1 193 ? 11.805 -32.625 -10.117 1 96.38 193 CYS B N 1
ATOM 3168 C CA . CYS B 1 193 ? 10.484 -32.938 -9.586 1 96.38 193 CYS B CA 1
ATOM 3169 C C . CYS B 1 193 ? 9.914 -34.219 -10.219 1 96.38 193 CYS B C 1
ATOM 3171 O O . CYS B 1 193 ? 8.805 -34.625 -9.891 1 96.38 193 CYS B O 1
ATOM 3173 N N . ALA B 1 194 ? 10.602 -34.875 -11.086 1 93.44 194 ALA B N 1
ATOM 3174 C CA . ALA B 1 194 ? 10.102 -36 -11.875 1 93.44 194 ALA B CA 1
ATOM 3175 C C . ALA B 1 194 ? 9.656 -37.156 -10.977 1 93.44 194 ALA B C 1
ATOM 3177 O O . ALA B 1 194 ? 8.672 -37.844 -11.266 1 93.44 194 ALA B O 1
ATOM 3178 N N . ARG B 1 195 ? 10.336 -37.312 -9.836 1 92.62 195 ARG B N 1
ATOM 3179 C CA . ARG B 1 195 ? 10.031 -38.438 -8.977 1 92.62 195 ARG B CA 1
ATOM 3180 C C . ARG B 1 195 ? 9.305 -38 -7.715 1 92.62 195 ARG B C 1
ATOM 3182 O O . ARG B 1 195 ? 9.141 -38.781 -6.777 1 92.62 195 ARG B O 1
ATOM 3189 N N . ALA B 1 196 ? 8.891 -36.75 -7.742 1 94.5 196 ALA B N 1
ATOM 3190 C CA . ALA B 1 196 ? 8.188 -36.281 -6.559 1 94.5 196 ALA B CA 1
ATOM 3191 C C . ALA B 1 196 ? 6.809 -36.906 -6.438 1 94.5 196 ALA B C 1
ATOM 3193 O O . ALA B 1 196 ? 6.055 -36.969 -7.414 1 94.5 196 ALA B O 1
ATOM 3194 N N . LYS B 1 197 ? 6.531 -37.438 -5.215 1 93.69 197 LYS B N 1
ATOM 3195 C CA . LYS B 1 197 ? 5.223 -38.031 -4.945 1 93.69 197 LYS B CA 1
ATOM 3196 C C . LYS B 1 197 ? 4.352 -37.094 -4.129 1 93.69 197 LYS B C 1
ATOM 3198 O O . LYS B 1 197 ? 4.855 -36.344 -3.285 1 93.69 197 LYS B O 1
ATOM 3203 N N . LEU B 1 198 ? 3.119 -37.156 -4.398 1 94 198 LEU B N 1
ATOM 3204 C CA . LEU B 1 198 ? 2.162 -36.281 -3.709 1 94 198 LEU B CA 1
ATOM 3205 C C . LEU B 1 198 ? 2.17 -36.562 -2.209 1 94 198 LEU B C 1
ATOM 3207 O O . LEU B 1 198 ? 2.016 -37.719 -1.784 1 94 198 LEU B O 1
ATOM 3211 N N . GLU B 1 199 ? 2.432 -35.5 -1.512 1 89.94 199 GLU B N 1
ATOM 3212 C CA . GLU B 1 199 ? 2.406 -35.656 -0.059 1 89.94 199 GLU B CA 1
ATOM 3213 C C . GLU B 1 199 ? 0.976 -35.75 0.46 1 89.94 199 GLU B C 1
ATOM 3215 O O . GLU B 1 199 ? 0.09 -35.031 0.004 1 89.94 199 GLU B O 1
ATOM 3220 N N . GLU B 1 200 ? 0.679 -36.719 1.281 1 78.75 200 GLU B N 1
ATOM 3221 C CA . GLU B 1 200 ? -0.651 -36.938 1.848 1 78.75 200 GLU B CA 1
ATOM 3222 C C . GLU B 1 200 ? -0.948 -35.906 2.943 1 78.75 200 GLU B C 1
ATOM 3224 O O . GLU B 1 200 ? -0.272 -35.875 3.973 1 78.75 200 GLU B O 1
ATOM 3229 N N . THR B 1 201 ? -1.582 -34.844 2.537 1 77.38 201 THR B N 1
ATOM 3230 C CA . THR B 1 201 ? -2.008 -33.906 3.551 1 77.38 201 THR B CA 1
ATOM 3231 C C . THR B 1 201 ? -3.523 -33.938 3.732 1 77.38 201 THR B C 1
ATOM 3233 O O . THR B 1 201 ? -4.258 -34.25 2.793 1 77.38 201 THR B O 1
ATOM 3236 N N . GLU B 1 202 ? -4.023 -33.812 4.949 1 77.88 202 GLU B N 1
ATOM 3237 C CA . GLU B 1 202 ? -5.449 -33.844 5.254 1 77.88 202 GLU B CA 1
ATOM 3238 C C . GLU B 1 202 ? -6.195 -32.719 4.527 1 77.88 202 GLU B C 1
ATOM 3240 O O . GLU B 1 202 ? -7.262 -32.938 3.957 1 77.88 202 GLU B O 1
ATOM 3245 N N . THR B 1 203 ? -5.559 -31.531 4.539 1 83.25 203 THR B N 1
ATOM 3246 C CA . THR B 1 203 ? -6.215 -30.391 3.91 1 83.25 203 THR B CA 1
ATOM 3247 C C . THR B 1 203 ? -5.309 -29.766 2.857 1 83.25 203 THR B C 1
ATOM 3249 O O . THR B 1 203 ? -4.16 -29.422 3.143 1 83.25 203 THR B O 1
ATOM 3252 N N . PRO B 1 204 ? -5.848 -29.75 1.652 1 88.19 204 PRO B N 1
ATOM 3253 C CA . PRO B 1 204 ? -5.047 -29.078 0.619 1 88.19 204 PRO B CA 1
ATOM 3254 C C . PRO B 1 204 ? -4.648 -27.656 1.004 1 88.19 204 PRO B C 1
ATOM 3256 O O . PRO B 1 204 ? -5.383 -26.984 1.729 1 88.19 204 PRO B O 1
ATOM 3259 N N . HIS B 1 205 ? -3.484 -27.234 0.489 1 86.88 205 HIS B N 1
ATOM 3260 C CA . HIS B 1 205 ? -3.031 -25.875 0.715 1 86.88 205 HIS B CA 1
ATOM 3261 C C . HIS B 1 205 ? -3.787 -24.891 -0.172 1 86.88 205 HIS B C 1
ATOM 3263 O O . HIS B 1 205 ? -4.129 -25.203 -1.312 1 86.88 205 HIS B O 1
ATOM 3269 N N . THR B 1 206 ? -4.078 -23.781 0.459 1 82.56 206 THR B N 1
ATOM 3270 C CA . THR B 1 206 ? -4.508 -22.641 -0.348 1 82.56 206 THR B CA 1
ATOM 3271 C C . THR B 1 206 ? -3.303 -21.844 -0.842 1 82.56 206 THR B C 1
ATOM 3273 O O . THR B 1 206 ? -2.174 -22.078 -0.404 1 82.56 206 THR B O 1
ATOM 3276 N N . ILE B 1 207 ? -3.525 -20.922 -1.749 1 82.19 207 ILE B N 1
ATOM 3277 C CA . ILE B 1 207 ? -2.43 -20.078 -2.215 1 82.19 207 ILE B CA 1
ATOM 3278 C C . ILE B 1 207 ? -1.803 -19.344 -1.032 1 82.19 207 ILE B C 1
ATOM 3280 O O . ILE B 1 207 ? -0.583 -19.172 -0.977 1 82.19 207 ILE B O 1
ATOM 3284 N N . PHE B 1 208 ? -2.611 -19 -0.088 1 79.19 208 PHE B N 1
ATOM 3285 C CA . PHE B 1 208 ? -2.139 -18.234 1.063 1 79.19 208 PHE B CA 1
ATOM 3286 C C . PHE B 1 208 ? -1.245 -19.094 1.948 1 79.19 208 PHE B C 1
ATOM 3288 O O . PHE B 1 208 ? -0.165 -18.672 2.355 1 79.19 208 PHE B O 1
ATOM 3295 N N . THR B 1 209 ? -1.687 -20.219 2.17 1 80.25 209 THR B N 1
ATOM 3296 C CA . THR B 1 209 ? -0.891 -21.109 3.014 1 80.25 209 THR B CA 1
ATOM 3297 C C . THR B 1 209 ? 0.354 -21.578 2.271 1 80.25 209 THR B C 1
ATOM 3299 O O . THR B 1 209 ? 1.405 -21.797 2.883 1 80.25 209 THR B O 1
ATOM 3302 N N . ALA B 1 210 ? 0.203 -21.719 0.967 1 83.38 210 ALA B N 1
ATOM 3303 C CA . ALA B 1 210 ? 1.367 -22.094 0.166 1 83.38 210 ALA B CA 1
ATOM 3304 C C . ALA B 1 210 ? 2.434 -21 0.216 1 83.38 210 ALA B C 1
ATOM 3306 O O . ALA B 1 210 ? 3.621 -21.297 0.386 1 83.38 210 ALA B O 1
ATOM 3307 N N . LEU B 1 211 ? 1.985 -19.734 0.19 1 79.75 211 LEU B N 1
ATOM 3308 C CA . LEU B 1 211 ? 2.928 -18.625 0.198 1 79.75 211 LEU B CA 1
ATOM 3309 C C . LEU B 1 211 ? 3.488 -18.391 1.598 1 79.75 211 LEU B C 1
ATOM 3311 O O . LEU B 1 211 ? 4.613 -17.922 1.75 1 79.75 211 LEU B O 1
ATOM 3315 N N . GLU B 1 212 ? 2.615 -18.719 2.574 1 73.62 212 GLU B N 1
ATOM 3316 C CA . GLU B 1 212 ? 3.076 -18.609 3.955 1 73.62 212 GLU B CA 1
ATOM 3317 C C . GLU B 1 212 ? 4.133 -19.656 4.273 1 73.62 212 GLU B C 1
ATOM 3319 O O . GLU B 1 212 ? 5.066 -19.406 5.039 1 73.62 212 GLU B O 1
ATOM 3324 N N . SER B 1 213 ? 3.762 -20.938 3.883 1 67.88 213 SER B N 1
ATOM 3325 C CA . SER B 1 213 ? 4.719 -22.016 4.109 1 67.88 213 SER B CA 1
ATOM 3326 C C . SER B 1 213 ? 6.117 -21.609 3.639 1 67.88 213 SER B C 1
ATOM 3328 O O . SER B 1 213 ? 7.117 -22.016 4.234 1 67.88 213 SER B O 1
ATOM 3330 N N . LEU B 1 214 ? 6.086 -20.875 2.648 1 61.12 214 LEU B N 1
ATOM 3331 C CA . LEU B 1 214 ? 7.348 -20.328 2.162 1 61.12 214 LEU B CA 1
ATOM 3332 C C . LEU B 1 214 ? 8.047 -19.516 3.252 1 61.12 214 LEU B C 1
ATOM 3334 O O . LEU B 1 214 ? 9.266 -19.609 3.41 1 61.12 214 LEU B O 1
ATOM 3338 N N . ALA B 1 215 ? 7.129 -18.969 4.066 1 57.03 215 ALA B N 1
ATOM 3339 C CA . ALA B 1 215 ? 7.645 -18.047 5.074 1 57.03 215 ALA B CA 1
ATOM 3340 C C . ALA B 1 215 ? 8.008 -18.781 6.359 1 57.03 215 ALA B C 1
ATOM 3342 O O . ALA B 1 215 ? 8.961 -18.406 7.051 1 57.03 215 ALA B O 1
ATOM 3343 N N . MET B 1 216 ? 7.211 -19.797 6.82 1 56.62 216 MET B N 1
ATOM 3344 C CA . MET B 1 216 ? 7.359 -20.484 8.102 1 56.62 216 MET B CA 1
ATOM 3345 C C . MET B 1 216 ? 8.469 -21.531 8.039 1 56.62 216 MET B C 1
ATOM 3347 O O . MET B 1 216 ? 9.078 -21.859 9.055 1 56.62 216 MET B O 1
ATOM 3351 N N . LYS B 1 217 ? 8.562 -22.344 7.113 1 52.5 217 LYS B N 1
ATOM 3352 C CA . LYS B 1 217 ? 9.547 -23.422 7.121 1 52.5 217 LYS B CA 1
ATOM 3353 C C . LYS B 1 217 ? 10.945 -22.891 7.379 1 52.5 217 LYS B C 1
ATOM 3355 O O . LYS B 1 217 ? 11.844 -23.641 7.762 1 52.5 217 LYS B O 1
ATOM 3360 N N . THR B 1 218 ? 11.086 -21.688 7.27 1 44.28 218 THR B N 1
ATOM 3361 C CA . THR B 1 218 ? 12.445 -21.266 7.566 1 44.28 218 THR B CA 1
ATOM 3362 C C . THR B 1 218 ? 12.703 -21.266 9.07 1 44.28 218 THR B C 1
ATOM 3364 O O . THR B 1 218 ? 13.828 -21.031 9.516 1 44.28 218 THR B O 1
ATOM 3367 N N . LYS B 1 219 ? 11.633 -21.5 9.844 1 43.69 219 LYS B N 1
ATOM 3368 C CA . LYS B 1 219 ? 11.859 -21.562 11.281 1 43.69 219 LYS B CA 1
ATOM 3369 C C . LYS B 1 219 ? 12.352 -22.938 11.703 1 43.69 219 LYS B C 1
ATOM 3371 O O . LYS B 1 219 ? 12.844 -23.109 12.82 1 43.69 219 LYS B O 1
ATOM 3376 N N . GLU B 1 220 ? 12.008 -23.969 11.156 1 38.12 220 GLU B N 1
ATOM 3377 C CA . GLU B 1 220 ? 12.531 -25.234 11.656 1 38.12 220 GLU B CA 1
ATOM 3378 C C . GLU B 1 220 ? 13.961 -25.469 11.172 1 38.12 220 GLU B C 1
ATOM 3380 O O . GLU B 1 220 ? 14.312 -25.109 10.047 1 38.12 220 GLU B O 1
#

Organism: Pleuronectes platessa (NCBI:txid8262)

Sequence (440 aa):
MNFISLLSCLGLLLAAAVAQDPKPCVSPPLMSGGVSVMSGNGSLMSTGTISFDAYGQRMRVRNYVMNGNQTYGVDQLMLFNQKVYYEIDWSNMTCKKMMLDDAFIPMHVPSDAKLMAQVFMGSSSSWGMGVLVNNWYGSLPNNGKYTAIFTEIGCIPMVYNAYTPASGWMTISTFNWVLGNTNPQDYVPPFICARAKLEETETPHTIFTALESLAMKTKEMNFISLLSCLGLLLAAAVAQDPKPCVSPPLMSGGVSVMSGNGSLMSTGTISFDAYGQRMRVRNYVMNGNQTYGVDQLMLFNQKVYYEIDWSNMTCKKMMLDDAFIPMHVPSDAKLMAQVFMGSSSSWGMGVLVNNWYGSLPNNGKYTAIFTEIGCIPMVYNAYTPASGWMTISTFNWVLGNTNPQDYVPPFICARAKLEETETPHTIFTALESLAMKTKE

Solvent-accessible surface area (backbone atoms only — not comparable to full-atom values): 23449 Å² total; per-residue (Å²): 138,81,83,70,70,75,69,66,70,71,66,70,74,71,67,73,70,71,77,70,73,78,72,65,57,71,32,69,48,34,30,28,31,33,34,34,40,34,35,57,84,61,70,32,40,32,41,38,38,32,36,38,31,55,88,69,34,33,37,31,39,40,30,43,32,48,48,89,93,44,76,47,69,44,35,35,39,37,32,45,77,74,31,28,30,36,45,38,32,76,89,76,63,42,37,45,28,37,46,29,42,59,87,61,65,84,67,51,56,55,87,81,42,41,80,71,48,75,46,25,48,15,20,75,72,49,86,50,19,23,26,46,30,36,35,31,33,46,76,38,81,85,81,14,38,37,38,36,34,26,22,64,42,66,26,29,52,30,38,38,39,37,37,32,80,88,74,40,40,37,35,39,36,32,26,45,29,34,77,38,71,93,56,79,66,63,77,50,82,53,79,68,40,73,82,42,58,75,48,90,62,97,64,58,33,40,62,66,51,52,60,42,48,65,54,52,60,74,73,110,139,82,82,72,71,74,72,69,70,74,66,71,75,72,66,72,70,71,77,70,73,79,70,64,58,70,32,70,48,34,30,29,30,32,35,34,41,35,37,58,83,60,72,33,41,32,40,37,38,33,36,39,33,54,89,68,34,33,37,31,40,39,31,41,32,48,47,88,92,44,77,47,68,42,35,34,41,36,34,45,77,74,32,29,30,36,45,38,32,76,90,77,64,44,39,45,27,36,47,29,41,59,87,61,65,85,66,51,56,55,86,81,43,40,79,73,47,75,48,26,48,14,22,76,72,48,87,49,19,23,25,47,30,35,34,32,33,46,75,40,79,86,80,13,36,38,39,36,34,26,22,64,44,66,26,30,53,30,39,37,38,38,35,31,80,88,74,40,40,37,35,40,37,32,26,47,30,34,80,38,71,92,54,80,65,63,78,49,82,54,77,69,40,73,79,42,58,74,48,92,61,97,65,57,33,40,61,64,52,52,57,42,48,66,54,52,58,72,72,110

Radius of gyration: 26.53 Å; Cα contacts (8 Å, |Δi|>4): 1009; chains: 2; bounding box: 111×70×71 Å

Nearest PDB structures (foldseek):
  6jld-assembly2_C  TM=8.258E-01  e=1.128E-14  Homo sapiens
  6e8n-assembly1_B  TM=8.564E-01  e=6.902E-14  Homo sapiens
  6e7o-assembly1_A  TM=8.771E-01  e=2.909E-13  Homo sapiens
  6jla-assembly2_C  TM=7.753E-01  e=1.455E-13  Mus musculus
  6jl9-assembly1_A  TM=8.353E-01  e=1.102E-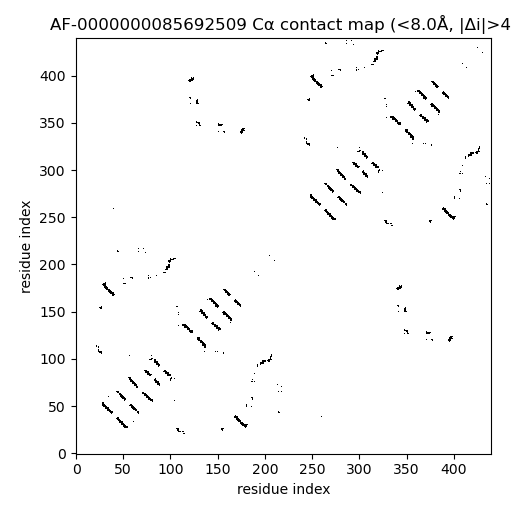12  Xenopus tropicalis

InterPro domains:
  IPR001299 Ependymin [PF00811] (69-193)
  IPR001299 Ependymin [PR00317] (23-42)
  IPR001299 Ependymin [PR00317] (48-70)
  IPR001299 Ependymin [PR00317] (77-97)
  IPR001299 Ependymin [PR00317] (105-123)
  IPR001299 Ependymin [PR00317] (141-158)
  IPR001299 Ependymin [PR00317] (185-200)
  IPR001299 Ependymin [PTHR10697] (9-204)
  IPR001299 Ependymin [SM00026] (23-213)